Protein AF-0000000083389768 (afdb_homodimer)

Structure (mmCIF, N/CA/C/O backbone):
data_AF-0000000083389768-model_v1
#
loop_
_entity.id
_entity.type
_entity.pdbx_description
1 polymer 'Uncharacterized protein'
#
loop_
_atom_site.group_PDB
_atom_site.id
_atom_site.type_symbol
_atom_site.label_atom_id
_atom_site.label_alt_id
_atom_site.label_comp_id
_atom_site.label_asym_id
_atom_site.label_entity_id
_atom_site.label_seq_id
_atom_site.pdbx_PDB_ins_code
_atom_site.Cartn_x
_atom_site.Cartn_y
_atom_site.Cartn_z
_atom_site.occupancy
_atom_site.B_iso_or_equiv
_atom_site.auth_seq_id
_atom_site.auth_comp_id
_atom_site.auth_asym_id
_atom_site.auth_atom_id
_atom_site.pdbx_PDB_model_num
ATOM 1 N N . MET A 1 1 ? 34.75 -26.625 -26.859 1 24.45 1 MET A N 1
ATOM 2 C CA . MET A 1 1 ? 33.844 -26.344 -25.75 1 24.45 1 MET A CA 1
ATOM 3 C C . MET A 1 1 ? 34.094 -27.266 -24.578 1 24.45 1 MET A C 1
ATOM 5 O O . MET A 1 1 ? 33.906 -28.469 -24.672 1 24.45 1 MET A O 1
ATOM 9 N N . SER A 1 2 ? 35.25 -27.062 -23.891 1 28.69 2 SER A N 1
ATOM 10 C CA . SER A 1 2 ? 35.75 -28.016 -22.906 1 28.69 2 SER A CA 1
ATOM 11 C C . SER A 1 2 ? 34.688 -28.375 -21.891 1 28.69 2 SER A C 1
ATOM 13 O O . SER A 1 2 ? 34 -27.5 -21.359 1 28.69 2 SER A O 1
ATOM 15 N N . ASP A 1 3 ? 34.094 -29.547 -21.938 1 30.84 3 ASP A N 1
ATOM 16 C CA . ASP A 1 3 ? 33.219 -30.312 -21.047 1 30.84 3 ASP A CA 1
ATOM 17 C C . ASP A 1 3 ? 33.75 -30.312 -19.609 1 30.84 3 ASP A C 1
ATOM 19 O O . ASP A 1 3 ? 34.531 -31.203 -19.234 1 30.84 3 ASP A O 1
ATOM 23 N N . ILE A 1 4 ? 34.375 -29.344 -19.141 1 35.69 4 ILE A N 1
ATOM 24 C CA . ILE A 1 4 ? 34.688 -29.438 -17.719 1 35.69 4 ILE A CA 1
ATOM 25 C C . ILE A 1 4 ? 33.469 -29.938 -16.938 1 35.69 4 ILE A C 1
ATOM 27 O O . ILE A 1 4 ? 32.469 -29.234 -16.859 1 35.69 4 ILE A O 1
ATOM 31 N N . ALA A 1 5 ? 33.281 -31.219 -16.875 1 39.56 5 ALA A N 1
ATOM 32 C CA . ALA A 1 5 ? 32.281 -32 -16.125 1 39.56 5 ALA A CA 1
ATOM 33 C C . ALA A 1 5 ? 32.125 -31.453 -14.711 1 39.56 5 ALA A C 1
ATOM 35 O O . ALA A 1 5 ? 33.094 -31.359 -13.953 1 39.56 5 ALA A O 1
ATOM 36 N N . THR A 1 6 ? 31.344 -30.344 -14.445 1 45.53 6 THR A N 1
ATOM 37 C CA . THR A 1 6 ? 30.984 -30.047 -13.062 1 45.53 6 THR A CA 1
ATOM 38 C C . THR A 1 6 ? 30.891 -31.344 -12.242 1 45.53 6 THR A C 1
ATOM 40 O O . THR A 1 6 ? 30.281 -32.312 -12.672 1 45.53 6 THR A O 1
ATOM 43 N N . PRO A 1 7 ? 31.906 -31.641 -11.484 1 50.66 7 PRO A N 1
ATOM 44 C CA . PRO A 1 7 ? 31.766 -32.875 -10.719 1 50.66 7 PRO A CA 1
ATOM 45 C C . PRO A 1 7 ? 30.312 -33.156 -10.352 1 50.66 7 PRO A C 1
ATOM 47 O O . PRO A 1 7 ? 29.516 -32.25 -10.188 1 50.66 7 PRO A O 1
ATOM 50 N N . PRO A 1 8 ? 29.828 -34.312 -10.758 1 53.66 8 PRO A N 1
ATOM 51 C CA . PRO A 1 8 ? 28.453 -34.688 -10.445 1 53.66 8 PRO A CA 1
ATOM 52 C C . PRO A 1 8 ? 28.031 -34.281 -9.039 1 53.66 8 PRO A C 1
ATOM 54 O O . PRO A 1 8 ? 28.781 -34.469 -8.086 1 53.66 8 PRO A O 1
ATOM 57 N N . MET A 1 9 ? 27.375 -33.156 -8.883 1 61.97 9 MET A N 1
ATOM 58 C CA . MET A 1 9 ? 26.828 -32.781 -7.582 1 61.97 9 MET A CA 1
ATOM 59 C C . MET A 1 9 ? 26.375 -34.031 -6.816 1 61.97 9 MET A C 1
ATOM 61 O O . MET A 1 9 ? 25.75 -34.906 -7.387 1 61.97 9 MET A O 1
ATOM 65 N N . ASP A 1 10 ? 27.188 -34.344 -5.742 1 73.44 10 ASP A N 1
ATOM 66 C CA . ASP A 1 10 ? 26.766 -35.375 -4.828 1 73.44 10 ASP A CA 1
ATOM 67 C C . ASP A 1 10 ? 25.25 -35.375 -4.641 1 73.44 10 ASP A C 1
ATOM 69 O O . ASP A 1 10 ? 24.594 -34.375 -4.867 1 73.44 10 ASP A O 1
ATOM 73 N N . GLU A 1 11 ? 24.656 -36.531 -4.582 1 78.88 11 GLU A N 1
ATOM 74 C CA . GLU A 1 11 ? 23.219 -36.719 -4.402 1 78.88 11 GLU A CA 1
ATOM 75 C C . GLU A 1 11 ? 22.672 -35.812 -3.312 1 78.88 11 GLU A C 1
ATOM 77 O O . GLU A 1 11 ? 21.562 -35.281 -3.447 1 78.88 11 GLU A O 1
ATOM 82 N N . ALA A 1 12 ? 23.5 -35.688 -2.252 1 81.19 12 ALA A N 1
ATOM 83 C CA . ALA A 1 12 ? 23.062 -34.844 -1.146 1 81.19 12 ALA A CA 1
ATOM 84 C C . ALA A 1 12 ? 23.016 -33.375 -1.562 1 81.19 12 ALA A C 1
ATOM 86 O O . ALA A 1 12 ? 22.094 -32.656 -1.194 1 81.19 12 ALA A O 1
ATOM 87 N N . ALA A 1 13 ? 23.891 -32.938 -2.355 1 77.88 13 ALA A N 1
ATOM 88 C CA . ALA A 1 13 ? 23.953 -31.562 -2.836 1 77.88 13 ALA A CA 1
ATOM 89 C C . ALA A 1 13 ? 22.812 -31.281 -3.811 1 77.88 13 ALA A C 1
ATOM 91 O O . ALA A 1 13 ? 22.203 -30.203 -3.775 1 77.88 13 ALA A O 1
ATOM 92 N N . MET A 1 14 ? 22.469 -32.281 -4.543 1 81.44 14 MET A N 1
ATOM 93 C CA . MET A 1 14 ? 21.375 -32.125 -5.496 1 81.44 14 MET A CA 1
ATOM 94 C C . MET A 1 14 ? 20.047 -32.031 -4.77 1 81.44 14 MET A C 1
ATOM 96 O O . MET A 1 14 ? 19.172 -31.25 -5.152 1 81.44 14 MET A O 1
ATOM 100 N N . ALA A 1 15 ? 19.984 -32.875 -3.734 1 83 15 ALA A N 1
ATOM 101 C CA . ALA A 1 15 ? 18.75 -32.844 -2.947 1 83 15 ALA A CA 1
ATOM 102 C C . ALA A 1 15 ? 18.578 -31.516 -2.232 1 83 15 ALA A C 1
ATOM 104 O O . ALA A 1 15 ? 17.469 -30.969 -2.154 1 83 15 ALA A O 1
ATOM 105 N N . ALA A 1 16 ? 19.672 -31.016 -1.732 1 80.5 16 ALA A N 1
ATOM 106 C CA . ALA A 1 16 ? 19.641 -29.734 -1.049 1 80.5 16 ALA A CA 1
ATOM 107 C C . ALA A 1 16 ? 19.281 -28.609 -2.018 1 80.5 16 ALA A C 1
ATOM 109 O O . ALA A 1 16 ? 18.531 -27.688 -1.669 1 80.5 16 ALA A O 1
ATOM 110 N N . LEU A 1 17 ? 19.766 -28.688 -3.166 1 80.06 17 LEU A N 1
ATOM 111 C CA . LEU A 1 17 ? 19.484 -27.703 -4.195 1 80.06 17 LEU A CA 1
ATOM 112 C C . LEU A 1 17 ? 18.016 -27.75 -4.613 1 80.06 17 LEU A C 1
ATOM 114 O O . LEU A 1 17 ? 17.375 -26.703 -4.785 1 80.06 17 LEU A O 1
ATOM 118 N N . GLN A 1 18 ? 17.562 -28.938 -4.699 1 81.19 18 GLN A N 1
ATOM 119 C CA . GLN A 1 18 ? 16.156 -29.109 -5.051 1 81.19 18 GLN A CA 1
ATOM 120 C C . GLN A 1 18 ? 15.258 -28.547 -3.961 1 81.19 18 GLN A C 1
ATOM 122 O O . GLN A 1 18 ? 14.258 -27.875 -4.254 1 81.19 18 GLN A O 1
ATOM 127 N N . LYS A 1 19 ? 15.633 -28.844 -2.746 1 83.25 19 LYS A N 1
ATOM 128 C CA . LYS A 1 19 ? 14.859 -28.297 -1.633 1 83.25 19 LYS A CA 1
ATOM 129 C C . LYS A 1 19 ? 14.898 -26.781 -1.629 1 83.25 19 LYS A C 1
ATOM 131 O O . LYS A 1 19 ? 13.883 -26.125 -1.371 1 83.25 19 LYS A O 1
ATOM 136 N N . TYR A 1 20 ? 16.016 -26.25 -1.935 1 83.88 20 TYR A N 1
ATOM 137 C CA . TYR A 1 20 ? 16.172 -24.797 -2.031 1 83.88 20 TYR A CA 1
ATOM 138 C C . TYR A 1 20 ? 15.242 -24.234 -3.098 1 83.88 20 TYR A C 1
ATOM 140 O O . TYR A 1 20 ? 14.578 -23.219 -2.867 1 83.88 20 TYR A O 1
ATOM 148 N N . PHE A 1 21 ? 15.102 -24.891 -4.133 1 80.88 21 PHE A N 1
ATOM 149 C CA . PHE A 1 21 ? 14.273 -24.406 -5.23 1 80.88 21 PHE A CA 1
ATOM 150 C C . PHE A 1 21 ? 12.789 -24.531 -4.875 1 80.88 21 PHE A C 1
ATOM 152 O O . PHE A 1 21 ? 12.008 -23.625 -5.16 1 80.88 21 PHE A O 1
ATOM 159 N N . ASP A 1 22 ? 12.547 -25.578 -4.27 1 81.25 22 ASP A N 1
ATOM 160 C CA . ASP A 1 22 ? 11.164 -25.766 -3.859 1 81.25 22 ASP A CA 1
ATOM 161 C C . ASP A 1 22 ? 10.734 -24.719 -2.838 1 81.25 22 ASP A C 1
ATOM 163 O O . ASP A 1 22 ? 9.656 -24.125 -2.955 1 81.25 22 ASP A O 1
ATOM 167 N N . ASP A 1 23 ? 11.586 -24.5 -1.912 1 86.31 23 ASP A N 1
ATOM 168 C CA . ASP A 1 23 ? 11.297 -23.484 -0.898 1 86.31 23 ASP A CA 1
ATOM 169 C C . ASP A 1 23 ? 11.266 -22.094 -1.508 1 86.31 23 ASP A C 1
ATOM 171 O O . ASP A 1 23 ? 10.477 -21.234 -1.084 1 86.31 23 ASP A O 1
ATOM 175 N N . SER A 1 24 ? 12.047 -21.953 -2.523 1 89.31 24 SER A N 1
ATOM 176 C CA . SER A 1 24 ? 12.148 -20.641 -3.146 1 89.31 24 SER A CA 1
ATOM 177 C C . SER A 1 24 ? 10.836 -20.25 -3.818 1 89.31 24 SER A C 1
ATOM 179 O O . SER A 1 24 ? 10.516 -19.062 -3.906 1 89.31 24 SER A O 1
ATOM 181 N N . GLN A 1 25 ? 10.141 -21.203 -4.285 1 88.31 25 GLN A N 1
ATOM 182 C CA . GLN A 1 25 ? 8.875 -20.906 -4.934 1 88.31 25 GLN A CA 1
ATOM 183 C C . GLN A 1 25 ? 7.918 -20.203 -3.973 1 88.31 25 GLN A C 1
ATOM 185 O O . GLN A 1 25 ? 7.246 -19.234 -4.352 1 88.31 25 GLN A O 1
ATOM 190 N N . LEU A 1 26 ? 7.949 -20.703 -2.785 1 91.62 26 LEU A N 1
ATOM 191 C CA . LEU A 1 26 ? 7.105 -20.109 -1.755 1 91.62 26 LEU A CA 1
ATOM 192 C C . LEU A 1 26 ? 7.551 -18.688 -1.437 1 91.62 26 LEU A C 1
ATOM 194 O O . LEU A 1 26 ? 6.727 -17.766 -1.381 1 91.62 26 LEU A O 1
ATOM 198 N N . TYR A 1 27 ? 8.781 -18.531 -1.312 1 94.56 27 TYR A N 1
ATOM 199 C CA . TYR A 1 27 ? 9.297 -17.234 -0.868 1 94.56 27 TYR A CA 1
ATOM 200 C C . TYR A 1 27 ? 9.172 -16.188 -1.968 1 94.56 27 TYR A C 1
ATOM 202 O O . TYR A 1 27 ? 8.969 -15.008 -1.687 1 94.56 27 TYR A O 1
ATOM 210 N N . TYR A 1 28 ? 9.188 -16.594 -3.217 1 94.69 28 TYR A N 1
ATOM 211 C CA . TYR A 1 28 ? 8.961 -15.633 -4.293 1 94.69 28 TYR A CA 1
ATOM 212 C C . TYR A 1 28 ? 7.523 -15.141 -4.293 1 94.69 28 TYR A C 1
ATOM 214 O O . TYR A 1 28 ? 7.27 -13.945 -4.484 1 94.69 28 TYR A O 1
ATOM 222 N N . ALA A 1 29 ? 6.637 -16.016 -4.07 1 93.94 29 ALA A N 1
ATOM 223 C CA . ALA A 1 29 ? 5.234 -15.609 -4 1 93.94 29 ALA A CA 1
ATOM 224 C C . ALA A 1 29 ? 5.012 -14.609 -2.869 1 93.94 29 ALA A C 1
ATOM 226 O O . ALA A 1 29 ? 4.336 -13.594 -3.057 1 93.94 29 ALA A O 1
ATOM 227 N N . ILE A 1 30 ? 5.594 -14.875 -1.749 1 96.69 30 ILE A N 1
ATOM 228 C CA . ILE A 1 30 ? 5.484 -13.984 -0.599 1 96.69 30 ILE A CA 1
ATOM 229 C C . ILE A 1 30 ? 6.16 -12.656 -0.912 1 96.69 30 ILE A C 1
ATOM 231 O O . ILE A 1 30 ? 5.652 -11.594 -0.547 1 96.69 30 ILE A O 1
ATOM 235 N N . ALA A 1 31 ? 7.266 -12.711 -1.591 1 97.44 31 ALA A N 1
ATOM 236 C CA . ALA A 1 31 ? 8.023 -11.516 -1.93 1 97.44 31 ALA A CA 1
ATOM 237 C C . ALA A 1 31 ? 7.207 -10.586 -2.826 1 97.44 31 ALA A C 1
ATOM 239 O O . ALA A 1 31 ? 7.203 -9.367 -2.627 1 97.44 31 ALA A O 1
ATOM 240 N N . PHE A 1 32 ? 6.523 -11.18 -3.797 1 97.44 32 PHE A N 1
ATOM 241 C CA . PHE A 1 32 ? 5.695 -10.375 -4.688 1 97.44 32 PHE A CA 1
ATOM 242 C C . PHE A 1 32 ? 4.578 -9.68 -3.916 1 97.44 32 PHE A C 1
ATOM 244 O O . PHE A 1 32 ? 4.285 -8.508 -4.152 1 97.44 32 PHE A O 1
ATOM 251 N N . TRP A 1 33 ? 4.012 -10.398 -3.008 1 97.81 33 TRP A N 1
ATOM 252 C CA . TRP A 1 33 ? 2.928 -9.852 -2.193 1 97.81 33 TRP A CA 1
ATOM 253 C C . TRP A 1 33 ? 3.439 -8.758 -1.266 1 97.81 33 TRP A C 1
ATOM 255 O O . TRP A 1 33 ? 2.842 -7.684 -1.174 1 97.81 33 TRP A O 1
ATOM 265 N N . VAL A 1 34 ? 4.539 -8.977 -0.601 1 97.81 34 VAL A N 1
ATOM 266 C CA . VAL A 1 34 ? 5.109 -8.008 0.332 1 97.81 34 VAL A CA 1
ATOM 267 C C . VAL A 1 34 ? 5.504 -6.738 -0.417 1 97.81 34 VAL A C 1
ATOM 269 O O . VAL A 1 34 ? 5.266 -5.629 0.062 1 97.81 34 VAL A O 1
ATOM 272 N N . GLU A 1 35 ? 6.082 -6.918 -1.553 1 98.38 35 GLU A N 1
ATOM 273 C CA . GLU A 1 35 ? 6.465 -5.766 -2.361 1 98.38 35 GLU A CA 1
ATOM 274 C C . GLU A 1 35 ? 5.25 -4.93 -2.744 1 98.38 35 GLU A C 1
ATOM 276 O O . GLU A 1 35 ? 5.297 -3.697 -2.693 1 98.38 35 GLU A O 1
ATOM 281 N N . ALA A 1 36 ? 4.211 -5.605 -3.123 1 98.5 36 ALA A N 1
ATOM 282 C CA . ALA A 1 36 ? 2.988 -4.902 -3.5 1 98.5 36 ALA A CA 1
ATOM 283 C C . ALA A 1 36 ? 2.441 -4.09 -2.33 1 98.5 36 ALA A C 1
ATOM 285 O O . ALA A 1 36 ? 2.029 -2.939 -2.504 1 98.5 36 ALA A O 1
ATOM 286 N N . VAL A 1 37 ? 2.482 -4.668 -1.157 1 98 37 VAL A N 1
ATOM 287 C CA . VAL A 1 37 ? 2.006 -3.98 0.038 1 98 37 VAL A CA 1
ATOM 288 C C . VAL A 1 37 ? 2.861 -2.742 0.296 1 98 37 VAL A C 1
ATOM 290 O O . VAL A 1 37 ? 2.332 -1.647 0.504 1 98 37 VAL A O 1
ATOM 293 N N . PHE A 1 38 ? 4.137 -2.92 0.206 1 97.88 38 PHE A N 1
ATOM 294 C CA . PHE A 1 38 ? 5.039 -1.804 0.451 1 97.88 38 PHE A CA 1
ATOM 295 C C . PHE A 1 38 ? 4.879 -0.73 -0.619 1 97.88 38 PHE A C 1
ATOM 297 O O . PHE A 1 38 ? 4.992 0.463 -0.33 1 97.88 38 PHE A O 1
ATOM 304 N N . TYR A 1 39 ? 4.668 -1.203 -1.804 1 98.25 39 TYR A N 1
ATOM 305 C CA . TYR A 1 39 ? 4.453 -0.249 -2.885 1 98.25 39 TYR A CA 1
ATOM 306 C C . TYR A 1 39 ? 3.199 0.581 -2.639 1 98.25 39 TYR A C 1
ATOM 308 O O . TYR A 1 39 ? 3.195 1.793 -2.867 1 98.25 39 TYR A O 1
ATOM 316 N N . GLY A 1 40 ? 2.133 -0.022 -2.197 1 97.75 40 GLY A N 1
ATOM 317 C CA . GLY A 1 40 ? 0.934 0.717 -1.838 1 97.75 40 GLY A CA 1
ATOM 318 C C . GLY A 1 40 ? 1.168 1.737 -0.74 1 97.75 40 GLY A C 1
ATOM 319 O O . GLY A 1 40 ? 0.729 2.885 -0.848 1 97.75 40 GLY A O 1
ATOM 320 N N . LEU A 1 41 ? 1.868 1.268 0.25 1 96.69 41 LEU A N 1
ATOM 321 C CA . LEU A 1 41 ? 2.238 2.164 1.34 1 96.69 41 LEU A CA 1
ATOM 322 C C . LEU A 1 41 ? 3.016 3.365 0.813 1 96.69 41 LEU A C 1
ATOM 324 O O . LEU A 1 41 ? 2.709 4.508 1.158 1 96.69 41 LEU A O 1
ATOM 328 N N . TYR A 1 42 ? 3.93 3.1 -0.061 1 97.19 42 TYR A N 1
ATOM 329 C CA . TYR A 1 42 ? 4.785 4.141 -0.618 1 97.19 42 TYR A CA 1
ATOM 330 C C . TYR A 1 42 ? 3.984 5.082 -1.511 1 97.19 42 TYR A C 1
ATOM 332 O O . TYR A 1 42 ? 4.18 6.301 -1.476 1 97.19 42 TYR A O 1
ATOM 340 N N . ALA A 1 43 ? 3.104 4.523 -2.277 1 96.69 43 ALA A N 1
ATOM 341 C CA . ALA A 1 43 ? 2.301 5.352 -3.174 1 96.69 43 ALA A CA 1
ATOM 342 C C . ALA A 1 43 ? 1.506 6.395 -2.391 1 96.69 43 ALA A C 1
ATOM 344 O O . ALA A 1 43 ? 1.484 7.57 -2.756 1 96.69 43 ALA A O 1
ATOM 345 N N . SER A 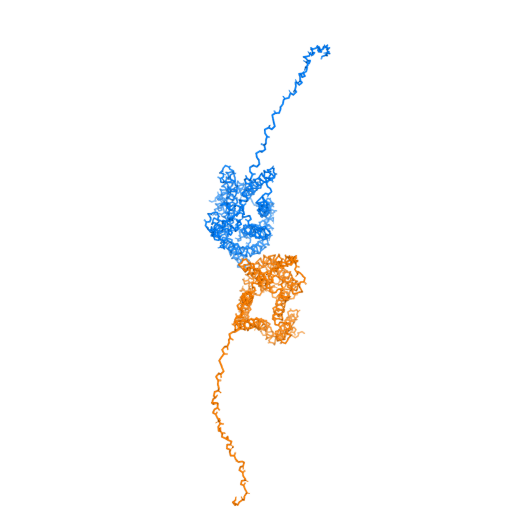1 44 ? 0.933 5.996 -1.299 1 94.81 44 SER A N 1
ATOM 346 C CA . SER A 1 44 ? 0.171 6.918 -0.463 1 94.81 44 SER A CA 1
ATOM 347 C C . SER A 1 44 ? 1.067 8.008 0.115 1 94.81 44 SER A C 1
ATOM 349 O O . SER A 1 44 ? 0.739 9.195 0.039 1 94.81 44 SER A O 1
ATOM 351 N N . LEU A 1 45 ? 2.143 7.602 0.563 1 94 45 LEU A N 1
ATOM 352 C CA . LEU A 1 45 ? 3.061 8.547 1.188 1 94 45 LEU A CA 1
ATOM 353 C C . LEU A 1 45 ? 3.686 9.469 0.147 1 94 45 LEU A C 1
ATOM 355 O O . LEU A 1 45 ? 3.967 10.633 0.432 1 94 45 LEU A O 1
ATOM 359 N N . PHE A 1 46 ? 3.902 8.945 -1.017 1 96.06 46 PHE A N 1
ATOM 360 C CA . PHE A 1 46 ? 4.492 9.734 -2.09 1 96.06 46 PHE A CA 1
ATOM 361 C C . PHE A 1 46 ? 3.594 10.914 -2.449 1 96.06 46 PHE A C 1
ATOM 363 O O . PHE A 1 46 ? 4.062 12.047 -2.547 1 96.06 46 PHE A O 1
ATOM 370 N N . PHE A 1 47 ? 2.346 10.641 -2.543 1 91.25 47 PHE A N 1
ATOM 371 C CA . PHE A 1 47 ? 1.431 11.719 -2.914 1 91.25 47 PHE A CA 1
ATOM 372 C C . PHE A 1 47 ? 1.293 12.727 -1.78 1 91.25 47 PHE A C 1
ATOM 374 O O . PHE A 1 47 ? 1.179 13.93 -2.025 1 91.25 47 PHE A O 1
ATOM 381 N N . ALA A 1 48 ? 1.308 12.211 -0.609 1 87.44 48 ALA A N 1
ATOM 382 C CA . ALA A 1 48 ? 1.312 13.125 0.533 1 87.44 48 ALA A CA 1
ATOM 383 C C . ALA A 1 48 ? 2.561 14 0.529 1 87.44 48 ALA A C 1
ATOM 385 O O . ALA A 1 48 ? 2.479 15.211 0.776 1 87.44 48 ALA A O 1
ATOM 386 N N . THR A 1 49 ? 3.654 13.406 0.219 1 88.56 49 THR A N 1
ATOM 387 C CA . THR A 1 49 ? 4.922 14.125 0.181 1 88.56 49 THR A CA 1
ATOM 388 C C . THR A 1 49 ? 4.922 15.172 -0.933 1 88.56 49 THR A C 1
ATOM 390 O O . THR A 1 49 ? 5.379 16.297 -0.736 1 88.56 49 THR A O 1
ATOM 393 N N . CYS A 1 50 ? 4.402 14.82 -2.041 1 88 50 CYS A N 1
ATOM 394 C CA . CYS A 1 50 ? 4.309 15.758 -3.156 1 88 50 CYS A CA 1
ATOM 395 C C . CYS A 1 50 ? 3.441 16.953 -2.791 1 88 50 CYS A C 1
ATOM 397 O O . CYS A 1 50 ? 3.785 18.094 -3.111 1 88 50 CYS A O 1
ATOM 399 N N . ARG A 1 51 ? 2.389 16.734 -2.102 1 82.31 51 ARG A N 1
ATOM 400 C CA . ARG A 1 51 ? 1.502 17.812 -1.686 1 82.31 51 ARG A CA 1
ATOM 401 C C . ARG A 1 51 ? 2.217 18.781 -0.741 1 82.31 51 ARG A C 1
ATOM 403 O O . ARG A 1 51 ? 2.068 20 -0.857 1 82.31 51 ARG A O 1
ATOM 410 N N . ILE A 1 52 ? 2.959 18.188 0.09 1 79.31 52 ILE A N 1
ATOM 411 C CA . ILE A 1 52 ? 3.693 18.969 1.072 1 79.31 52 ILE A CA 1
ATOM 412 C C . ILE A 1 52 ? 4.797 19.766 0.377 1 79.31 52 ILE A C 1
ATOM 414 O O . ILE A 1 52 ? 4.969 20.953 0.635 1 79.31 52 ILE A O 1
ATOM 418 N N . MET A 1 53 ? 5.449 19.156 -0.498 1 80.44 53 MET A N 1
ATOM 419 C CA . MET A 1 53 ? 6.625 19.766 -1.11 1 80.44 53 MET A CA 1
ATOM 420 C C . MET A 1 53 ? 6.219 20.781 -2.166 1 80.44 53 MET A C 1
ATOM 422 O O . MET A 1 53 ? 6.953 21.734 -2.43 1 80.44 53 MET A O 1
ATOM 426 N N . LEU A 1 54 ? 5.062 20.672 -2.689 1 79.31 54 LEU A N 1
ATOM 427 C CA . LEU A 1 54 ? 4.617 21.562 -3.752 1 79.31 54 LEU A CA 1
ATOM 428 C C . LEU A 1 54 ? 3.895 22.781 -3.172 1 79.31 54 LEU A C 1
ATOM 430 O O . LEU A 1 54 ? 3.742 23.797 -3.85 1 79.31 54 LEU A O 1
ATOM 434 N N . GLN A 1 55 ? 3.285 22.719 -1.948 1 68.94 55 GLN A N 1
ATOM 435 C CA . GLN A 1 55 ? 2.629 23.859 -1.312 1 68.94 55 GLN A CA 1
ATOM 436 C C . GLN A 1 55 ? 3.646 24.906 -0.898 1 68.94 55 GLN A C 1
ATOM 438 O O . GLN A 1 55 ? 3.35 26.109 -0.92 1 68.94 55 GLN A O 1
ATOM 443 N N . LYS A 1 56 ? 4.531 24.547 -0.237 1 56.47 56 LYS A N 1
ATOM 444 C CA . LYS A 1 56 ? 5.504 25.516 0.257 1 56.47 56 LYS A CA 1
ATOM 445 C C . LYS A 1 56 ? 6.293 26.141 -0.893 1 56.47 56 LYS A C 1
ATOM 447 O O . LYS A 1 56 ? 6.66 25.453 -1.844 1 56.47 56 LYS A O 1
ATOM 452 N N . ARG A 1 57 ? 5.844 27.312 -1.261 1 50.91 57 ARG A N 1
ATOM 453 C CA . ARG A 1 57 ? 6.418 28.141 -2.312 1 50.91 57 ARG A CA 1
ATOM 454 C C . ARG A 1 57 ? 7.805 27.641 -2.707 1 50.91 57 ARG A C 1
ATOM 456 O O . ARG A 1 57 ? 8.367 28.094 -3.711 1 50.91 57 ARG A O 1
ATOM 463 N N . ALA A 1 58 ? 8.734 27.359 -1.754 1 51.41 58 ALA A N 1
ATOM 464 C CA . ALA A 1 58 ? 10.156 27.531 -2.016 1 51.41 58 ALA A CA 1
ATOM 465 C C . ALA A 1 58 ? 10.688 26.406 -2.9 1 51.41 58 ALA A C 1
ATOM 467 O O . ALA A 1 58 ? 11.375 25.5 -2.422 1 51.41 58 ALA A O 1
ATOM 468 N N . VAL A 1 59 ? 9.75 25.703 -3.768 1 56.44 59 VAL A N 1
ATOM 469 C CA . VAL A 1 59 ? 10.453 25.078 -4.875 1 56.44 59 VAL A CA 1
ATOM 470 C C . VAL A 1 59 ? 11.664 25.906 -5.273 1 56.44 59 VAL A C 1
ATOM 472 O O . VAL A 1 59 ? 12.531 25.438 -6.016 1 56.44 59 VAL A O 1
ATOM 475 N N . ASP A 1 60 ? 11.773 26.859 -4.586 1 59.59 60 ASP A N 1
ATOM 476 C CA . ASP A 1 60 ? 12.797 27.797 -5.023 1 59.59 60 ASP A CA 1
ATOM 477 C C . ASP A 1 60 ? 14.164 27.422 -4.453 1 59.59 60 ASP A C 1
ATOM 479 O O . ASP A 1 60 ? 15.195 27.875 -4.941 1 59.59 60 ASP A O 1
ATOM 483 N N . ASN A 1 61 ? 14.078 26.438 -3.426 1 69.88 61 ASN A N 1
ATOM 484 C CA . ASN A 1 61 ? 15.367 26.047 -2.871 1 69.88 61 ASN A CA 1
ATOM 485 C C . ASN A 1 61 ? 15.93 24.812 -3.58 1 69.88 61 ASN A C 1
ATOM 487 O O . ASN A 1 61 ? 15.18 23.891 -3.912 1 69.88 61 ASN A O 1
ATOM 491 N N . PHE A 1 62 ? 17.219 24.859 -3.971 1 76 62 PHE A N 1
ATOM 492 C CA . PHE A 1 62 ? 17.891 23.812 -4.719 1 76 62 PHE A CA 1
ATOM 493 C C . PHE A 1 62 ? 17.797 22.469 -3.988 1 76 62 PHE A C 1
ATOM 495 O O . PHE A 1 62 ? 17.547 21.438 -4.609 1 76 62 PHE A O 1
ATOM 502 N N . ALA A 1 63 ? 17.891 22.531 -2.717 1 77.81 63 ALA A N 1
ATOM 503 C CA . ALA A 1 63 ? 17.828 21.312 -1.924 1 77.81 63 ALA A CA 1
ATOM 504 C C . ALA A 1 63 ? 16.438 20.672 -2.035 1 77.81 63 ALA A C 1
ATOM 506 O O . ALA A 1 63 ? 16.328 19.453 -2.18 1 77.81 63 ALA A O 1
ATOM 507 N N . SER A 1 64 ? 15.469 21.438 -2.084 1 79.94 64 SER A N 1
ATOM 508 C CA . SER A 1 64 ? 14.102 20.938 -2.195 1 79.94 64 SER A CA 1
ATOM 509 C C . SER A 1 64 ? 13.852 20.297 -3.559 1 79.94 64 SER A C 1
ATOM 511 O O . SER A 1 64 ? 13.172 19.281 -3.66 1 79.94 64 SER A O 1
ATOM 513 N N . LYS A 1 65 ? 14.438 20.859 -4.516 1 83.44 65 LYS A N 1
ATOM 514 C CA . LYS A 1 65 ? 14.289 20.328 -5.863 1 83.44 65 LYS A CA 1
ATOM 515 C C . LYS A 1 65 ? 14.977 18.969 -5.996 1 83.44 65 LYS A C 1
ATOM 517 O O . LYS A 1 65 ? 14.445 18.062 -6.637 1 83.44 65 LYS A O 1
ATOM 522 N N . VAL A 1 66 ? 16.156 18.906 -5.43 1 85.62 66 VAL A N 1
ATOM 523 C CA . VAL A 1 66 ? 16.906 17.656 -5.477 1 85.62 66 VAL A CA 1
ATOM 524 C C . VAL A 1 66 ? 16.094 16.531 -4.82 1 85.62 66 VAL A C 1
ATOM 526 O O . VAL A 1 66 ? 15.945 15.453 -5.387 1 85.62 66 VAL A O 1
ATOM 529 N N . PHE A 1 67 ? 15.492 16.844 -3.758 1 85.94 67 PHE A N 1
ATOM 530 C CA . PHE A 1 67 ? 14.727 15.836 -3.033 1 85.94 67 PHE A CA 1
ATOM 531 C C . PHE A 1 67 ? 13.453 15.477 -3.787 1 85.94 67 PHE A C 1
ATOM 533 O O . PHE A 1 67 ? 13.047 14.312 -3.826 1 85.94 67 PHE A O 1
ATOM 540 N N . LEU A 1 68 ? 12.844 16.438 -4.395 1 87.19 68 LEU A N 1
ATOM 541 C CA . LEU A 1 68 ? 11.633 16.188 -5.164 1 87.19 68 LEU A CA 1
ATOM 542 C C . LEU A 1 68 ? 11.938 15.344 -6.395 1 87.19 68 LEU A C 1
ATOM 544 O O . LEU A 1 68 ? 11.211 14.391 -6.688 1 87.19 68 LEU A O 1
ATOM 548 N N . ILE A 1 69 ? 12.992 15.688 -7.055 1 91.81 69 ILE A N 1
ATOM 549 C CA . ILE A 1 69 ? 13.367 14.969 -8.266 1 91.81 69 ILE A CA 1
ATOM 550 C C . ILE A 1 69 ? 13.742 13.531 -7.906 1 91.81 69 ILE A C 1
ATOM 552 O O . ILE A 1 69 ? 13.281 12.586 -8.547 1 91.81 69 ILE A O 1
ATOM 556 N N . CYS A 1 70 ? 14.57 13.375 -6.887 1 92.75 70 CYS A N 1
ATOM 557 C CA . CYS A 1 70 ? 15 12.039 -6.477 1 92.75 70 CYS A CA 1
ATOM 558 C C . CYS A 1 70 ? 13.82 11.219 -5.957 1 92.75 70 CYS A C 1
ATOM 560 O O . CYS A 1 70 ? 13.711 10.031 -6.246 1 92.75 70 CYS A O 1
ATOM 562 N N . GLY A 1 71 ? 12.945 11.953 -5.211 1 92.69 71 GLY A N 1
ATOM 563 C CA . GLY A 1 71 ? 11.75 11.266 -4.746 1 92.69 71 GLY A CA 1
ATOM 564 C C . GLY A 1 71 ? 10.867 10.773 -5.875 1 92.69 71 GLY A C 1
ATOM 565 O O . GLY A 1 71 ? 10.352 9.656 -5.82 1 92.69 71 GLY A O 1
ATOM 566 N N . THR A 1 72 ? 10.727 11.531 -6.902 1 94.88 72 THR A N 1
ATOM 567 C CA . THR A 1 72 ? 9.914 11.164 -8.062 1 94.88 72 THR A CA 1
ATOM 568 C C . THR A 1 72 ? 10.57 10.031 -8.844 1 94.88 72 THR A C 1
ATOM 570 O O . THR A 1 72 ? 9.891 9.109 -9.305 1 94.88 72 THR A O 1
ATOM 573 N N . LEU A 1 73 ? 11.867 10.148 -8.922 1 97.56 73 LEU A N 1
ATOM 574 C CA . LEU A 1 73 ? 12.594 9.102 -9.625 1 97.56 73 LEU A CA 1
ATOM 575 C C . LEU A 1 73 ? 12.461 7.766 -8.898 1 97.56 73 LEU A C 1
ATOM 577 O O . LEU A 1 73 ? 12.258 6.727 -9.531 1 97.56 73 LEU A O 1
ATOM 581 N N . ILE A 1 74 ? 12.594 7.77 -7.598 1 97.94 74 ILE A N 1
ATOM 582 C CA . ILE A 1 74 ? 12.438 6.551 -6.809 1 97.94 74 ILE A CA 1
ATOM 583 C C . ILE A 1 74 ? 11.031 5.992 -6.996 1 97.94 74 ILE A C 1
ATOM 585 O O . ILE A 1 74 ? 10.852 4.781 -7.125 1 97.94 74 ILE A O 1
ATOM 589 N N . PHE A 1 75 ? 10.047 6.844 -7.074 1 98.25 75 PHE A N 1
ATOM 590 C CA . PHE A 1 75 ? 8.672 6.402 -7.242 1 98.25 75 PHE A CA 1
ATOM 591 C C . PHE A 1 75 ? 8.477 5.73 -8.594 1 98.25 75 PHE A C 1
ATOM 593 O O . PHE A 1 75 ? 7.844 4.68 -8.688 1 98.25 75 PHE A O 1
ATOM 600 N N . LEU A 1 76 ? 9.008 6.352 -9.562 1 98.25 76 LEU A N 1
ATOM 601 C CA . LEU A 1 76 ? 8.891 5.797 -10.906 1 98.25 76 LEU A CA 1
ATOM 602 C C . LEU A 1 76 ? 9.578 4.434 -10.992 1 98.25 76 LEU A C 1
ATOM 604 O O . LEU A 1 76 ? 9.008 3.482 -11.531 1 98.25 76 LEU A O 1
ATOM 608 N N . LEU A 1 77 ? 10.734 4.371 -10.469 1 98.62 77 LEU A N 1
ATOM 609 C CA . LEU A 1 77 ? 11.492 3.129 -10.523 1 98.62 77 LEU A CA 1
ATOM 610 C C . LEU A 1 77 ? 10.828 2.045 -9.68 1 98.62 77 LEU A C 1
ATOM 612 O O . LEU A 1 77 ? 10.758 0.887 -10.102 1 98.62 77 LEU A O 1
ATOM 616 N N . ALA A 1 78 ? 10.383 2.428 -8.492 1 98.38 78 ALA A N 1
ATOM 617 C CA . ALA A 1 78 ? 9.672 1.468 -7.645 1 98.38 78 ALA A CA 1
ATOM 618 C C . ALA A 1 78 ? 8.398 0.98 -8.32 1 98.38 78 ALA A C 1
ATOM 620 O O . ALA A 1 78 ? 8.016 -0.185 -8.18 1 98.38 78 ALA A O 1
ATOM 621 N N . SER A 1 79 ? 7.734 1.88 -9.086 1 98.38 79 SER A N 1
ATOM 622 C CA . SER A 1 79 ? 6.539 1.5 -9.836 1 98.38 79 SER A CA 1
ATOM 623 C C . SER A 1 79 ? 6.875 0.495 -10.93 1 98.38 79 SER A C 1
ATOM 625 O O . SER A 1 79 ? 6.199 -0.528 -11.07 1 98.38 79 SER A O 1
ATOM 627 N N . ILE A 1 80 ? 7.895 0.793 -11.617 1 98.25 80 ILE A N 1
ATOM 628 C CA . ILE A 1 80 ? 8.312 -0.116 -12.672 1 98.25 80 ILE A CA 1
ATOM 629 C C . ILE A 1 80 ? 8.695 -1.468 -12.078 1 98.25 80 ILE A C 1
ATOM 631 O O . ILE A 1 80 ? 8.32 -2.516 -12.609 1 98.25 80 ILE A O 1
ATOM 635 N N . HIS A 1 81 ? 9.422 -1.44 -11 1 98.44 81 HIS A N 1
ATOM 636 C CA . HIS A 1 81 ? 9.828 -2.662 -10.32 1 98.44 81 HIS A CA 1
ATOM 637 C C . HIS A 1 81 ? 8.625 -3.488 -9.891 1 98.44 81 HIS A C 1
ATOM 639 O O . HIS A 1 81 ? 8.586 -4.703 -10.109 1 98.44 81 HIS A O 1
ATOM 645 N N . ASN A 1 82 ? 7.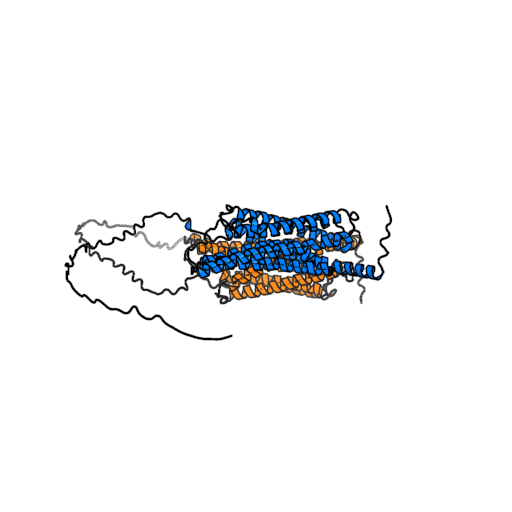648 -2.811 -9.344 1 98.25 82 ASN A N 1
ATOM 646 C CA . ASN A 1 82 ? 6.449 -3.49 -8.867 1 98.25 82 ASN A CA 1
ATOM 647 C C . ASN A 1 82 ? 5.625 -4.051 -10.023 1 98.25 82 ASN A C 1
ATOM 649 O O . ASN A 1 82 ? 5.121 -5.172 -9.945 1 98.25 82 ASN A O 1
ATOM 653 N N . PHE A 1 83 ? 5.48 -3.338 -11.086 1 97.69 83 PHE A N 1
ATOM 654 C CA . PHE A 1 83 ? 4.719 -3.812 -12.234 1 97.69 83 PHE A CA 1
ATOM 655 C C . PHE A 1 83 ? 5.438 -4.969 -12.922 1 97.69 83 PHE A C 1
ATOM 657 O O . PHE A 1 83 ? 4.797 -5.898 -13.414 1 97.69 83 PHE A O 1
ATOM 664 N N . THR A 1 84 ? 6.754 -4.871 -12.992 1 97.44 84 THR A N 1
ATOM 665 C CA . THR A 1 84 ? 7.508 -5.988 -13.547 1 97.44 84 THR A CA 1
ATOM 666 C C . THR A 1 84 ? 7.387 -7.223 -12.648 1 97.44 84 THR A C 1
ATOM 668 O O . THR A 1 84 ? 7.363 -8.352 -13.141 1 97.44 84 THR A O 1
ATOM 671 N N . SER A 1 85 ? 7.297 -6.988 -11.336 1 97.69 85 SER A N 1
ATOM 672 C CA . SER A 1 85 ? 7.062 -8.102 -10.422 1 97.69 85 SER A CA 1
ATOM 673 C C . SER A 1 85 ? 5.727 -8.781 -10.703 1 97.69 85 SER A C 1
ATOM 675 O O . SER A 1 85 ? 5.625 -10.008 -10.641 1 97.69 85 SER A O 1
ATOM 677 N N . LEU A 1 86 ? 4.754 -7.977 -11.016 1 97 86 LEU A N 1
ATOM 678 C CA . LEU A 1 86 ? 3.469 -8.547 -11.398 1 97 86 LEU A CA 1
ATOM 679 C C . LEU A 1 86 ? 3.602 -9.375 -12.68 1 97 86 LEU A C 1
ATOM 681 O O . LEU A 1 86 ? 3.07 -10.484 -12.766 1 97 86 LEU A O 1
ATOM 685 N N . TYR A 1 87 ? 4.289 -8.844 -13.617 1 95.88 87 TYR A N 1
ATOM 686 C CA . TYR A 1 87 ? 4.547 -9.562 -14.859 1 95.88 87 TYR A CA 1
ATOM 687 C C . TYR A 1 87 ? 5.25 -10.883 -14.594 1 95.88 87 TYR A C 1
ATOM 689 O O . TYR A 1 87 ? 4.844 -11.93 -15.109 1 95.88 87 TYR A O 1
ATOM 697 N N . ARG A 1 88 ? 6.207 -10.828 -13.758 1 95.06 88 ARG A N 1
ATOM 698 C CA . ARG A 1 88 ? 6.984 -12.023 -13.43 1 95.06 88 ARG A CA 1
ATOM 699 C C . ARG A 1 88 ? 6.145 -13.031 -12.656 1 95.06 88 ARG A C 1
ATOM 701 O O . ARG A 1 88 ? 6.312 -14.242 -12.812 1 95.06 88 ARG A O 1
ATOM 708 N N . LEU A 1 89 ? 5.32 -12.531 -11.797 1 94.06 89 LEU A N 1
ATOM 709 C CA . LEU A 1 89 ? 4.398 -13.406 -11.07 1 94.06 89 LEU A CA 1
ATOM 710 C C . LEU A 1 89 ? 3.518 -14.188 -12.039 1 94.06 89 LEU A C 1
ATOM 712 O O . LEU A 1 89 ? 3.377 -15.406 -11.906 1 94.06 89 LEU A O 1
ATOM 716 N N . THR A 1 90 ? 3 -13.547 -13.07 1 92.25 90 THR A N 1
ATOM 717 C CA . THR A 1 90 ? 2.109 -14.203 -14.016 1 92.25 90 THR A CA 1
ATOM 718 C C . THR A 1 90 ? 2.891 -15.133 -14.938 1 92.25 90 THR A C 1
ATOM 720 O O . THR A 1 90 ? 2.428 -16.234 -15.25 1 92.25 90 THR A O 1
ATOM 723 N N . ARG A 1 91 ? 4.043 -14.734 -15.258 1 90.44 91 ARG A N 1
ATOM 724 C CA . ARG A 1 91 ? 4.855 -15.562 -16.141 1 90.44 91 ARG A CA 1
ATOM 725 C C . ARG A 1 91 ? 5.336 -16.812 -15.414 1 90.44 91 ARG A C 1
ATOM 727 O O . ARG A 1 91 ? 5.379 -17.906 -16 1 90.44 91 ARG A O 1
ATOM 734 N N . GLY A 1 92 ? 5.699 -16.672 -14.188 1 89.12 92 GLY A N 1
ATOM 735 C CA . GLY A 1 92 ? 6.266 -17.781 -13.438 1 89.12 92 GLY A CA 1
ATOM 736 C C . GLY A 1 92 ? 5.219 -18.766 -12.938 1 89.12 92 GLY A C 1
ATOM 737 O O . GLY A 1 92 ? 5.355 -19.969 -13.117 1 89.12 92 GLY A O 1
ATOM 738 N N . TYR A 1 93 ? 4.168 -18.234 -12.438 1 87.44 93 TYR A N 1
ATOM 739 C CA . TYR A 1 93 ? 3.232 -19.094 -11.719 1 87.44 93 TYR A CA 1
ATOM 740 C C . TYR A 1 93 ? 2.027 -19.422 -12.594 1 87.44 93 TYR A C 1
ATOM 742 O O . TYR A 1 93 ? 1.397 -20.469 -12.414 1 87.44 93 TYR A O 1
ATOM 750 N N . VAL A 1 94 ? 1.674 -18.578 -13.547 1 85.12 94 VAL A N 1
ATOM 751 C CA . VAL A 1 94 ? 0.483 -18.812 -14.359 1 85.12 94 VAL A CA 1
ATOM 752 C C . VAL A 1 94 ? 0.878 -19.469 -15.68 1 85.12 94 VAL A C 1
ATOM 754 O O . VAL A 1 94 ? 0.424 -20.562 -16 1 85.12 94 VAL A O 1
ATOM 757 N N . ASP A 1 95 ? 1.777 -18.797 -16.406 1 81.5 95 ASP A N 1
ATOM 758 C CA . ASP A 1 95 ? 2.156 -19.281 -17.734 1 81.5 95 ASP A CA 1
ATOM 759 C C . ASP A 1 95 ? 3.148 -20.438 -17.625 1 81.5 95 ASP A C 1
ATOM 761 O O . ASP A 1 95 ? 3.281 -21.234 -18.562 1 81.5 95 ASP A O 1
ATOM 765 N N . VAL A 1 96 ? 3.73 -20.641 -16.469 1 70.12 96 VAL A N 1
ATOM 766 C CA . VAL A 1 96 ? 4.727 -21.672 -16.203 1 70.12 96 VAL A CA 1
ATOM 767 C C . VAL A 1 96 ? 5.691 -21.766 -17.391 1 70.12 96 VAL A C 1
ATOM 769 O O . VAL A 1 96 ? 5.871 -22.844 -17.969 1 70.12 96 VAL A O 1
ATOM 772 N N . VAL A 1 97 ? 6.199 -20.703 -17.766 1 63.12 97 VAL A N 1
ATOM 773 C CA . VAL A 1 97 ? 7.055 -20.594 -18.938 1 63.12 97 VAL A CA 1
ATOM 774 C C . VAL A 1 97 ? 8.289 -21.469 -18.75 1 63.12 97 VAL A C 1
ATOM 776 O O . VAL A 1 97 ? 8.688 -21.781 -17.625 1 63.12 97 VAL A O 1
ATOM 779 N N . THR A 1 98 ? 8.75 -22.047 -19.734 1 61.38 98 THR A N 1
ATOM 780 C CA . THR A 1 98 ? 9.938 -22.891 -19.781 1 61.38 98 THR A CA 1
ATOM 781 C C . THR A 1 98 ? 11.18 -22.094 -19.375 1 61.38 98 THR A C 1
ATOM 783 O O . THR A 1 98 ? 11.352 -20.938 -19.766 1 61.38 98 THR A O 1
ATOM 786 N N . PRO A 1 99 ? 12.125 -22.766 -18.641 1 60.72 99 PRO A N 1
ATOM 787 C CA . PRO A 1 99 ? 12.031 -24.078 -18.031 1 60.72 99 PRO A CA 1
ATOM 788 C C . PRO A 1 99 ? 10.945 -24.156 -16.953 1 60.72 99 PRO A C 1
ATOM 790 O O . PRO A 1 99 ? 10.609 -23.141 -16.344 1 60.72 99 PRO A O 1
ATOM 793 N N . PRO A 1 100 ? 10.477 -25.266 -16.922 1 65 100 PRO A N 1
ATOM 794 C CA . PRO A 1 100 ? 9.32 -25.406 -16.031 1 65 100 PRO A CA 1
ATOM 795 C C . PRO A 1 100 ? 9.68 -25.219 -14.562 1 65 100 PRO A C 1
ATOM 797 O O . PRO A 1 100 ? 10.734 -25.688 -14.117 1 65 100 PRO A O 1
ATOM 800 N N . GLY A 1 101 ? 9.078 -24.328 -13.836 1 71.06 101 GLY A N 1
ATOM 801 C CA . GLY A 1 101 ? 9.219 -24.016 -12.422 1 71.06 101 GLY A CA 1
ATOM 802 C C . GLY A 1 101 ? 9.531 -22.562 -12.156 1 71.06 101 GLY A C 1
ATOM 803 O O . GLY A 1 101 ? 10.469 -22 -12.742 1 71.06 101 GLY A O 1
ATOM 804 N N . PRO A 1 102 ? 8.664 -21.875 -11.508 1 80.81 102 PRO A N 1
ATOM 805 C CA . PRO A 1 102 ? 8.82 -20.438 -11.273 1 80.81 102 PRO A CA 1
ATOM 806 C C . PRO A 1 102 ? 10.227 -20.062 -10.812 1 80.81 102 PRO A C 1
ATOM 808 O O . PRO A 1 102 ? 10.766 -19.031 -11.234 1 80.81 102 PRO A O 1
ATOM 811 N N . VAL A 1 103 ? 10.867 -21 -10.164 1 81.38 103 VAL A N 1
ATOM 812 C CA . VAL A 1 103 ? 12.164 -20.641 -9.594 1 81.38 103 VAL A CA 1
ATOM 813 C C . VAL A 1 103 ? 13.227 -20.641 -10.688 1 81.38 103 VAL A C 1
ATOM 815 O O . VAL A 1 103 ? 14.086 -19.766 -10.719 1 81.38 103 VAL A O 1
ATOM 818 N N . TYR A 1 104 ? 13.156 -21.594 -11.641 1 83 104 TYR A N 1
ATOM 819 C CA . TYR A 1 104 ? 14.117 -21.641 -12.742 1 83 104 TYR A CA 1
ATOM 820 C C . TYR A 1 104 ? 13.961 -20.422 -13.641 1 83 104 TYR A C 1
ATOM 822 O O . TYR A 1 104 ? 14.945 -19.875 -14.133 1 83 104 TYR A O 1
ATOM 830 N N . TYR A 1 105 ? 12.773 -20.016 -13.75 1 88.06 105 TYR A N 1
ATOM 831 C CA . TYR A 1 105 ? 12.477 -18.812 -14.508 1 88.06 105 TYR A CA 1
ATOM 832 C C . TYR A 1 105 ? 13.07 -17.578 -13.836 1 88.06 105 TYR A C 1
ATOM 834 O O . TYR A 1 105 ? 13.68 -16.734 -14.492 1 88.06 105 TYR A O 1
ATOM 842 N N . TYR A 1 106 ? 13 -17.516 -12.555 1 90.19 106 TYR A N 1
ATOM 843 C CA . TYR A 1 106 ? 13.414 -16.328 -11.82 1 90.19 106 TYR A CA 1
ATOM 844 C C . TYR A 1 106 ? 14.938 -16.25 -11.719 1 90.19 106 TYR A C 1
ATOM 846 O O . TYR A 1 106 ? 15.5 -15.18 -11.484 1 90.19 106 TYR A O 1
ATOM 854 N N . PHE A 1 107 ? 15.578 -17.359 -11.969 1 87.25 107 PHE A N 1
ATOM 855 C CA . PHE A 1 107 ? 17.031 -17.375 -11.852 1 87.25 107 PHE A CA 1
ATOM 856 C C . PHE A 1 107 ? 17.688 -17.156 -13.211 1 87.25 107 PHE A C 1
ATOM 858 O O . PHE A 1 107 ? 18.922 -17.094 -13.312 1 87.25 107 PHE A O 1
ATOM 865 N N . GLU A 1 108 ? 16.891 -16.969 -14.234 1 89.12 108 GLU A N 1
ATOM 866 C CA . GLU A 1 108 ? 17.422 -16.641 -15.547 1 89.12 108 GLU A CA 1
ATOM 867 C C . GLU A 1 108 ? 17.578 -15.141 -15.727 1 89.12 108 GLU A C 1
ATOM 869 O O . GLU A 1 108 ? 16.672 -14.477 -16.25 1 89.12 108 GLU A O 1
ATOM 874 N N . PHE A 1 109 ? 18.75 -14.688 -15.406 1 91.38 109 PHE A N 1
ATOM 875 C CA . PHE A 1 109 ? 18.984 -13.25 -15.367 1 91.38 109 PHE A CA 1
ATOM 876 C C . PHE A 1 109 ? 19.344 -12.727 -16.75 1 91.38 109 PHE A C 1
ATOM 878 O O . PHE A 1 109 ? 19.516 -11.516 -16.938 1 91.38 109 PHE A O 1
ATOM 885 N N . THR A 1 110 ? 19.438 -13.555 -17.703 1 92.31 110 THR A N 1
ATOM 886 C CA . THR A 1 110 ? 19.641 -13.094 -19.078 1 92.31 110 THR A CA 1
ATOM 887 C C . THR A 1 110 ? 18.344 -12.508 -19.641 1 92.31 110 THR A C 1
ATOM 889 O O . THR A 1 110 ? 18.375 -11.773 -20.625 1 92.31 110 THR A O 1
ATOM 892 N N . ARG A 1 111 ? 17.266 -12.844 -18.984 1 91.81 111 ARG A N 1
ATOM 893 C CA . ARG A 1 111 ? 15.984 -12.273 -19.375 1 91.81 111 ARG A CA 1
ATOM 894 C C . ARG A 1 111 ? 15.852 -10.836 -18.859 1 91.81 111 ARG A C 1
ATOM 896 O O . ARG A 1 111 ? 16.25 -10.531 -17.75 1 91.81 111 ARG A O 1
ATOM 903 N N . TRP A 1 112 ? 15.164 -9.984 -19.594 1 94.44 112 TRP A N 1
ATOM 904 C CA . TRP A 1 112 ? 15.094 -8.562 -19.297 1 94.44 112 TRP A CA 1
ATOM 905 C C . TRP A 1 112 ? 14.305 -8.312 -18.016 1 94.44 112 TRP A C 1
ATOM 907 O O . TRP A 1 112 ? 14.625 -7.41 -17.234 1 94.44 112 TRP A O 1
ATOM 917 N N . ASP A 1 113 ? 13.25 -9.07 -17.797 1 93.88 113 ASP A N 1
ATOM 918 C CA . ASP A 1 113 ? 12.367 -8.852 -16.656 1 93.88 113 ASP A CA 1
ATOM 919 C C . ASP A 1 113 ? 13.062 -9.219 -15.344 1 93.88 113 ASP A C 1
ATOM 921 O O . ASP A 1 113 ? 12.914 -8.523 -14.336 1 93.88 113 ASP A O 1
ATOM 925 N N . ASN A 1 114 ? 13.914 -10.25 -15.375 1 94.25 114 ASN A N 1
ATOM 926 C CA . ASN A 1 114 ? 14.688 -10.609 -14.195 1 94.25 114 ASN A CA 1
ATOM 927 C C . ASN A 1 114 ? 15.867 -9.672 -13.984 1 94.25 114 ASN A C 1
ATOM 929 O O . ASN A 1 114 ? 16.141 -9.258 -12.859 1 94.25 114 ASN A O 1
ATOM 933 N N . PHE A 1 115 ? 16.484 -9.312 -15.07 1 96.12 115 PHE A N 1
ATOM 934 C CA . PHE A 1 115 ? 17.641 -8.438 -14.992 1 96.12 115 PHE A CA 1
ATOM 935 C C . PHE A 1 115 ? 17.234 -7.035 -14.547 1 96.12 115 PHE A C 1
ATOM 937 O O . PHE A 1 115 ? 17.938 -6.391 -13.773 1 96.12 115 PHE A O 1
ATOM 944 N N . SER A 1 116 ? 16.141 -6.551 -15.039 1 96.5 116 SER A N 1
ATOM 945 C CA . SER A 1 116 ? 15.656 -5.223 -14.68 1 96.5 116 SER A CA 1
ATOM 946 C C . SER A 1 116 ? 15.43 -5.105 -13.18 1 96.5 116 SER A C 1
ATOM 948 O O . SER A 1 116 ? 15.633 -4.039 -12.594 1 96.5 116 SER A O 1
ATOM 950 N N . HIS A 1 117 ? 15.031 -6.16 -12.547 1 96.06 117 HIS A N 1
ATOM 951 C CA . HIS A 1 117 ? 14.797 -6.148 -11.102 1 96.06 117 HIS A CA 1
ATOM 952 C C . HIS A 1 117 ? 16.078 -5.859 -10.336 1 96.06 117 HIS A C 1
ATOM 954 O O . HIS A 1 117 ? 16.078 -5.078 -9.383 1 96.06 117 HIS A O 1
ATOM 960 N N . LEU A 1 118 ? 17.141 -6.414 -10.797 1 94.81 118 LEU A N 1
ATOM 961 C CA . LEU A 1 118 ? 18.438 -6.195 -10.172 1 94.81 118 LEU A CA 1
ATOM 962 C C . LEU A 1 118 ? 18.938 -4.773 -10.414 1 94.81 118 LEU A C 1
ATOM 964 O O . LEU A 1 118 ? 19.469 -4.129 -9.5 1 94.81 118 LEU A O 1
ATOM 968 N N . VAL A 1 119 ? 18.688 -4.355 -11.555 1 97.31 119 VAL A N 1
ATOM 969 C CA . VAL A 1 119 ? 19.156 -3.033 -11.953 1 97.31 119 VAL A CA 1
ATOM 970 C C . VAL A 1 119 ? 18.406 -1.956 -11.172 1 97.31 119 VAL A C 1
ATOM 972 O O . VAL A 1 119 ? 19.016 -1.043 -10.617 1 97.31 119 VAL A O 1
ATOM 975 N N . ILE A 1 120 ? 17.141 -2.109 -11.141 1 98.19 120 ILE A N 1
ATOM 976 C CA . ILE A 1 120 ? 16.312 -1.106 -10.461 1 98.19 120 ILE A CA 1
ATOM 977 C C . ILE A 1 120 ? 16.625 -1.113 -8.969 1 98.19 120 ILE A C 1
ATOM 979 O O . ILE A 1 120 ? 16.719 -0.055 -8.344 1 98.19 120 ILE A O 1
ATOM 983 N N . LEU A 1 121 ? 16.75 -2.285 -8.414 1 97 121 LEU A N 1
ATOM 984 C CA . LEU A 1 121 ? 17.125 -2.395 -7.012 1 97 121 LEU A CA 1
ATOM 985 C C . LEU A 1 121 ? 18.406 -1.623 -6.723 1 97 121 LEU A C 1
ATOM 987 O O . LEU A 1 121 ? 18.469 -0.855 -5.762 1 97 121 LEU A O 1
ATOM 991 N N . ALA A 1 122 ? 19.359 -1.749 -7.547 1 97 122 ALA A N 1
ATOM 992 C CA . ALA A 1 122 ? 20.656 -1.094 -7.363 1 97 122 ALA A CA 1
ATOM 993 C C . ALA A 1 122 ? 20.531 0.418 -7.531 1 97 122 ALA A C 1
ATOM 995 O O . ALA A 1 122 ? 21.031 1.185 -6.703 1 97 122 ALA A O 1
ATOM 996 N N . ILE A 1 123 ? 19.844 0.839 -8.555 1 97.81 123 ILE A N 1
ATOM 997 C CA . ILE A 1 123 ? 19.734 2.264 -8.844 1 97.81 123 ILE A CA 1
ATOM 998 C C . ILE A 1 123 ? 18.984 2.967 -7.719 1 97.81 123 ILE A C 1
ATOM 1000 O O . ILE A 1 123 ? 19.391 4.035 -7.258 1 97.81 123 ILE A O 1
ATOM 1004 N N . VAL A 1 124 ? 17.922 2.361 -7.285 1 97.88 124 VAL A N 1
ATOM 1005 C CA . VAL A 1 124 ? 17.141 2.953 -6.203 1 97.88 124 VAL A CA 1
ATOM 1006 C C . VAL A 1 124 ? 18 3.027 -4.938 1 97.88 124 VAL A C 1
ATOM 1008 O O . VAL A 1 124 ? 17.953 4.02 -4.207 1 97.88 124 VAL A O 1
ATOM 1011 N N . THR A 1 125 ? 18.766 2.018 -4.688 1 96.06 125 THR A N 1
ATOM 1012 C CA . THR A 1 125 ? 19.656 1.999 -3.533 1 96.06 125 THR A CA 1
ATOM 1013 C C . THR A 1 125 ? 20.688 3.115 -3.629 1 96.06 125 THR A C 1
ATOM 1015 O O . THR A 1 125 ? 20.938 3.826 -2.652 1 96.06 125 THR A O 1
ATOM 1018 N N . TRP A 1 126 ? 21.188 3.324 -4.809 1 96.94 126 TRP A N 1
ATOM 1019 C CA . TRP A 1 126 ? 22.203 4.355 -5.016 1 96.94 126 TRP A CA 1
ATOM 1020 C C . TRP A 1 126 ? 21.594 5.75 -4.855 1 96.94 126 TRP A C 1
ATOM 1022 O O . TRP A 1 126 ? 22.234 6.645 -4.289 1 96.94 126 TRP A O 1
ATOM 1032 N N . ILE A 1 127 ? 20.422 5.918 -5.363 1 96.56 127 ILE A N 1
ATOM 1033 C CA . ILE A 1 127 ? 19.734 7.195 -5.184 1 96.56 127 ILE A CA 1
ATOM 1034 C C . ILE A 1 127 ? 19.484 7.445 -3.699 1 96.56 127 ILE A C 1
ATOM 1036 O O . ILE A 1 127 ? 19.766 8.539 -3.195 1 96.56 127 ILE A O 1
ATOM 1040 N N . GLY A 1 128 ? 19.016 6.41 -3.014 1 93.69 128 GLY A N 1
ATOM 1041 C CA . GLY A 1 128 ? 18.797 6.531 -1.582 1 93.69 128 GLY A CA 1
ATOM 1042 C C . GLY A 1 128 ? 20.047 6.875 -0.81 1 93.69 128 GLY A C 1
ATOM 1043 O O . GLY A 1 128 ? 20.047 7.785 0.021 1 93.69 128 GLY A O 1
ATOM 1044 N N . ASP A 1 129 ? 21.109 6.203 -1.104 1 93.5 129 ASP A N 1
ATOM 1045 C CA . ASP A 1 129 ? 22.391 6.469 -0.468 1 93.5 129 ASP A CA 1
ATOM 1046 C C . ASP A 1 129 ? 22.891 7.875 -0.791 1 93.5 129 ASP A C 1
ATOM 1048 O O . ASP A 1 129 ? 23.375 8.586 0.091 1 93.5 129 ASP A O 1
ATOM 1052 N N . GLY A 1 130 ? 22.734 8.18 -2.016 1 94.19 130 GLY A N 1
ATOM 1053 C CA . GLY A 1 130 ? 23.141 9.523 -2.416 1 94.19 130 GLY A CA 1
ATOM 1054 C C . GLY A 1 130 ? 22.391 10.617 -1.671 1 94.19 130 GLY A C 1
ATOM 1055 O O . GLY A 1 130 ? 22.984 11.633 -1.304 1 94.19 130 GLY A O 1
ATOM 1056 N N . LEU A 1 131 ? 21.172 10.43 -1.444 1 90.44 131 LEU A N 1
ATOM 1057 C CA . LEU A 1 131 ? 20.359 11.43 -0.761 1 90.44 131 LEU A CA 1
ATOM 1058 C C . LEU A 1 131 ? 20.766 11.547 0.704 1 90.44 131 LEU A C 1
ATOM 1060 O O . LEU A 1 131 ? 20.781 12.648 1.259 1 90.44 131 LEU A O 1
ATOM 1064 N N . VAL A 1 132 ? 21.031 10.43 1.289 1 90.25 132 VAL A N 1
ATOM 1065 C CA . VAL A 1 132 ? 21.469 10.469 2.682 1 90.25 132 VAL A CA 1
ATOM 1066 C C . VAL A 1 132 ? 22.828 11.164 2.785 1 90.25 132 VAL A C 1
ATOM 1068 O O . VAL A 1 132 ? 23.047 11.961 3.701 1 90.25 132 VAL A O 1
ATOM 1071 N N . ILE A 1 133 ? 23.688 10.914 1.885 1 94 133 ILE A N 1
ATOM 1072 C CA . ILE A 1 133 ? 24.984 11.562 1.842 1 94 133 ILE A CA 1
ATOM 1073 C C . ILE A 1 133 ? 24.812 13.062 1.611 1 94 133 ILE A C 1
ATOM 1075 O O . ILE A 1 133 ? 25.469 13.875 2.258 1 94 133 ILE A O 1
ATOM 1079 N N . TYR A 1 134 ? 23.938 13.375 0.735 1 90.81 134 TYR A N 1
ATOM 1080 C CA . TYR A 1 134 ? 23.672 14.781 0.428 1 90.81 134 TYR A CA 1
ATOM 1081 C C . TYR A 1 134 ? 23.141 15.516 1.653 1 90.81 134 TYR A C 1
ATOM 1083 O O . TYR A 1 134 ? 23.547 16.641 1.931 1 90.81 134 TYR A O 1
ATOM 1091 N N . ARG A 1 135 ? 22.281 14.898 2.332 1 83.94 135 ARG A N 1
ATOM 1092 C CA . ARG A 1 135 ? 21.766 15.492 3.562 1 83.94 135 ARG A CA 1
ATOM 1093 C C . ARG A 1 135 ? 22.875 15.711 4.574 1 83.94 135 ARG A C 1
ATOM 1095 O O . ARG A 1 135 ? 22.922 16.75 5.25 1 83.94 135 ARG A O 1
ATOM 1102 N N . CYS A 1 136 ? 23.656 14.742 4.688 1 87.69 136 CYS A N 1
ATOM 1103 C CA . CYS A 1 136 ? 24.797 14.859 5.57 1 87.69 136 CYS A CA 1
ATOM 1104 C C . CYS A 1 136 ? 25.703 16.016 5.152 1 87.69 136 CYS A C 1
ATOM 1106 O O . CYS A 1 136 ? 26.141 16.812 5.992 1 87.69 136 CYS A O 1
ATOM 1108 N N . PHE A 1 137 ? 25.922 16.141 3.904 1 90.88 137 PHE A N 1
ATOM 1109 C CA . PHE A 1 137 ? 26.719 17.219 3.328 1 90.88 137 PHE A CA 1
ATOM 1110 C C . PHE A 1 137 ? 26.141 18.578 3.682 1 90.88 137 PHE A C 1
ATOM 1112 O O . PHE A 1 137 ? 26.875 19.5 4.047 1 90.88 137 PHE A O 1
ATOM 1119 N N . LEU A 1 138 ? 24.828 18.656 3.689 1 83.44 138 LEU A N 1
ATOM 1120 C CA . LEU A 1 138 ? 24.141 19.906 3.984 1 83.44 138 LEU A CA 1
ATOM 1121 C C . LEU A 1 138 ? 24.203 20.219 5.477 1 83.44 138 LEU A C 1
ATOM 1123 O O . LEU A 1 138 ? 24.438 21.375 5.863 1 83.44 138 LEU A O 1
ATOM 1127 N N . ILE A 1 139 ? 24.016 19.25 6.25 1 82.12 139 ILE A N 1
ATOM 1128 C CA . ILE A 1 139 ? 24 19.422 7.695 1 82.12 139 ILE A CA 1
ATOM 1129 C C . ILE A 1 139 ? 25.375 19.844 8.188 1 82.12 139 ILE A C 1
ATOM 1131 O O . ILE A 1 139 ? 25.5 20.656 9.109 1 82.12 139 ILE A O 1
ATOM 1135 N N . TRP A 1 140 ? 26.391 19.359 7.5 1 88.25 140 TRP A N 1
ATOM 1136 C CA . TRP A 1 140 ? 27.766 19.703 7.867 1 88.25 140 TRP A CA 1
ATOM 1137 C C . TRP A 1 140 ? 28.25 20.906 7.078 1 88.25 140 TRP A C 1
ATOM 1139 O O . TRP A 1 140 ? 29.438 21.016 6.754 1 88.25 140 TRP A O 1
ATOM 1149 N N . LYS A 1 141 ? 27.297 21.766 6.68 1 86.88 141 LYS A N 1
ATOM 1150 C CA . LYS A 1 141 ? 27.594 23.047 6.043 1 86.88 141 LYS A CA 1
ATOM 1151 C C . LYS A 1 141 ? 28.422 22.859 4.781 1 86.88 141 LYS A C 1
ATOM 1153 O O . LYS A 1 141 ? 29.422 23.562 4.586 1 86.88 141 LYS A O 1
ATOM 1158 N N . LYS A 1 142 ? 28.188 21.734 4.008 1 89.62 142 LYS A N 1
ATOM 1159 C CA . LYS A 1 142 ? 28.766 21.453 2.695 1 89.62 142 LYS A CA 1
ATOM 1160 C C . LYS A 1 142 ? 30.25 21.172 2.803 1 89.62 142 LYS A C 1
ATOM 1162 O O . LYS A 1 142 ? 31.047 21.641 1.98 1 89.62 142 LYS A O 1
ATOM 1167 N N . ASN A 1 143 ? 30.656 20.531 3.824 1 91.44 143 ASN A N 1
ATOM 1168 C CA . ASN A 1 143 ? 32.031 20.094 4.004 1 91.44 143 ASN A CA 1
ATOM 1169 C C . ASN A 1 143 ? 32.312 18.766 3.281 1 91.44 143 ASN A C 1
ATOM 1171 O O . ASN A 1 143 ? 31.844 17.719 3.725 1 91.44 143 ASN A O 1
ATOM 1175 N N . TYR A 1 144 ? 33.062 18.781 2.273 1 93.62 144 TYR A N 1
ATOM 1176 C CA . TYR A 1 144 ? 33.344 17.609 1.432 1 93.62 144 TYR A CA 1
ATOM 1177 C C . TYR A 1 144 ? 34.156 16.578 2.178 1 93.62 144 TYR A C 1
ATOM 1179 O O . TYR A 1 144 ? 34.062 15.383 1.893 1 93.62 144 TYR A O 1
ATOM 1187 N N . TRP A 1 145 ? 34.938 17.031 3.123 1 94.5 145 TRP A N 1
ATOM 1188 C CA . TRP A 1 145 ? 35.844 16.109 3.83 1 94.5 145 TRP A CA 1
ATOM 1189 C C . TRP A 1 145 ? 35.062 15.156 4.715 1 94.5 145 TRP A C 1
ATOM 1191 O O . TRP A 1 145 ? 35.5 14.031 4.965 1 94.5 145 TRP A O 1
ATOM 1201 N N . ILE A 1 146 ? 33.969 15.516 5.078 1 94.56 146 ILE A N 1
ATOM 1202 C CA . ILE A 1 146 ? 33.156 14.695 5.977 1 94.56 146 ILE A CA 1
ATOM 1203 C C . ILE A 1 146 ? 32.5 13.57 5.188 1 94.56 146 ILE A C 1
ATOM 1205 O O . ILE A 1 146 ? 32.344 12.461 5.691 1 94.56 146 ILE A O 1
ATOM 1209 N N . VAL A 1 147 ? 32.125 13.812 3.867 1 96.31 147 VAL A N 1
ATOM 1210 C CA . VAL A 1 147 ? 31.297 12.852 3.143 1 96.31 147 VAL A CA 1
ATOM 1211 C C . VAL A 1 147 ? 32.156 12.023 2.201 1 96.31 147 VAL A C 1
ATOM 1213 O O . VAL A 1 147 ? 31.656 11.164 1.473 1 96.31 147 VAL A O 1
ATOM 1216 N N . ILE A 1 148 ? 33.438 12.141 2.23 1 97.19 148 ILE A N 1
ATOM 1217 C CA . ILE A 1 148 ? 34.344 11.453 1.302 1 97.19 148 ILE A CA 1
ATOM 1218 C C . ILE A 1 148 ? 34.25 9.945 1.518 1 97.19 148 ILE A C 1
ATOM 1220 O O . ILE A 1 148 ? 34.188 9.18 0.556 1 97.19 148 ILE A O 1
ATOM 1224 N N . ILE A 1 149 ? 34.312 9.531 2.76 1 97 149 ILE A N 1
ATOM 1225 C CA . ILE A 1 149 ? 34.312 8.102 3.059 1 97 149 ILE A CA 1
ATOM 1226 C C . ILE A 1 149 ? 33 7.488 2.627 1 97 149 ILE A C 1
ATOM 1228 O O . ILE A 1 149 ? 32.969 6.488 1.903 1 97 149 ILE A O 1
ATOM 1232 N N . PRO A 1 150 ? 31.875 8.094 3.006 1 96.94 150 PRO A N 1
ATOM 1233 C CA . PRO A 1 150 ? 30.609 7.57 2.523 1 96.94 150 PRO A CA 1
ATOM 1234 C C . PRO A 1 150 ? 30.516 7.52 1 1 96.94 150 PRO A C 1
ATOM 1236 O O . PRO A 1 150 ? 29.984 6.566 0.438 1 96.94 150 PRO A O 1
ATOM 1239 N N . VAL A 1 151 ? 31.047 8.477 0.353 1 97.69 151 VAL A N 1
ATOM 1240 C CA . VAL A 1 151 ? 31.016 8.516 -1.105 1 97.69 151 VAL A CA 1
ATOM 1241 C C . VAL A 1 151 ? 31.859 7.379 -1.667 1 97.69 151 VAL A C 1
ATOM 1243 O O . VAL A 1 151 ? 31.469 6.707 -2.621 1 97.69 151 VAL A O 1
ATOM 1246 N N . LEU A 1 152 ? 33 7.152 -1.071 1 97.75 152 LEU A N 1
ATOM 1247 C CA . LEU A 1 152 ? 33.875 6.074 -1.519 1 97.75 152 LEU A CA 1
ATOM 1248 C C . LEU A 1 152 ? 33.188 4.719 -1.329 1 97.75 152 LEU A C 1
ATOM 1250 O O . LEU A 1 152 ? 33.312 3.842 -2.191 1 97.75 152 LEU A O 1
ATOM 1254 N N . LEU A 1 153 ? 32.562 4.527 -0.232 1 97.69 153 LEU A N 1
ATOM 1255 C CA . LEU A 1 153 ? 31.844 3.281 0.02 1 97.69 153 LEU A CA 1
ATOM 1256 C C . LEU A 1 153 ? 30.734 3.068 -1.016 1 97.69 153 LEU A C 1
ATOM 1258 O O . LEU A 1 153 ? 30.562 1.955 -1.515 1 97.69 153 LEU A O 1
ATOM 1262 N N . MET A 1 154 ? 30.031 4.117 -1.372 1 97 154 MET A N 1
ATOM 1263 C CA . MET A 1 154 ? 28.984 4.031 -2.381 1 97 154 MET A CA 1
ATOM 1264 C C . MET A 1 154 ? 29.562 3.676 -3.746 1 97 154 MET A C 1
ATOM 1266 O O . MET A 1 154 ? 29.016 2.828 -4.457 1 97 154 MET A O 1
ATOM 1270 N N . LEU A 1 155 ? 30.688 4.285 -4.059 1 97.19 155 LEU A N 1
ATOM 1271 C CA . LEU A 1 155 ? 31.328 4.023 -5.344 1 97.19 155 LEU A CA 1
ATOM 1272 C C . LEU A 1 155 ? 31.828 2.586 -5.41 1 97.19 155 LEU A C 1
ATOM 1274 O O . LEU A 1 155 ? 31.75 1.943 -6.461 1 97.19 155 LEU A O 1
ATOM 1278 N N . THR A 1 156 ? 32.344 2.133 -4.344 1 96.88 156 THR A N 1
ATOM 1279 C CA . THR A 1 156 ? 32.812 0.746 -4.297 1 96.88 156 THR A CA 1
ATOM 1280 C C . THR A 1 156 ? 31.625 -0.211 -4.441 1 96.88 156 THR A C 1
ATOM 1282 O O . THR A 1 156 ? 31.734 -1.236 -5.117 1 96.88 156 THR A O 1
ATOM 1285 N N . SER A 1 157 ? 30.547 0.102 -3.789 1 95.88 157 SER A N 1
ATOM 1286 C CA . SER A 1 157 ? 29.344 -0.695 -3.938 1 95.88 157 SER A CA 1
ATOM 1287 C C . SER A 1 157 ? 28.859 -0.711 -5.387 1 95.88 157 SER A C 1
ATOM 1289 O O . SER A 1 157 ? 28.438 -1.75 -5.895 1 95.88 157 SER A O 1
ATOM 1291 N N . MET A 1 158 ? 28.953 0.371 -6.082 1 96.88 158 MET A N 1
ATOM 1292 C CA . MET A 1 158 ? 28.578 0.448 -7.492 1 96.88 158 MET A CA 1
ATOM 1293 C C . MET A 1 158 ? 29.484 -0.43 -8.344 1 96.88 158 MET A C 1
ATOM 1295 O O . MET A 1 158 ? 29 -1.181 -9.195 1 96.88 158 MET A O 1
ATOM 1299 N N . ALA A 1 159 ? 30.734 -0.354 -8.047 1 96 159 ALA A N 1
ATOM 1300 C CA . ALA A 1 159 ? 31.719 -1.139 -8.805 1 96 159 ALA A CA 1
ATOM 1301 C C . ALA A 1 159 ? 31.453 -2.635 -8.648 1 96 159 ALA A C 1
ATOM 1303 O O . ALA A 1 159 ? 31.438 -3.377 -9.633 1 96 159 ALA A O 1
ATOM 1304 N N . THR A 1 160 ? 31.25 -3.031 -7.445 1 94.56 160 THR A N 1
ATOM 1305 C CA . THR A 1 160 ? 30.984 -4.441 -7.188 1 94.56 160 THR A CA 1
ATOM 1306 C C . THR A 1 160 ? 29.672 -4.871 -7.852 1 94.56 160 THR A C 1
ATOM 1308 O O . THR A 1 160 ? 29.562 -5.988 -8.359 1 94.56 160 THR A O 1
ATOM 1311 N N . THR A 1 161 ? 28.672 -3.99 -7.887 1 95.69 161 THR A N 1
ATOM 1312 C CA . THR A 1 161 ? 27.391 -4.285 -8.516 1 95.69 161 THR A CA 1
ATOM 1313 C C . THR A 1 161 ? 27.547 -4.434 -10.031 1 95.69 161 THR A C 1
ATOM 1315 O O . THR A 1 161 ? 26.922 -5.293 -10.641 1 95.69 161 THR A O 1
ATOM 1318 N N . PHE A 1 162 ? 28.438 -3.68 -10.602 1 95.19 162 PHE A N 1
ATOM 1319 C CA . PHE A 1 162 ? 28.688 -3.785 -12.039 1 95.19 162 PHE A CA 1
ATOM 1320 C C . PHE A 1 162 ? 29.312 -5.129 -12.375 1 95.19 162 PHE A C 1
ATOM 1322 O O . PHE A 1 162 ? 29 -5.723 -13.414 1 95.19 162 PHE A O 1
ATOM 1329 N N . VAL A 1 163 ? 30.125 -5.59 -11.562 1 92.88 163 VAL A N 1
ATOM 1330 C CA . VAL A 1 163 ? 30.719 -6.906 -11.766 1 92.88 163 VAL A CA 1
ATOM 1331 C C . VAL A 1 163 ? 29.641 -7.977 -11.688 1 92.88 163 VAL A C 1
ATOM 1333 O O . VAL A 1 163 ? 29.609 -8.898 -12.516 1 92.88 163 VAL A O 1
ATOM 1336 N N . ASN A 1 164 ? 28.766 -7.812 -10.727 1 92 164 ASN A N 1
ATOM 1337 C CA . ASN A 1 164 ? 27.641 -8.742 -10.602 1 92 164 ASN A CA 1
ATOM 1338 C C . ASN A 1 164 ? 26.766 -8.742 -11.852 1 92 164 ASN A C 1
ATOM 1340 O O . ASN A 1 164 ? 26.359 -9.797 -12.328 1 92 164 ASN A O 1
ATOM 1344 N N . TRP A 1 165 ? 26.484 -7.523 -12.367 1 94.62 165 TRP A N 1
ATOM 1345 C CA . TRP A 1 165 ? 25.672 -7.41 -13.57 1 94.62 165 TRP A CA 1
ATOM 1346 C C . TRP A 1 165 ? 26.312 -8.133 -14.742 1 94.62 165 TRP A C 1
ATOM 1348 O O . TRP A 1 165 ? 25.641 -8.859 -15.484 1 94.62 165 TRP A O 1
ATOM 1358 N N . ASP A 1 166 ? 27.594 -7.969 -14.836 1 93.5 166 ASP A N 1
ATOM 1359 C CA . ASP A 1 166 ? 28.312 -8.617 -15.93 1 93.5 166 ASP A CA 1
ATOM 1360 C C . ASP A 1 166 ? 28.266 -10.133 -15.797 1 93.5 166 ASP A C 1
ATOM 1362 O O . ASP A 1 166 ? 28.094 -10.844 -16.781 1 93.5 166 ASP A O 1
ATOM 1366 N N . TYR A 1 167 ? 28.328 -10.602 -14.633 1 91.06 167 TYR A N 1
ATOM 1367 C CA . TYR A 1 167 ? 28.25 -12.039 -14.383 1 91.06 167 TYR A CA 1
ATOM 1368 C C . TYR A 1 167 ? 26.875 -12.578 -14.758 1 91.06 167 TYR A C 1
ATOM 1370 O O . TYR A 1 167 ? 26.781 -13.617 -15.422 1 91.06 167 TYR A O 1
ATOM 1378 N N . PHE A 1 168 ? 25.844 -11.898 -14.375 1 90.81 168 PHE A N 1
ATOM 1379 C CA . PHE A 1 168 ? 24.484 -12.383 -14.594 1 90.81 168 PHE A CA 1
ATOM 1380 C C . PHE A 1 168 ? 24.125 -12.328 -16.078 1 90.81 168 PHE A C 1
ATOM 1382 O O . PHE A 1 168 ? 23.375 -13.172 -16.562 1 90.81 168 PHE A O 1
ATOM 1389 N N . GLN A 1 169 ? 24.719 -11.414 -16.797 1 93.69 169 GLN A N 1
ATOM 1390 C CA . GLN A 1 169 ? 24.391 -11.273 -18.219 1 93.69 169 GLN A CA 1
ATOM 1391 C C . GLN A 1 169 ? 25.281 -12.18 -19.078 1 93.69 169 GLN A C 1
ATOM 1393 O O . GLN A 1 169 ? 24.969 -12.43 -20.25 1 93.69 169 GLN A O 1
ATOM 1398 N N . ASN A 1 170 ? 26.391 -12.594 -18.5 1 91.88 170 ASN A N 1
ATOM 1399 C CA . ASN A 1 170 ? 27.312 -13.477 -19.203 1 91.88 170 ASN A CA 1
ATOM 1400 C C . ASN A 1 170 ? 27.672 -14.703 -18.359 1 91.88 170 ASN A C 1
ATOM 1402 O O . ASN A 1 170 ? 28.812 -14.852 -17.922 1 91.88 170 ASN A O 1
ATOM 1406 N N . PRO A 1 171 ? 26.625 -15.578 -18.328 1 86 171 PRO A N 1
ATOM 1407 C CA . PRO A 1 171 ? 26.891 -16.766 -17.5 1 86 171 PRO A CA 1
ATOM 1408 C C . PRO A 1 171 ? 28.078 -17.594 -18.016 1 86 171 PRO A C 1
ATOM 1410 O O . PRO A 1 171 ? 28.219 -17.766 -19.234 1 86 171 PRO A O 1
ATOM 1413 N N . GLY A 1 172 ? 29.031 -18.031 -17.141 1 84.44 172 GLY A N 1
ATOM 1414 C CA . GLY A 1 172 ? 30.156 -18.875 -17.516 1 84.44 172 GLY A CA 1
ATOM 1415 C C . GLY A 1 172 ? 31.438 -18.094 -17.734 1 84.44 172 GLY A C 1
ATOM 1416 O O . GLY A 1 172 ? 32.5 -18.672 -17.812 1 84.44 172 GLY A O 1
ATOM 1417 N N . LYS A 1 173 ? 31.266 -16.812 -17.906 1 87.06 173 LYS A N 1
ATOM 1418 C CA . LYS A 1 173 ? 32.438 -15.977 -18.156 1 87.06 173 LYS A CA 1
ATOM 1419 C C . LYS A 1 173 ? 33.406 -16 -16.969 1 87.06 173 LYS A C 1
ATOM 1421 O O . LYS A 1 173 ? 34.625 -15.945 -17.141 1 87.06 173 LYS A O 1
ATOM 1426 N N . TYR A 1 174 ? 32.781 -16.016 -15.742 1 84.88 174 TYR A N 1
ATOM 1427 C CA . TYR A 1 174 ? 33.625 -15.945 -14.539 1 84.88 174 TYR A CA 1
ATOM 1428 C C . TYR A 1 174 ? 33.438 -17.203 -13.68 1 84.88 174 TYR A C 1
ATOM 1430 O O . TYR A 1 174 ? 32.406 -17.859 -13.742 1 84.88 174 TYR A O 1
ATOM 1438 N N . ASP A 1 175 ? 34.5 -17.453 -12.875 1 86.19 175 ASP A N 1
ATOM 1439 C CA . ASP A 1 175 ? 34.438 -18.516 -11.867 1 86.19 175 ASP A CA 1
ATOM 1440 C C . ASP A 1 175 ? 33.688 -18.047 -10.633 1 86.19 175 ASP A C 1
ATOM 1442 O O . ASP A 1 175 ? 34.094 -17.078 -9.969 1 86.19 175 ASP A O 1
ATOM 1446 N N . MET A 1 176 ? 32.625 -18.734 -10.32 1 81.25 176 MET A N 1
ATOM 1447 C CA . MET A 1 176 ? 31.766 -18.328 -9.219 1 81.25 176 MET A CA 1
ATOM 1448 C C . MET A 1 176 ? 32.5 -18.391 -7.887 1 81.25 176 MET A C 1
ATOM 1450 O O . MET A 1 176 ? 32.25 -17.562 -7.004 1 81.25 176 MET A O 1
ATOM 1454 N N . VAL A 1 177 ? 33.375 -19.266 -7.711 1 80.38 177 VAL A N 1
ATOM 1455 C CA . VAL A 1 177 ? 34.094 -19.422 -6.457 1 80.38 177 VAL A CA 1
ATOM 1456 C C . VAL A 1 177 ? 34.938 -18.172 -6.195 1 80.38 177 VAL A C 1
ATOM 1458 O O . VAL A 1 177 ? 35.031 -17.703 -5.059 1 80.38 177 VAL A O 1
ATOM 1461 N N . LYS A 1 178 ? 35.438 -17.609 -7.25 1 83 178 LYS A N 1
ATOM 1462 C CA . LYS A 1 178 ? 36.281 -16.422 -7.129 1 83 178 LYS A CA 1
ATOM 1463 C C . LYS A 1 178 ? 35.469 -15.156 -6.969 1 83 178 LYS A C 1
ATOM 1465 O O . LYS A 1 178 ? 35.875 -14.203 -6.32 1 83 178 LYS A O 1
ATOM 1470 N N . LEU A 1 179 ? 34.281 -15.203 -7.469 1 86.62 179 LEU A N 1
ATOM 1471 C CA . LEU A 1 179 ? 33.469 -13.992 -7.516 1 86.62 179 LEU A CA 1
ATOM 1472 C C . LEU A 1 179 ? 32.531 -13.914 -6.309 1 86.62 179 LEU A C 1
ATOM 1474 O O . LEU A 1 179 ? 31.984 -12.844 -6.008 1 86.62 179 LEU A O 1
ATOM 1478 N N . GLN A 1 180 ? 32.375 -14.969 -5.586 1 84 180 GLN A N 1
ATOM 1479 C CA . GLN A 1 180 ? 31.406 -15.055 -4.492 1 84 180 GLN A CA 1
ATOM 1480 C C . GLN A 1 180 ? 31.672 -13.977 -3.443 1 84 180 GLN A C 1
ATOM 1482 O O . GLN A 1 180 ? 30.734 -13.32 -2.971 1 84 180 GLN A O 1
ATOM 1487 N N . PRO A 1 181 ? 32.906 -13.781 -3.092 1 83.62 181 PRO A N 1
ATOM 1488 C CA . PRO A 1 181 ? 33.156 -12.719 -2.115 1 83.62 181 PRO A CA 1
ATOM 1489 C C . PRO A 1 181 ? 32.75 -11.336 -2.637 1 83.62 181 PRO A C 1
ATOM 1491 O O . PRO A 1 181 ? 32.281 -10.492 -1.868 1 83.62 181 PRO A O 1
ATOM 1494 N N . VAL A 1 182 ? 32.938 -11.094 -3.842 1 85.62 182 VAL A N 1
ATOM 1495 C CA . VAL A 1 182 ? 32.562 -9.828 -4.457 1 85.62 182 VAL A CA 1
ATOM 1496 C C . VAL A 1 182 ? 31.031 -9.648 -4.402 1 85.62 182 VAL A C 1
ATOM 1498 O O . VAL A 1 182 ? 30.547 -8.578 -4.047 1 85.62 182 VAL A O 1
ATOM 1501 N N . PHE A 1 183 ? 30.312 -10.719 -4.59 1 83.19 183 PHE A N 1
ATOM 1502 C CA . PHE A 1 183 ? 28.859 -10.719 -4.539 1 83.19 183 PHE A CA 1
ATOM 1503 C C . PHE A 1 183 ? 28.375 -10.406 -3.129 1 83.19 183 PHE A C 1
ATOM 1505 O O . PHE A 1 183 ? 27.438 -9.617 -2.951 1 83.19 183 PHE A O 1
ATOM 1512 N N . ASN A 1 184 ? 29.078 -10.852 -2.242 1 85.5 184 ASN A N 1
ATOM 1513 C CA . ASN A 1 184 ? 28.641 -10.773 -0.855 1 85.5 184 ASN A CA 1
ATOM 1514 C C . ASN A 1 184 ? 28.969 -9.422 -0.234 1 85.5 184 ASN A C 1
ATOM 1516 O O . ASN A 1 184 ? 28.484 -9.094 0.848 1 85.5 184 ASN A O 1
ATOM 1520 N N . MET A 1 185 ? 29.641 -8.594 -0.941 1 90.44 185 MET A N 1
ATOM 1521 C CA . MET A 1 185 ? 30.109 -7.34 -0.363 1 90.44 185 MET A CA 1
ATOM 1522 C C . MET A 1 185 ? 29.125 -6.211 -0.639 1 90.44 185 MET A C 1
ATOM 1524 O O . MET A 1 185 ? 29.156 -5.168 0.017 1 90.44 185 MET A O 1
ATOM 1528 N N . VAL A 1 186 ? 28.234 -6.41 -1.506 1 90.25 186 VAL A N 1
ATOM 1529 C CA . VAL A 1 186 ? 27.406 -5.305 -1.973 1 90.25 186 VAL A CA 1
ATOM 1530 C C . VAL A 1 186 ? 26.562 -4.758 -0.814 1 90.25 186 VAL A C 1
ATOM 1532 O O . VAL A 1 186 ? 26.641 -3.57 -0.494 1 90.25 186 VAL A O 1
ATOM 1535 N N . PHE A 1 187 ? 25.875 -5.609 -0.095 1 92.75 187 PHE A N 1
ATOM 1536 C CA . PHE A 1 187 ? 24.953 -5.156 0.945 1 92.75 187 PHE A CA 1
ATOM 1537 C C . PHE A 1 187 ? 25.719 -4.711 2.186 1 92.75 187 PHE A C 1
ATOM 1539 O O . PHE A 1 187 ? 25.375 -3.711 2.812 1 92.75 187 PHE A O 1
ATOM 1546 N N . PRO A 1 188 ? 26.797 -5.332 2.533 1 93.75 188 PRO A N 1
ATOM 1547 C CA . PRO A 1 188 ? 27.609 -4.828 3.643 1 93.75 188 PRO A CA 1
ATOM 1548 C C . PRO A 1 188 ? 28.172 -3.434 3.375 1 93.75 188 PRO A C 1
ATOM 1550 O O . PRO A 1 188 ? 28.266 -2.611 4.293 1 93.75 188 PRO A O 1
ATOM 1553 N N . LEU A 1 189 ? 28.578 -3.184 2.186 1 95.56 189 LEU A N 1
ATOM 1554 C CA . LEU A 1 189 ? 29.062 -1.855 1.831 1 95.56 189 LEU A CA 1
ATOM 1555 C C . LEU A 1 189 ? 27.953 -0.813 1.968 1 95.56 189 LEU A C 1
ATOM 1557 O O . LEU A 1 189 ? 28.188 0.278 2.494 1 95.56 189 LEU A O 1
ATOM 1561 N N . ASN A 1 190 ? 26.781 -1.134 1.502 1 95.12 190 ASN A N 1
ATOM 1562 C CA . ASN A 1 190 ? 25.641 -0.239 1.656 1 95.12 190 ASN A CA 1
ATOM 1563 C C . ASN A 1 190 ? 25.312 0.004 3.127 1 95.12 190 ASN A C 1
ATOM 1565 O O . ASN A 1 190 ? 25.016 1.133 3.523 1 95.12 190 ASN A O 1
ATOM 1569 N N . LEU A 1 191 ? 25.406 -1.075 3.871 1 95.12 191 LEU A N 1
ATOM 1570 C CA . LEU A 1 191 ? 25.141 -0.977 5.305 1 95.12 191 LEU A CA 1
ATOM 1571 C C . LEU A 1 191 ? 26.172 -0.069 5.98 1 95.12 191 LEU A C 1
ATOM 1573 O O . LEU A 1 191 ? 25.797 0.824 6.746 1 95.12 191 LEU A O 1
ATOM 1577 N N . ALA A 1 192 ? 27.391 -0.321 5.695 1 96 192 ALA A N 1
ATOM 1578 C CA . ALA A 1 192 ? 28.469 0.485 6.277 1 96 192 ALA A CA 1
ATOM 1579 C C . ALA A 1 192 ? 28.297 1.96 5.922 1 96 192 ALA A C 1
ATOM 1581 O O . ALA A 1 192 ? 28.438 2.832 6.781 1 96 192 ALA A O 1
ATOM 1582 N N . GLN A 1 193 ? 28.016 2.205 4.68 1 95.5 193 GLN A N 1
ATOM 1583 C CA . GLN A 1 193 ? 27.812 3.568 4.207 1 95.5 193 GLN A CA 1
ATOM 1584 C C . GLN A 1 193 ? 26.656 4.238 4.949 1 95.5 193 GLN A C 1
ATOM 1586 O O . GLN A 1 193 ? 26.781 5.371 5.418 1 95.5 193 GLN A O 1
ATOM 1591 N N . ASN A 1 194 ? 25.562 3.6 5.102 1 93.69 194 ASN A N 1
ATOM 1592 C CA . ASN A 1 194 ? 24.359 4.152 5.73 1 93.69 194 ASN A CA 1
ATOM 1593 C C . ASN A 1 194 ? 24.578 4.395 7.223 1 93.69 194 ASN A C 1
ATOM 1595 O O . ASN A 1 194 ? 24.234 5.461 7.738 1 93.69 194 ASN A O 1
ATOM 1599 N N . VAL A 1 195 ? 25.172 3.455 7.852 1 93.81 195 VAL A N 1
ATOM 1600 C CA . VAL A 1 195 ? 25.438 3.572 9.289 1 93.81 195 VAL A CA 1
ATOM 1601 C C . VAL A 1 195 ? 26.406 4.715 9.547 1 93.81 195 VAL A C 1
ATOM 1603 O O . VAL A 1 195 ? 26.203 5.52 10.461 1 93.81 195 VAL A O 1
ATOM 1606 N N . LEU A 1 196 ? 27.375 4.777 8.75 1 95.44 196 LEU A N 1
ATOM 1607 C CA . LEU A 1 196 ? 28.359 5.84 8.891 1 95.44 196 LEU A CA 1
ATOM 1608 C C . LEU A 1 196 ? 27.734 7.207 8.656 1 95.44 196 LEU A C 1
ATOM 1610 O O . LEU A 1 196 ? 27.906 8.125 9.469 1 95.44 196 LEU A O 1
ATOM 1614 N N . THR A 1 197 ? 27.016 7.34 7.602 1 94.25 197 THR A N 1
ATOM 1615 C CA . THR A 1 197 ? 26.422 8.625 7.238 1 94.25 197 THR A CA 1
ATOM 1616 C C . THR A 1 197 ? 25.391 9.047 8.266 1 94.25 197 THR A C 1
ATOM 1618 O O . THR A 1 197 ? 25.359 10.203 8.695 1 94.25 197 THR A O 1
ATOM 1621 N N . THR A 1 198 ? 24.547 8.141 8.656 1 91.06 198 THR A N 1
ATOM 1622 C CA . THR A 1 198 ? 23.547 8.438 9.688 1 91.06 198 THR A CA 1
ATOM 1623 C C . THR A 1 198 ? 24.219 8.766 11.016 1 91.06 198 THR A C 1
ATOM 1625 O O . THR A 1 198 ? 23.766 9.656 11.742 1 91.06 198 THR A O 1
ATOM 1628 N N . GLY A 1 199 ? 25.281 8.062 11.297 1 91.06 199 GLY A N 1
ATOM 1629 C CA . GLY A 1 199 ? 26.047 8.359 12.492 1 91.06 199 GLY A CA 1
ATOM 1630 C C . GLY A 1 199 ? 26.656 9.758 12.477 1 91.06 199 GLY A C 1
ATOM 1631 O O . GLY A 1 199 ? 26.656 10.445 13.5 1 91.06 199 GLY A O 1
ATOM 1632 N N . LEU A 1 200 ? 27.156 10.211 11.367 1 92.75 200 LEU A N 1
ATOM 1633 C CA . LEU A 1 200 ? 27.719 11.555 11.219 1 92.75 200 LEU A CA 1
ATOM 1634 C C . LEU A 1 200 ? 26.656 12.617 11.43 1 92.75 200 LEU A C 1
ATOM 1636 O O . LEU A 1 200 ? 26.906 13.641 12.07 1 92.75 200 LEU A O 1
ATOM 1640 N N . ILE A 1 201 ? 25.484 12.391 10.875 1 87.38 201 ILE A N 1
ATOM 1641 C CA . ILE A 1 201 ? 24.375 13.32 11.039 1 87.38 201 ILE A CA 1
ATOM 1642 C C . ILE A 1 201 ? 24 13.414 12.516 1 87.38 201 ILE A C 1
ATOM 1644 O O . ILE A 1 201 ? 23.875 14.508 13.062 1 87.38 201 ILE A O 1
ATOM 1648 N N . ALA A 1 202 ? 23.891 12.289 13.156 1 85.12 202 ALA A N 1
ATOM 1649 C CA . ALA A 1 202 ? 23.531 12.242 14.57 1 85.12 202 ALA A CA 1
ATOM 1650 C C . ALA A 1 202 ? 24.594 12.914 15.43 1 85.12 202 ALA A C 1
ATOM 1652 O O . ALA A 1 202 ? 24.281 13.633 16.375 1 85.12 202 ALA A O 1
ATOM 1653 N N . TYR A 1 203 ? 25.797 12.711 15.086 1 88.5 203 TYR A N 1
ATOM 1654 C CA . TYR A 1 203 ? 26.922 13.281 15.828 1 88.5 203 TYR A CA 1
ATOM 1655 C C . TYR A 1 203 ? 26.922 14.805 15.734 1 88.5 203 TYR A C 1
ATOM 1657 O O . TYR A 1 203 ? 27.141 15.492 16.734 1 88.5 203 TYR A O 1
ATOM 1665 N N . LYS A 1 204 ? 26.703 15.328 14.609 1 85.69 204 LYS A N 1
ATOM 1666 C CA . LYS A 1 204 ? 26.672 16.781 14.406 1 85.69 204 LYS A CA 1
ATOM 1667 C C . LYS A 1 204 ? 25.562 17.422 15.242 1 85.69 204 LYS A C 1
ATOM 1669 O O . LYS A 1 204 ? 25.797 18.453 15.883 1 85.69 204 LYS A O 1
ATOM 1674 N N . ILE A 1 205 ? 24.5 16.844 15.227 1 78.06 205 ILE A N 1
ATOM 1675 C CA . ILE A 1 205 ? 23.359 17.391 15.969 1 78.06 205 ILE A CA 1
ATOM 1676 C C . ILE A 1 205 ? 23.641 17.312 17.469 1 78.06 205 ILE A C 1
ATOM 1678 O O . ILE A 1 205 ? 23.344 18.25 18.203 1 78.06 205 ILE A O 1
ATOM 1682 N N . PHE A 1 206 ? 24.219 16.188 17.844 1 80.62 206 PHE A N 1
ATOM 1683 C CA . PHE A 1 206 ? 24.594 16.016 19.25 1 80.62 206 PHE A CA 1
ATOM 1684 C C . PHE A 1 206 ? 25.562 17.094 19.688 1 80.62 206 PHE A C 1
ATOM 1686 O O . PHE A 1 206 ? 25.422 17.672 20.766 1 80.62 206 PHE A O 1
ATOM 1693 N N . MET A 1 207 ? 26.484 17.406 18.906 1 84 207 MET A N 1
ATOM 1694 C CA . MET A 1 207 ? 27.469 18.438 19.203 1 84 207 MET A CA 1
ATOM 1695 C C . MET A 1 207 ? 26.828 19.812 19.266 1 84 207 MET A C 1
ATOM 1697 O O . MET A 1 207 ? 27.156 20.625 20.141 1 84 207 MET A O 1
ATOM 1701 N N . GLN A 1 208 ? 25.906 20.062 18.406 1 77.75 208 GLN A N 1
ATOM 1702 C CA . GLN A 1 208 ? 25.219 21.344 18.391 1 77.75 208 GLN A CA 1
ATOM 1703 C C . GLN A 1 208 ? 24.328 21.5 19.609 1 77.75 208 GLN A C 1
ATOM 1705 O O . GLN A 1 208 ? 24.219 22.594 20.172 1 77.75 208 GLN A O 1
ATOM 1710 N N . HIS A 1 209 ? 23.672 20.453 19.953 1 75.44 209 HIS A N 1
ATOM 1711 C CA . HIS A 1 209 ? 22.828 20.469 21.141 1 75.44 209 HIS A CA 1
ATOM 1712 C C . HIS A 1 209 ? 23.656 20.703 22.406 1 75.44 209 HIS A C 1
ATOM 1714 O O . HIS A 1 209 ? 23.234 21.453 23.281 1 75.44 209 HIS A O 1
ATOM 1720 N N . ARG A 1 210 ? 24.672 20.125 22.422 1 77.75 210 ARG A N 1
ATOM 1721 C CA . ARG A 1 210 ? 25.562 20.281 23.562 1 77.75 210 ARG A CA 1
ATOM 1722 C C . ARG A 1 210 ? 26.078 21.703 23.672 1 77.75 210 ARG A C 1
ATOM 1724 O O . ARG A 1 210 ? 26.156 22.266 24.766 1 77.75 210 ARG A O 1
ATOM 1731 N N . GLN A 1 211 ? 26.406 22.266 22.594 1 77.62 211 GLN A N 1
ATOM 1732 C CA . GLN A 1 211 ? 26.906 23.625 22.578 1 77.62 211 GLN A CA 1
ATOM 1733 C C . GLN A 1 211 ? 25.828 24.625 22.969 1 77.62 211 GLN A C 1
ATOM 1735 O O . GLN A 1 211 ? 26.094 25.594 23.688 1 77.62 211 GLN A O 1
ATOM 1740 N N . THR A 1 212 ? 24.641 24.406 22.438 1 73.19 212 THR A N 1
ATOM 1741 C CA . THR A 1 212 ? 23.531 25.297 22.766 1 73.19 212 THR A CA 1
ATOM 1742 C C . THR A 1 212 ? 23.172 25.203 24.234 1 73.19 212 THR A C 1
ATOM 1744 O O . THR A 1 212 ? 22.875 26.219 24.875 1 73.19 212 THR A O 1
ATOM 1747 N N . ARG A 1 213 ? 23.109 24.094 24.734 1 70 213 ARG A N 1
ATOM 1748 C CA . ARG A 1 213 ? 22.844 23.891 26.156 1 70 213 ARG A CA 1
ATOM 1749 C C . ARG A 1 213 ? 23.922 24.547 27.016 1 70 213 ARG A C 1
ATOM 1751 O O . ARG A 1 213 ? 23.625 25.125 28.062 1 70 213 ARG A O 1
ATOM 1758 N N . ALA A 1 214 ? 25 24.406 26.578 1 71.5 214 ALA A N 1
ATOM 1759 C CA . ALA A 1 214 ? 26.125 24.984 27.312 1 71.5 214 ALA A CA 1
ATOM 1760 C C . ALA A 1 214 ? 26.078 26.5 27.281 1 71.5 214 ALA A C 1
ATOM 1762 O O . ALA A 1 214 ? 26.531 27.172 28.219 1 71.5 214 ALA A O 1
ATOM 1763 N N . SER A 1 215 ? 25.625 26.984 26.188 1 66.69 215 SER A N 1
ATOM 1764 C CA . SER A 1 215 ? 25.578 28.438 26.047 1 66.69 215 SER A CA 1
ATOM 1765 C C . SER A 1 215 ? 24.312 29 26.672 1 66.69 215 SER A C 1
ATOM 1767 O O . SER A 1 215 ? 24.141 30.219 26.75 1 66.69 215 SER A O 1
ATOM 1769 N N . GLY A 1 216 ? 23.406 28.219 27.391 1 58.78 216 GLY A N 1
ATOM 1770 C CA . GLY A 1 216 ? 22.203 28.672 28.062 1 58.78 216 GLY A CA 1
ATOM 1771 C C . GLY A 1 216 ? 21.109 29.094 27.109 1 58.78 216 GLY A C 1
ATOM 1772 O O . GLY A 1 216 ? 20.078 29.609 27.531 1 58.78 216 GLY A O 1
ATOM 1773 N N . LEU A 1 217 ? 21.297 29.219 25.828 1 50.25 217 LEU A N 1
ATOM 1774 C CA . LEU A 1 217 ? 20.328 29.703 24.859 1 50.25 217 LEU A CA 1
ATOM 1775 C C . LEU A 1 217 ? 19.25 28.656 24.578 1 50.25 217 LEU A C 1
ATOM 1777 O O . LEU A 1 217 ? 19.578 27.516 24.234 1 50.25 217 LEU A O 1
ATOM 1781 N N . GLN A 1 218 ? 18.297 28.516 25.422 1 49.25 218 GLN A N 1
ATOM 1782 C CA . GLN A 1 218 ? 17.172 27.609 25.219 1 49.25 218 GLN A CA 1
ATOM 1783 C C . GLN A 1 218 ? 16.562 27.766 23.828 1 49.25 218 GLN A C 1
ATOM 1785 O O . GLN A 1 218 ? 15.656 28.578 23.625 1 49.25 218 GLN A O 1
ATOM 1790 N N . LEU A 1 219 ? 17.266 27.828 22.734 1 48.31 219 LEU A N 1
ATOM 1791 C CA . LEU A 1 219 ? 16.641 28.281 21.484 1 48.31 219 LEU A CA 1
ATOM 1792 C C . LEU A 1 219 ? 15.688 27.219 20.953 1 48.31 219 LEU A C 1
ATOM 1794 O O . LEU A 1 219 ? 16.047 26.047 20.844 1 48.31 219 LEU A O 1
ATOM 1798 N N . SER A 1 220 ? 14.367 27.438 21.078 1 51.47 220 SER A N 1
ATOM 1799 C CA . SER A 1 220 ? 13.273 26.75 20.391 1 51.47 220 SER A CA 1
ATOM 1800 C C . SER A 1 220 ? 13.758 26.094 19.109 1 51.47 220 SER A C 1
ATOM 1802 O O . SER A 1 220 ? 13.344 24.969 18.797 1 51.47 220 SER A O 1
ATOM 1804 N N . ALA A 1 221 ? 14.75 26.75 18.562 1 53 221 ALA A N 1
ATOM 1805 C CA . ALA A 1 221 ? 15.305 26.234 17.312 1 53 221 ALA A CA 1
ATOM 1806 C C . ALA A 1 221 ? 16.047 24.922 17.531 1 53 221 ALA A C 1
ATOM 1808 O O . ALA A 1 221 ? 15.969 24.016 16.688 1 53 221 ALA A O 1
ATOM 1809 N N . ALA A 1 222 ? 16.625 24.828 18.672 1 52.59 222 ALA A N 1
ATOM 1810 C CA . ALA A 1 222 ? 17.391 23.625 18.984 1 52.59 222 ALA A CA 1
ATOM 1811 C C . ALA A 1 222 ? 16.484 22.422 19.203 1 52.59 222 ALA A C 1
ATOM 1813 O O . ALA A 1 222 ? 16.781 21.312 18.766 1 52.59 222 ALA A O 1
ATOM 1814 N N . VAL A 1 223 ? 15.312 22.578 19.844 1 54.72 223 VAL A N 1
ATOM 1815 C CA . VAL A 1 223 ? 14.352 21.516 20.109 1 54.72 223 VAL A CA 1
ATOM 1816 C C . VAL A 1 223 ? 13.766 21.016 18.797 1 54.72 223 VAL A C 1
ATOM 1818 O O . VAL A 1 223 ? 13.602 19.812 18.594 1 54.72 223 VAL A O 1
ATOM 1821 N N . ASN A 1 224 ? 13.672 21.875 17.844 1 64.88 224 ASN A N 1
ATOM 1822 C CA . ASN A 1 224 ? 13.117 21.516 16.531 1 64.88 224 ASN A CA 1
ATOM 1823 C C . ASN A 1 224 ? 14.117 20.719 15.711 1 64.88 224 ASN A C 1
ATOM 1825 O O . ASN A 1 224 ? 13.742 19.75 15.039 1 64.88 224 ASN A O 1
ATOM 1829 N N . LEU A 1 225 ? 15.422 21 16.062 1 66.5 225 LEU A N 1
ATOM 1830 C CA . LEU A 1 225 ? 16.438 20.266 15.289 1 66.5 225 LEU A CA 1
ATOM 1831 C C . LEU A 1 225 ? 16.594 18.844 15.82 1 66.5 225 LEU A C 1
ATOM 1833 O O . LEU A 1 225 ? 16.766 17.906 15.039 1 66.5 225 LEU A O 1
ATOM 1837 N N . VAL A 1 226 ? 16.453 18.688 17.094 1 72.06 226 VAL A N 1
ATOM 1838 C CA . VAL A 1 226 ? 16.578 17.359 17.719 1 72.06 226 VAL A CA 1
ATOM 1839 C C . VAL A 1 226 ? 15.43 16.469 17.25 1 72.06 226 VAL A C 1
ATOM 1841 O O . VAL A 1 226 ? 15.633 15.281 16.984 1 72.06 226 VAL A O 1
ATOM 1844 N N . MET A 1 227 ? 14.359 17.031 17.125 1 77.31 227 MET A N 1
ATOM 1845 C CA . MET A 1 227 ? 13.195 16.266 16.672 1 77.31 227 MET A CA 1
ATOM 1846 C C . MET A 1 227 ? 13.367 15.828 15.227 1 77.31 227 MET A C 1
ATOM 1848 O O . MET A 1 227 ? 13.062 14.688 14.883 1 77.31 227 MET A O 1
ATOM 1852 N N . VAL A 1 228 ? 13.867 16.703 14.508 1 74.38 228 VAL A N 1
ATOM 1853 C CA . VAL A 1 228 ? 14.086 16.391 13.094 1 74.38 228 VAL A CA 1
ATOM 1854 C C . VAL A 1 228 ? 15.125 15.281 12.961 1 74.38 228 VAL A C 1
ATOM 1856 O O . VAL A 1 228 ? 14.945 14.344 12.18 1 74.38 228 VAL A O 1
ATOM 1859 N N . VAL A 1 229 ? 16.078 15.32 13.75 1 75.75 229 VAL A N 1
ATOM 1860 C CA . VAL A 1 229 ? 17.125 14.312 13.688 1 75.75 229 VAL A CA 1
ATOM 1861 C C . VAL A 1 229 ? 16.594 12.977 14.188 1 75.75 229 VAL A C 1
ATOM 1863 O O . VAL A 1 229 ? 16.938 11.922 13.633 1 75.75 229 VAL A O 1
ATOM 1866 N N . ARG A 1 230 ? 15.867 13.031 15.141 1 80.5 230 ARG A N 1
ATOM 1867 C CA . ARG A 1 230 ? 15.25 11.797 15.625 1 80.5 230 ARG A CA 1
ATOM 1868 C C . ARG A 1 230 ? 14.43 11.133 14.523 1 80.5 230 ARG A C 1
ATOM 1870 O O . ARG A 1 230 ? 14.492 9.914 14.352 1 80.5 230 ARG A O 1
ATOM 1877 N N . ILE A 1 231 ? 13.758 11.883 13.781 1 81.44 231 ILE A N 1
ATOM 1878 C CA . ILE A 1 231 ? 12.945 11.391 12.672 1 81.44 231 ILE A CA 1
ATOM 1879 C C . ILE A 1 231 ? 13.844 10.75 11.617 1 81.44 231 ILE A C 1
ATOM 1881 O O . ILE A 1 231 ? 13.547 9.656 11.133 1 81.44 231 ILE A O 1
ATOM 1885 N N . ILE A 1 232 ? 14.93 11.359 11.406 1 79.56 232 ILE A N 1
ATOM 1886 C CA . ILE A 1 232 ? 15.852 10.875 10.375 1 79.56 232 ILE A CA 1
ATOM 1887 C C . ILE A 1 232 ? 16.484 9.562 10.828 1 79.56 232 ILE A C 1
ATOM 1889 O O . ILE A 1 232 ? 16.516 8.586 10.07 1 79.56 232 ILE A O 1
ATOM 1893 N N . VAL A 1 233 ? 16.906 9.492 12.047 1 81.31 233 VAL A N 1
ATOM 1894 C CA . VAL A 1 233 ? 17.594 8.32 12.578 1 81.31 233 VAL A CA 1
ATOM 1895 C C . VAL A 1 233 ? 16.609 7.148 12.664 1 81.31 233 VAL A C 1
ATOM 1897 O O . VAL A 1 233 ? 16.953 6.027 12.281 1 81.31 233 VAL A O 1
ATOM 1900 N N . GLU A 1 234 ? 15.445 7.414 13.062 1 82.62 234 GLU A N 1
ATOM 1901 C CA . GLU A 1 234 ? 14.43 6.371 13.18 1 82.62 234 GLU A CA 1
ATOM 1902 C C . GLU A 1 234 ? 14.047 5.82 11.812 1 82.62 234 GLU A C 1
ATOM 1904 O O . GLU A 1 234 ? 13.883 4.609 11.648 1 82.62 234 GLU A O 1
ATOM 1909 N N . SER A 1 235 ? 13.93 6.688 10.875 1 83.31 235 SER A N 1
ATOM 1910 C CA . SER A 1 235 ? 13.586 6.258 9.516 1 83.31 235 SER A CA 1
ATOM 1911 C C . SER A 1 235 ? 14.734 5.465 8.891 1 83.31 235 SER A C 1
ATOM 1913 O O . SER A 1 235 ? 14.5 4.453 8.227 1 83.31 235 SER A O 1
ATOM 1915 N N . ALA A 1 236 ? 15.969 5.93 9.172 1 83.31 236 ALA A N 1
ATOM 1916 C CA . ALA A 1 236 ? 17.141 5.242 8.641 1 83.31 236 ALA A CA 1
ATOM 1917 C C . ALA A 1 236 ? 17.297 3.855 9.258 1 83.31 236 ALA A C 1
ATOM 1919 O O . ALA A 1 236 ? 17.891 2.959 8.648 1 83.31 236 ALA A O 1
ATOM 1920 N N . ALA A 1 237 ? 16.812 3.715 10.461 1 86.56 237 ALA A N 1
ATOM 1921 C CA . ALA A 1 237 ? 16.906 2.43 11.156 1 86.56 237 ALA A CA 1
ATOM 1922 C C . ALA A 1 237 ? 16.141 1.35 10.398 1 86.56 237 ALA A C 1
ATOM 1924 O O . ALA A 1 237 ? 16.547 0.188 10.367 1 86.56 237 ALA A O 1
ATOM 1925 N N . ILE A 1 238 ? 15.094 1.722 9.727 1 85.69 238 ILE A N 1
ATOM 1926 C CA . ILE A 1 238 ? 14.305 0.767 8.953 1 85.69 238 ILE A CA 1
ATOM 1927 C C . ILE A 1 238 ? 15.141 0.216 7.805 1 85.69 238 ILE A C 1
ATOM 1929 O O . ILE A 1 238 ? 15.18 -0.996 7.578 1 85.69 238 ILE A O 1
ATOM 1933 N N . TYR A 1 239 ? 15.812 1.016 7.16 1 89.12 239 TYR A N 1
ATOM 1934 C CA . TYR A 1 239 ? 16.703 0.614 6.074 1 89.12 239 TYR A CA 1
ATOM 1935 C C . TYR A 1 239 ? 17.828 -0.269 6.59 1 89.12 239 TYR A C 1
ATOM 1937 O O . TYR A 1 239 ? 18.125 -1.312 6 1 89.12 239 TYR A O 1
ATOM 1945 N N . THR A 1 240 ? 18.375 0.157 7.668 1 90.06 240 THR A N 1
ATOM 1946 C CA . THR A 1 240 ? 19.484 -0.581 8.266 1 90.06 240 THR A CA 1
ATOM 1947 C C . THR A 1 240 ? 19.031 -1.985 8.672 1 90.06 240 THR A C 1
ATOM 1949 O O . THR A 1 240 ? 19.719 -2.967 8.367 1 90.06 240 THR A O 1
ATOM 1952 N N . PHE A 1 241 ? 17.938 -2.062 9.258 1 91.06 241 PHE A N 1
ATOM 1953 C CA . PHE A 1 241 ? 17.422 -3.359 9.68 1 91.06 241 PHE A CA 1
ATOM 1954 C C . PHE A 1 241 ? 17.156 -4.25 8.477 1 91.06 241 PHE A C 1
ATOM 1956 O O . PHE A 1 241 ? 17.453 -5.449 8.5 1 91.06 241 PHE A O 1
ATOM 1963 N N . THR A 1 242 ? 16.609 -3.672 7.496 1 93.25 242 THR A N 1
ATOM 1964 C CA . THR A 1 242 ? 16.328 -4.43 6.285 1 93.25 242 THR A CA 1
ATOM 1965 C C . THR A 1 242 ? 17.609 -4.973 5.676 1 93.25 242 THR A C 1
ATOM 1967 O O . THR A 1 242 ? 17.688 -6.145 5.289 1 93.25 242 THR A O 1
ATOM 1970 N N . LEU A 1 243 ? 18.656 -4.18 5.688 1 94.38 243 LEU A N 1
ATOM 1971 C CA . LEU A 1 243 ? 19.922 -4.605 5.121 1 94.38 243 LEU A CA 1
ATOM 1972 C C . LEU A 1 243 ? 20.562 -5.707 5.965 1 94.38 243 LEU A C 1
ATOM 1974 O O . LEU A 1 243 ? 21.109 -6.668 5.43 1 94.38 243 LEU A O 1
ATOM 1978 N N . VAL A 1 244 ? 20.438 -5.602 7.25 1 95.25 244 VAL A N 1
ATOM 1979 C CA . VAL A 1 244 ? 20.984 -6.613 8.141 1 95.25 244 VAL A CA 1
ATOM 1980 C C . VAL A 1 244 ? 20.297 -7.953 7.898 1 95.25 244 VAL A C 1
ATOM 1982 O O . VAL A 1 244 ? 20.953 -8.992 7.82 1 95.25 244 VAL A O 1
ATOM 1985 N N . ILE A 1 245 ? 19.016 -7.891 7.707 1 95.75 245 ILE A N 1
ATOM 1986 C CA . ILE A 1 245 ? 18.25 -9.102 7.441 1 95.75 245 ILE A CA 1
ATOM 1987 C C . ILE A 1 245 ? 18.719 -9.719 6.121 1 95.75 245 ILE A C 1
ATOM 1989 O O . ILE A 1 245 ? 18.938 -10.93 6.039 1 95.75 245 ILE A O 1
ATOM 1993 N N . ILE A 1 246 ? 18.906 -8.906 5.148 1 94.81 246 ILE A N 1
ATOM 1994 C CA . ILE A 1 246 ? 19.344 -9.391 3.844 1 94.81 246 ILE A CA 1
ATOM 1995 C C . ILE A 1 246 ? 20.719 -10.039 3.975 1 94.81 246 ILE A C 1
ATOM 1997 O O . ILE A 1 246 ? 20.938 -11.141 3.465 1 94.81 246 ILE A O 1
ATOM 2001 N N . ILE A 1 247 ? 21.609 -9.414 4.68 1 94.19 247 ILE A N 1
ATOM 2002 C CA . ILE A 1 247 ? 22.969 -9.898 4.832 1 94.19 247 ILE A CA 1
ATOM 2003 C C . ILE A 1 247 ? 22.969 -11.242 5.555 1 94.19 247 ILE A C 1
ATOM 2005 O O . ILE A 1 247 ? 23.609 -12.203 5.109 1 94.19 247 ILE A O 1
ATOM 2009 N N . ILE A 1 248 ? 22.172 -11.328 6.594 1 94.62 248 ILE A N 1
ATOM 2010 C CA . ILE A 1 248 ? 22.094 -12.562 7.367 1 94.62 248 ILE A CA 1
ATOM 2011 C C . ILE A 1 248 ? 21.531 -13.688 6.5 1 94.62 248 ILE A C 1
ATOM 2013 O O . ILE A 1 248 ? 22.078 -14.789 6.457 1 94.62 248 ILE A O 1
ATOM 2017 N N . LEU A 1 249 ? 20.516 -13.438 5.773 1 93.12 249 LEU A N 1
ATOM 2018 C CA . LEU A 1 249 ? 19.875 -14.445 4.949 1 93.12 249 LEU A CA 1
ATOM 2019 C C . LEU A 1 249 ? 20.781 -14.867 3.791 1 93.12 249 LEU A C 1
ATOM 2021 O O . LEU A 1 249 ? 20.797 -16.031 3.398 1 93.12 249 LEU A O 1
ATOM 2025 N N . PHE A 1 250 ? 21.531 -13.953 3.283 1 88.62 250 PHE A N 1
ATOM 2026 C CA . PHE A 1 250 ? 22.469 -14.273 2.211 1 88.62 250 PHE A CA 1
ATOM 2027 C C . PHE A 1 250 ? 23.594 -15.172 2.723 1 88.62 250 PHE A C 1
ATOM 2029 O O . PHE A 1 250 ? 23.969 -16.141 2.066 1 88.62 250 PHE A O 1
ATOM 2036 N N . PHE A 1 251 ? 24.062 -14.891 3.861 1 88.12 251 PHE A N 1
ATOM 2037 C CA . PHE A 1 251 ? 25.141 -15.688 4.434 1 88.12 251 PHE A CA 1
ATOM 2038 C C . PHE A 1 251 ? 24.656 -17.078 4.797 1 88.12 251 PHE A C 1
ATOM 2040 O O . PHE A 1 251 ? 25.391 -18.062 4.695 1 88.12 251 PHE A O 1
ATOM 2047 N N . LEU A 1 252 ? 23.375 -17.219 5.082 1 90.38 252 LEU A N 1
ATOM 2048 C CA . LEU A 1 252 ? 22.781 -18.516 5.406 1 90.38 252 LEU A CA 1
ATOM 2049 C C . LEU A 1 252 ? 22.297 -19.219 4.148 1 90.38 252 LEU A C 1
ATOM 2051 O O . LEU A 1 252 ? 21.812 -20.359 4.211 1 90.38 252 LEU A O 1
ATOM 2055 N N . ASN A 1 253 ? 22.453 -18.531 3.035 1 88.12 253 ASN A N 1
ATOM 2056 C CA . ASN A 1 253 ? 21.922 -19.047 1.777 1 88.12 253 ASN A CA 1
ATOM 2057 C C . ASN A 1 253 ? 20.453 -19.438 1.907 1 88.12 253 ASN A C 1
ATOM 2059 O O . ASN A 1 253 ? 20.047 -20.531 1.474 1 88.12 253 ASN A O 1
ATOM 2063 N N . HIS A 1 254 ? 19.766 -18.672 2.619 1 93 254 HIS A N 1
ATOM 2064 C CA . HIS A 1 254 ? 18.344 -18.938 2.816 1 93 254 HIS A CA 1
ATOM 2065 C C . HIS A 1 254 ? 17.5 -18.281 1.721 1 93 254 HIS A C 1
ATOM 2067 O O . HIS A 1 254 ? 17.688 -17.109 1.408 1 93 254 HIS A O 1
ATOM 2073 N N . PRO A 1 255 ? 16.562 -19 1.141 1 93.31 255 PRO A N 1
ATOM 2074 C CA . PRO A 1 255 ? 15.797 -18.469 0.016 1 93.31 255 PRO A CA 1
ATOM 2075 C C . PRO A 1 255 ? 14.891 -17.312 0.417 1 93.31 255 PRO A C 1
ATOM 2077 O O . PRO A 1 255 ? 14.406 -16.562 -0.446 1 93.31 255 PRO A O 1
ATOM 2080 N N . ALA A 1 256 ? 14.672 -17.062 1.687 1 95.19 256 ALA A N 1
ATOM 2081 C CA . ALA A 1 256 ? 13.82 -15.969 2.164 1 95.19 256 ALA A CA 1
ATOM 2082 C C . ALA A 1 256 ? 14.461 -14.617 1.889 1 95.19 256 ALA A C 1
ATOM 2084 O O . ALA A 1 256 ? 13.812 -13.57 2.051 1 95.19 256 ALA A O 1
ATOM 2085 N N . ALA A 1 257 ? 15.688 -14.602 1.385 1 93.75 257 ALA A N 1
ATOM 2086 C CA . ALA A 1 257 ? 16.406 -13.359 1.106 1 93.75 257 ALA A CA 1
ATOM 2087 C C . ALA A 1 257 ? 15.688 -12.547 0.029 1 93.75 257 ALA A C 1
ATOM 2089 O O . ALA A 1 257 ? 15.828 -11.32 -0.029 1 93.75 257 ALA A O 1
ATOM 2090 N N . VAL A 1 258 ? 14.859 -13.203 -0.737 1 94.81 258 VAL A N 1
ATOM 2091 C CA . VAL A 1 258 ? 14.188 -12.547 -1.856 1 94.81 258 VAL A CA 1
ATOM 2092 C C . VAL A 1 258 ? 13.109 -11.602 -1.333 1 94.81 258 VAL A C 1
ATOM 2094 O O . VAL A 1 258 ? 12.75 -10.633 -1.999 1 94.81 258 VAL A O 1
ATOM 2097 N N . ILE A 1 259 ? 12.586 -11.781 -0.139 1 96.62 259 ILE A N 1
ATOM 2098 C CA . ILE A 1 259 ? 11.492 -10.992 0.403 1 96.62 259 ILE A CA 1
ATOM 2099 C C . ILE A 1 259 ? 11.969 -9.57 0.679 1 96.62 259 ILE A C 1
ATOM 2101 O O . ILE A 1 259 ? 11.445 -8.609 0.107 1 96.62 259 ILE A O 1
ATOM 2105 N N . PRO A 1 260 ? 12.992 -9.438 1.496 1 96.44 260 PRO A N 1
ATOM 2106 C CA . PRO A 1 260 ? 13.453 -8.062 1.705 1 96.44 260 PRO A CA 1
ATOM 2107 C C . PRO A 1 260 ? 14.094 -7.461 0.457 1 96.44 260 PRO A C 1
ATOM 2109 O O . PRO A 1 260 ? 14.039 -6.246 0.256 1 96.44 260 PRO A O 1
ATOM 2112 N N . GLN A 1 261 ? 14.602 -8.227 -0.434 1 95.06 261 GLN A N 1
ATOM 2113 C CA . GLN A 1 261 ? 15.188 -7.719 -1.667 1 95.06 261 GLN A CA 1
ATOM 2114 C C . GLN A 1 261 ? 14.125 -7.09 -2.564 1 95.06 261 GLN A C 1
ATOM 2116 O O . GLN A 1 261 ? 14.328 -6.008 -3.113 1 95.06 261 GLN A O 1
ATOM 2121 N N . HIS A 1 262 ? 13.023 -7.73 -2.672 1 96.94 262 HIS A N 1
ATOM 2122 C CA . HIS A 1 262 ? 11.938 -7.223 -3.5 1 96.94 262 HIS A CA 1
ATOM 2123 C C . HIS A 1 262 ? 11.297 -5.988 -2.875 1 96.94 262 HIS A C 1
ATOM 2125 O O . HIS A 1 262 ? 10.828 -5.098 -3.59 1 96.94 262 HIS A O 1
ATOM 2131 N N . SER A 1 263 ? 11.258 -5.961 -1.605 1 96.44 263 SER A N 1
ATOM 2132 C CA . SER A 1 263 ? 10.539 -4.883 -0.936 1 96.44 263 SER A CA 1
ATOM 2133 C C . SER A 1 263 ? 11.438 -3.668 -0.727 1 96.44 263 SER A C 1
ATOM 2135 O O . SER A 1 263 ? 10.969 -2.594 -0.354 1 96.44 263 SER A O 1
ATOM 2137 N N . LEU A 1 264 ? 12.703 -3.793 -1.049 1 96.31 264 LEU A N 1
ATOM 2138 C CA . LEU A 1 264 ? 13.672 -2.75 -0.718 1 96.31 264 LEU A CA 1
ATOM 2139 C C . LEU A 1 264 ? 13.391 -1.477 -1.508 1 96.31 264 LEU A C 1
ATOM 2141 O O . LEU A 1 264 ? 13.383 -0.38 -0.944 1 96.31 264 LEU A O 1
ATOM 2145 N N . PRO A 1 265 ? 13.109 -1.527 -2.797 1 96.88 265 PRO A N 1
ATOM 2146 C CA . PRO A 1 265 ? 12.875 -0.288 -3.545 1 96.88 265 PRO A CA 1
ATOM 2147 C C . PRO A 1 265 ? 11.711 0.529 -2.99 1 96.88 265 PRO A C 1
ATOM 2149 O O . PRO A 1 265 ? 11.883 1.704 -2.656 1 96.88 265 PRO A O 1
ATOM 2152 N N . PRO A 1 266 ? 10.555 -0.113 -2.846 1 96.88 266 PRO A N 1
ATOM 2153 C CA . PRO A 1 266 ? 9.492 0.697 -2.246 1 96.88 266 PRO A CA 1
ATOM 2154 C C . PRO A 1 266 ? 9.773 1.054 -0.788 1 96.88 266 PRO A C 1
ATOM 2156 O O . PRO A 1 266 ? 9.352 2.111 -0.314 1 96.88 266 PRO A O 1
ATOM 2159 N N . ALA A 1 267 ? 10.508 0.27 -0.053 1 95.75 267 ALA A N 1
ATOM 2160 C CA . ALA A 1 267 ? 10.852 0.578 1.334 1 95.75 267 ALA A CA 1
ATOM 2161 C C . ALA A 1 267 ? 11.719 1.831 1.42 1 95.75 267 ALA A C 1
ATOM 2163 O O . ALA A 1 267 ? 11.523 2.668 2.303 1 95.75 267 ALA A O 1
ATOM 2164 N N . ILE A 1 268 ? 12.633 1.945 0.528 1 95.94 268 ILE A N 1
ATOM 2165 C CA . ILE A 1 268 ? 13.477 3.137 0.471 1 95.94 268 ILE A CA 1
ATOM 2166 C C . ILE A 1 268 ? 12.602 4.367 0.211 1 95.94 268 ILE A C 1
ATOM 2168 O O . ILE A 1 268 ? 12.797 5.41 0.838 1 95.94 268 ILE A O 1
ATOM 2172 N N . GLY A 1 269 ? 11.648 4.188 -0.686 1 95.62 269 GLY A N 1
ATOM 2173 C CA . GLY A 1 269 ? 10.703 5.262 -0.934 1 95.62 269 GLY A CA 1
ATOM 2174 C C . GLY A 1 269 ? 9.898 5.641 0.293 1 95.62 269 GLY A C 1
ATOM 2175 O O . GLY A 1 269 ? 9.711 6.824 0.578 1 95.62 269 GLY A O 1
ATOM 2176 N N . VAL A 1 270 ? 9.453 4.664 1.008 1 94.88 270 VAL A N 1
ATOM 2177 C CA . VAL A 1 270 ? 8.68 4.883 2.225 1 94.88 270 VAL A CA 1
ATOM 2178 C C . VAL A 1 270 ? 9.516 5.676 3.23 1 94.88 270 VAL A C 1
ATOM 2180 O O . VAL A 1 270 ? 9.023 6.637 3.828 1 94.88 270 VAL A O 1
ATOM 2183 N N . ILE A 1 271 ? 10.727 5.344 3.375 1 91.31 271 ILE A N 1
ATOM 2184 C CA . ILE A 1 271 ? 11.617 5.984 4.336 1 91.31 271 ILE A CA 1
ATOM 2185 C C . ILE A 1 271 ? 11.797 7.457 3.973 1 91.31 271 ILE A C 1
ATOM 2187 O O . ILE A 1 271 ? 11.656 8.336 4.828 1 91.31 271 ILE A O 1
ATOM 2191 N N . PHE A 1 272 ? 12.008 7.688 2.777 1 89.12 272 PHE A N 1
ATOM 2192 C CA . PHE A 1 272 ? 12.164 9.055 2.301 1 89.12 272 PHE A CA 1
ATOM 2193 C C . PHE A 1 272 ? 10.883 9.852 2.539 1 89.12 272 PHE A C 1
ATOM 2195 O O . PHE A 1 272 ? 10.93 10.977 3.047 1 89.12 272 PHE A O 1
ATOM 2202 N N . ALA A 1 273 ? 9.852 9.266 2.232 1 91.44 273 ALA A N 1
ATOM 2203 C CA . ALA A 1 273 ? 8.57 9.945 2.355 1 91.44 273 ALA A CA 1
ATOM 2204 C C . ALA A 1 273 ? 8.211 10.18 3.82 1 91.44 273 ALA A C 1
ATOM 2206 O O . ALA A 1 273 ? 7.668 11.234 4.172 1 91.44 273 ALA A O 1
ATOM 2207 N N . LEU A 1 274 ? 8.516 9.234 4.625 1 88.5 274 LEU A N 1
ATOM 2208 C CA . LEU A 1 274 ? 8.227 9.359 6.051 1 88.5 274 LEU A CA 1
ATOM 2209 C C . LEU A 1 274 ? 9.008 10.508 6.668 1 88.5 274 LEU A C 1
ATOM 2211 O O . LEU A 1 274 ? 8.484 11.234 7.516 1 88.5 274 LEU A O 1
ATOM 2215 N N . ILE A 1 275 ? 10.211 10.625 6.273 1 84.88 275 ILE A N 1
ATOM 2216 C CA . ILE A 1 275 ? 11.023 11.727 6.781 1 84.88 275 ILE A CA 1
ATOM 2217 C C . ILE A 1 275 ? 10.375 13.055 6.406 1 84.88 275 ILE A C 1
ATOM 2219 O O . ILE A 1 275 ? 10.242 13.945 7.246 1 84.88 275 ILE A O 1
ATOM 2223 N N . ALA A 1 276 ? 9.922 13.133 5.223 1 83.88 276 ALA A N 1
ATOM 2224 C CA . ALA A 1 276 ? 9.305 14.367 4.734 1 83.88 276 ALA A CA 1
ATOM 2225 C C . ALA A 1 276 ? 7.996 14.648 5.469 1 83.88 276 ALA A C 1
ATOM 2227 O O . ALA A 1 276 ? 7.773 15.766 5.949 1 83.88 276 ALA A O 1
ATOM 2228 N N . VAL A 1 277 ? 7.195 13.695 5.637 1 84.06 277 VAL A N 1
ATOM 2229 C CA . VAL A 1 277 ? 5.871 13.859 6.227 1 84.06 277 VAL A CA 1
ATOM 2230 C C . VAL A 1 277 ? 6.004 14.148 7.719 1 84.06 277 VAL A C 1
ATOM 2232 O O . VAL A 1 277 ? 5.371 15.07 8.242 1 84.06 277 VAL A O 1
ATOM 2235 N N . ARG A 1 278 ? 6.84 13.43 8.352 1 81.69 278 ARG A N 1
ATOM 2236 C CA . ARG A 1 278 ? 6.969 13.578 9.805 1 81.69 278 ARG A CA 1
ATOM 2237 C C . ARG A 1 278 ? 7.605 14.914 10.164 1 81.69 278 ARG A C 1
ATOM 2239 O O . ARG A 1 278 ? 7.242 15.531 11.164 1 81.69 278 ARG A O 1
ATOM 2246 N N . THR A 1 279 ? 8.523 15.305 9.414 1 80.69 279 THR A N 1
ATOM 2247 C CA . THR A 1 279 ? 9.141 16.594 9.656 1 80.69 279 THR A CA 1
ATOM 2248 C C . THR A 1 279 ? 8.125 17.719 9.445 1 80.69 279 THR A C 1
ATOM 2250 O O . THR A 1 279 ? 8.102 18.688 10.219 1 80.69 279 THR A O 1
ATOM 2253 N N . HIS A 1 280 ? 7.316 17.531 8.461 1 77.31 280 HIS A N 1
ATOM 2254 C CA . HIS A 1 280 ? 6.293 18.531 8.188 1 77.31 280 HIS A CA 1
ATOM 2255 C C . HIS A 1 280 ? 5.281 18.609 9.328 1 77.31 280 HIS A C 1
ATOM 2257 O O . HIS A 1 280 ? 4.91 19.703 9.758 1 77.31 280 HIS A O 1
ATOM 2263 N N . VAL A 1 281 ? 4.883 17.547 9.828 1 73.94 281 VAL A N 1
ATOM 2264 C CA . VAL A 1 281 ? 3.904 17.469 10.914 1 73.94 281 VAL A CA 1
ATOM 2265 C C . VAL A 1 281 ? 4.5 18.062 12.188 1 73.94 281 VAL A C 1
ATOM 2267 O O . VAL A 1 281 ? 3.838 18.828 12.891 1 73.94 281 VAL A O 1
ATOM 2270 N N . SER A 1 282 ? 5.699 17.766 12.477 1 71.25 282 SER A N 1
ATOM 2271 C CA . SER A 1 282 ? 6.367 18.266 13.672 1 71.25 282 SER A CA 1
ATOM 2272 C C . SER A 1 282 ? 6.512 19.781 13.641 1 71.25 282 SER A C 1
ATOM 2274 O O . SER A 1 282 ? 6.367 20.453 14.672 1 71.25 282 SER A O 1
ATOM 2276 N N . ARG A 1 283 ? 6.625 20.297 12.555 1 69.19 283 ARG A N 1
ATOM 2277 C CA . ARG A 1 283 ? 6.773 21.734 12.398 1 69.19 283 ARG A CA 1
ATOM 2278 C C . ARG A 1 283 ? 5.434 22.453 12.57 1 69.19 283 ARG A C 1
ATOM 2280 O O . ARG A 1 283 ? 5.367 23.516 13.172 1 69.19 283 ARG A O 1
ATOM 2287 N N . THR A 1 284 ? 4.512 21.891 11.992 1 65.38 284 THR A N 1
ATOM 2288 C CA . THR A 1 284 ? 3.189 22.5 12.086 1 65.38 284 THR A CA 1
ATOM 2289 C C . THR A 1 284 ? 2.674 22.469 13.523 1 65.38 284 THR A C 1
ATOM 2291 O O . THR A 1 284 ? 2.029 23.406 13.977 1 65.38 284 THR A O 1
ATOM 2294 N N . GLU A 1 285 ? 3 21.469 14.211 1 63.06 285 GLU A N 1
ATOM 2295 C CA . GLU A 1 285 ? 2.596 21.344 15.609 1 63.06 285 GLU A CA 1
ATOM 2296 C C . GLU A 1 285 ? 3.365 22.328 16.5 1 63.06 285 GLU A C 1
ATOM 2298 O O . GLU A 1 285 ? 2.809 22.891 17.438 1 63.06 285 GLU A O 1
ATOM 2303 N N . SER A 1 286 ? 4.609 22.531 16.219 1 57.72 286 SER A N 1
ATOM 2304 C CA . SER A 1 286 ? 5.43 23.469 16.969 1 57.72 286 SER A CA 1
ATOM 2305 C C . SER A 1 286 ? 5.027 24.922 16.688 1 57.72 286 SER A C 1
ATOM 2307 O O . SER A 1 286 ? 5.117 25.781 17.562 1 57.72 286 SER A O 1
ATOM 2309 N N . SER A 1 287 ? 4.715 25.156 15.43 1 54.69 287 SER A N 1
ATOM 2310 C CA . SER A 1 287 ? 4.281 26.5 15.078 1 54.69 287 SER A CA 1
ATOM 2311 C C . SER A 1 287 ? 2.977 26.859 15.789 1 54.69 287 SER A C 1
ATOM 2313 O O . SER A 1 287 ? 2.738 28.031 16.094 1 54.69 287 SER A O 1
ATOM 2315 N N . ASN A 1 288 ? 2.061 25.875 15.914 1 47.94 288 ASN A N 1
ATOM 2316 C CA . ASN A 1 288 ? 0.816 26.156 16.625 1 47.94 288 ASN A CA 1
ATOM 2317 C C . ASN A 1 288 ? 1.068 26.453 18.094 1 47.94 288 ASN A C 1
ATOM 2319 O O . ASN A 1 288 ? 0.299 27.172 18.734 1 47.94 288 ASN A O 1
ATOM 2323 N N . VAL A 1 289 ? 1.95 25.719 18.672 1 42.97 289 VAL A N 1
ATOM 2324 C CA . VAL A 1 289 ? 2.246 26.016 20.062 1 42.97 289 VAL A CA 1
ATOM 2325 C C . VAL A 1 289 ? 3.076 27.297 20.156 1 42.97 289 VAL A C 1
ATOM 2327 O O . VAL A 1 289 ? 2.893 28.094 21.078 1 42.97 289 VAL A O 1
ATOM 2330 N N . ARG A 1 290 ? 4.227 27.344 19.469 1 47.62 290 ARG A N 1
ATOM 2331 C CA . ARG A 1 290 ? 5.137 28.469 19.656 1 47.62 290 ARG A CA 1
ATOM 2332 C C . ARG A 1 290 ? 4.793 29.609 18.719 1 47.62 290 ARG A C 1
ATOM 2334 O O . ARG A 1 290 ? 4.312 29.391 17.609 1 47.62 290 ARG A O 1
ATOM 2341 N N . GLY A 1 291 ? 4.5 30.766 19.172 1 35.59 291 GLY A N 1
ATOM 2342 C CA . GLY A 1 291 ? 4.574 32.031 18.438 1 35.59 291 GLY A CA 1
ATOM 2343 C C . GLY A 1 291 ? 5.547 31.984 17.281 1 35.59 291 GLY A C 1
ATOM 2344 O O . GLY A 1 291 ? 6.246 30.984 17.078 1 35.59 291 GLY A O 1
ATOM 2345 N N . THR A 1 292 ? 5.914 33.219 16.672 1 34.53 292 THR A N 1
ATOM 2346 C CA . THR A 1 292 ? 6.637 33.75 15.508 1 34.53 292 THR A CA 1
ATOM 2347 C C . THR A 1 292 ? 8.039 33.125 15.438 1 34.53 292 THR A C 1
ATOM 2349 O O . THR A 1 292 ? 8.891 33.625 14.688 1 34.53 292 THR A O 1
ATOM 2352 N N . GLY A 1 293 ? 8.531 32.469 16.422 1 33.28 293 GLY A N 1
ATOM 2353 C CA . GLY A 1 293 ? 9.969 32.375 16.219 1 33.28 293 GLY A CA 1
ATOM 2354 C C . GLY A 1 293 ? 10.344 31.375 15.117 1 33.28 293 GLY A C 1
ATOM 2355 O O . GLY A 1 293 ? 10.094 30.188 15.242 1 33.28 293 GLY A O 1
ATOM 2356 N N . GLY A 1 294 ? 10.258 31.766 13.914 1 36.16 294 GLY A N 1
ATOM 2357 C CA . GLY A 1 294 ? 10.625 31.172 12.648 1 36.16 294 GLY A CA 1
ATOM 2358 C C . GLY A 1 294 ? 11.914 30.359 12.719 1 36.16 294 GLY A C 1
ATOM 2359 O O . GLY A 1 294 ? 12.812 30.688 13.492 1 36.16 294 GLY A O 1
ATOM 2360 N N . LEU A 1 295 ? 11.945 29.156 12.695 1 39.66 295 LEU A N 1
ATOM 2361 C CA . LEU A 1 295 ? 13.203 28.469 12.391 1 39.66 295 LEU A CA 1
ATOM 2362 C C . LEU A 1 295 ? 14.07 29.312 11.477 1 39.66 295 LEU A C 1
ATOM 2364 O O . LEU A 1 295 ? 13.562 30 10.586 1 39.66 295 LEU A O 1
ATOM 2368 N N . PRO A 1 296 ? 15.219 29.688 11.938 1 33.75 296 PRO A N 1
ATOM 2369 C CA . PRO A 1 296 ? 15.977 30.375 10.883 1 33.75 296 PRO A CA 1
ATOM 2370 C C . PRO A 1 296 ? 15.898 29.656 9.539 1 33.75 296 PRO A C 1
ATOM 2372 O O . PRO A 1 296 ? 15.938 28.422 9.484 1 33.75 296 PRO A O 1
ATOM 2375 N N . SER A 1 297 ? 14.984 30.125 8.633 1 38.03 297 SER A N 1
ATOM 2376 C CA . SER A 1 297 ? 15 29.719 7.23 1 38.03 297 SER A CA 1
ATOM 2377 C C . SER A 1 297 ? 16.406 29.297 6.789 1 38.03 297 SER A C 1
ATOM 2379 O O . SER A 1 297 ? 17.188 30.125 6.309 1 38.03 297 SER A O 1
ATOM 2381 N N . ASN A 1 298 ? 17 28.516 7.648 1 37.41 298 ASN A N 1
ATOM 2382 C CA . ASN A 1 298 ? 18.281 28.188 7.031 1 37.41 298 ASN A CA 1
ATOM 2383 C C . ASN A 1 298 ? 18.094 27.5 5.68 1 37.41 298 ASN A C 1
ATOM 2385 O O . ASN A 1 298 ? 17.359 26.5 5.582 1 37.41 298 ASN A O 1
ATOM 2389 N N . SER A 1 299 ? 18.484 28.125 4.582 1 44.41 299 SER A N 1
ATOM 2390 C CA . SER A 1 299 ? 18.484 27.844 3.15 1 44.41 299 SER A CA 1
ATOM 2391 C C . SER A 1 299 ? 18.922 26.406 2.873 1 44.41 299 SER A C 1
ATOM 2393 O O . SER A 1 299 ? 18.812 25.922 1.743 1 44.41 299 SER A O 1
ATOM 2395 N N . PHE A 1 300 ? 19.422 25.734 3.965 1 45.88 300 PHE A N 1
ATOM 2396 C CA . PHE A 1 300 ? 20.062 24.469 3.627 1 45.88 300 PHE A CA 1
ATOM 2397 C C . PHE A 1 300 ? 19.062 23.328 3.697 1 45.88 300 PHE A C 1
ATOM 2399 O O . PHE A 1 300 ? 19.25 22.281 3.061 1 45.88 300 PHE A O 1
ATOM 2406 N N . TYR A 1 301 ? 18.031 23.609 4.383 1 54 301 TYR A N 1
ATOM 2407 C CA . TYR A 1 301 ? 17.031 22.547 4.488 1 54 301 TYR A CA 1
ATOM 2408 C C . TYR A 1 301 ? 15.898 22.766 3.502 1 54 301 TYR A C 1
ATOM 2410 O O . TYR A 1 301 ? 15.547 23.906 3.195 1 54 301 TYR A O 1
ATOM 2418 N N . PRO A 1 302 ? 15.562 21.703 2.99 1 53.56 302 PRO A N 1
ATOM 2419 C CA . PRO A 1 302 ? 14.359 21.891 2.18 1 53.56 302 PRO A CA 1
ATOM 2420 C C . PRO A 1 302 ? 13.258 22.641 2.926 1 53.56 302 PRO A C 1
ATOM 2422 O O . PRO A 1 302 ? 13.141 22.516 4.148 1 53.56 302 PRO A O 1
ATOM 2425 N N . SER A 1 303 ? 12.672 23.547 2.223 1 56.72 303 SER A N 1
ATOM 2426 C CA . SER A 1 303 ? 11.711 24.484 2.771 1 56.72 303 SER A CA 1
ATOM 2427 C C . SER A 1 303 ? 10.648 23.781 3.605 1 56.72 303 SER A C 1
ATOM 2429 O O . SER A 1 303 ? 10.148 24.328 4.59 1 56.72 303 SER A O 1
ATOM 2431 N N . TRP A 1 304 ? 10.398 22.672 3.156 1 52.31 304 TRP A N 1
ATOM 2432 C CA . TRP A 1 304 ? 9.32 21.984 3.867 1 52.31 304 TRP A CA 1
ATOM 2433 C C . TRP A 1 304 ? 9.797 21.5 5.234 1 52.31 304 TRP A C 1
ATOM 2435 O O . TRP A 1 304 ? 8.984 21.109 6.078 1 52.31 304 TRP A O 1
ATOM 2445 N N . MET A 1 305 ? 10.984 21.531 5.316 1 55.47 305 MET A N 1
ATOM 2446 C CA . MET A 1 305 ? 11.562 21.219 6.621 1 55.47 305 MET A CA 1
ATOM 2447 C C . MET A 1 305 ? 11.781 22.5 7.43 1 55.47 305 MET A C 1
ATOM 2449 O O . MET A 1 305 ? 11.984 22.438 8.641 1 55.47 305 MET A O 1
ATOM 2453 N N . ALA A 1 306 ? 11.594 23.656 6.602 1 51.03 306 ALA A N 1
ATOM 2454 C CA . ALA A 1 306 ? 11.852 24.953 7.23 1 51.03 306 ALA A CA 1
ATOM 2455 C C . ALA A 1 306 ? 10.562 25.594 7.73 1 51.03 306 ALA A C 1
ATOM 2457 O O . ALA A 1 306 ? 9.477 25.297 7.219 1 51.03 306 ALA A O 1
ATOM 2458 N N . GLY A 1 307 ? 10.32 26.062 8.859 1 44.5 307 GLY A N 1
ATOM 2459 C CA . GLY A 1 307 ? 9.156 26.734 9.422 1 44.5 307 GLY A CA 1
ATOM 2460 C C . GLY A 1 307 ? 8.672 27.906 8.586 1 44.5 307 GLY A C 1
ATOM 2461 O O . GLY A 1 307 ? 9.43 28.453 7.789 1 44.5 307 GLY A O 1
ATOM 2462 N N . HIS A 1 308 ? 7.312 28.047 8.211 1 40.69 308 HIS A N 1
ATOM 2463 C CA . HIS A 1 308 ? 6.711 29.156 7.484 1 40.69 308 HIS A CA 1
ATOM 2464 C C . HIS A 1 308 ? 7.059 30.5 8.133 1 40.69 308 HIS A C 1
ATOM 2466 O O . HIS A 1 308 ? 6.723 30.734 9.289 1 40.69 308 HIS A O 1
ATOM 2472 N N . ASP A 1 309 ? 8.016 31.188 7.82 1 36.84 309 ASP A N 1
ATOM 2473 C CA . ASP A 1 309 ? 8.117 32.594 8.195 1 36.84 309 ASP A CA 1
ATOM 2474 C C . ASP A 1 309 ? 7.012 33.406 7.547 1 36.84 309 ASP A C 1
ATOM 2476 O O . ASP A 1 309 ? 6.98 33.562 6.324 1 36.84 309 ASP A O 1
ATOM 2480 N N . GLU A 1 310 ? 5.766 33.344 7.953 1 35.38 310 GLU A N 1
ATOM 2481 C CA . GLU A 1 310 ? 4.797 34.375 7.551 1 35.38 310 GLU A CA 1
ATOM 2482 C C . GLU A 1 310 ? 5.414 35.75 7.594 1 35.38 310 GLU A C 1
ATOM 2484 O O . GLU A 1 310 ? 4.723 36.75 7.383 1 35.38 310 GLU A O 1
ATOM 2489 N N . SER A 1 311 ? 6.594 35.969 8.062 1 34.44 311 SER A N 1
ATOM 2490 C CA . SER A 1 311 ? 6.988 37.344 8.148 1 34.44 311 SER A CA 1
ATOM 2491 C C . SER A 1 311 ? 7.066 38 6.77 1 34.44 311 SER A C 1
ATOM 2493 O O . SER A 1 311 ? 7.543 39.125 6.629 1 34.44 311 SER A O 1
ATOM 2495 N N . GLY A 1 312 ? 6.766 37.406 5.68 1 33.75 312 GLY A N 1
ATOM 2496 C CA . GLY A 1 312 ? 6.727 38.344 4.566 1 33.75 312 GLY A CA 1
ATOM 2497 C C . GLY A 1 312 ? 5.512 39.219 4.586 1 33.75 312 GLY A C 1
ATOM 2498 O O . GLY A 1 312 ? 5.059 39.688 3.537 1 33.75 312 GLY A O 1
ATOM 2499 N N . ARG A 1 313 ? 4.574 39.188 5.492 1 34.5 313 ARG A N 1
ATOM 2500 C CA . ARG A 1 313 ? 3.822 40.438 5.535 1 34.5 313 ARG A CA 1
ATOM 2501 C C . ARG A 1 313 ? 4.758 41.625 5.586 1 34.5 313 ARG A C 1
ATOM 2503 O O . ARG A 1 313 ? 5.809 41.594 6.234 1 34.5 313 ARG A O 1
ATOM 2510 N N . ARG A 1 314 ? 4.578 42.656 4.566 1 32.47 314 ARG A N 1
ATOM 2511 C CA . ARG A 1 314 ? 5.047 44.031 4.547 1 32.47 314 ARG A CA 1
ATOM 2512 C C . ARG A 1 314 ? 5.059 44.625 5.953 1 32.47 314 ARG A C 1
ATOM 2514 O O . ARG A 1 314 ? 4.035 44.625 6.645 1 32.47 314 ARG A O 1
ATOM 2521 N N . GLN A 1 315 ? 6.059 44.688 6.504 1 27.44 315 GLN A N 1
ATOM 2522 C CA . GLN A 1 315 ? 6.289 45.812 7.422 1 27.44 315 GLN A CA 1
ATOM 2523 C C . GLN A 1 315 ? 5.773 47.125 6.84 1 27.44 315 GLN A C 1
ATOM 2525 O O . GLN A 1 315 ? 6.332 47.656 5.871 1 27.44 315 GLN A O 1
ATOM 2530 N N . LEU A 1 316 ? 4.48 47.281 6.477 1 23.42 316 LEU A N 1
ATOM 2531 C CA . LEU A 1 316 ? 4.094 48.688 6.605 1 23.42 316 LEU A CA 1
ATOM 2532 C C . LEU A 1 316 ? 4.703 49.312 7.859 1 23.42 316 LEU A C 1
ATOM 2534 O O . LEU A 1 316 ? 4.449 48.844 8.977 1 23.42 316 LEU A O 1
ATOM 2538 N N . ASN A 1 317 ? 5.93 49.781 7.625 1 24.19 317 ASN A N 1
ATOM 2539 C CA . ASN A 1 317 ? 6.566 50.781 8.445 1 24.19 317 ASN A CA 1
ATOM 2540 C C . ASN A 1 317 ? 5.559 51.844 8.93 1 24.19 317 ASN A C 1
ATOM 2542 O O . ASN A 1 317 ? 5.332 52.844 8.25 1 24.19 317 ASN A O 1
ATOM 2546 N N . VAL A 1 318 ? 4.332 51.469 9.117 1 22.95 318 VAL A N 1
ATOM 2547 C CA . VAL A 1 318 ? 3.742 52.594 9.875 1 22.95 318 VAL A CA 1
ATOM 2548 C C . VAL A 1 318 ? 4.598 52.875 11.102 1 22.95 318 VAL A C 1
ATOM 2550 O O . VAL A 1 318 ? 4.906 52 11.891 1 22.95 318 VAL A O 1
ATOM 2553 N N . PRO A 1 319 ? 5.496 53.906 10.898 1 23.75 319 PRO A N 1
ATOM 2554 C CA . PRO A 1 319 ? 6.246 54.375 12.062 1 23.75 319 PRO A CA 1
ATOM 2555 C C . PRO A 1 319 ? 5.418 54.344 13.352 1 23.75 319 PRO A C 1
ATOM 2557 O O . PRO A 1 319 ? 4.391 55.031 13.43 1 23.75 319 PRO A O 1
ATOM 2560 N N . ILE A 1 320 ? 4.891 53.219 13.578 1 21.48 320 ILE A N 1
ATOM 2561 C CA . ILE A 1 320 ? 4.34 53.406 14.922 1 21.48 320 ILE A CA 1
ATOM 2562 C C . ILE A 1 320 ? 5.344 54.156 15.781 1 21.48 320 ILE A C 1
ATOM 2564 O O . ILE A 1 320 ? 6.414 53.656 16.109 1 21.48 320 ILE A O 1
ATOM 2568 N N . THR A 1 321 ? 5.621 55.375 15.25 1 22.22 321 THR A N 1
ATOM 2569 C CA . THR A 1 321 ? 6.191 56.375 16.141 1 22.22 321 THR A CA 1
ATOM 2570 C C . THR A 1 321 ? 5.562 56.281 17.531 1 22.22 321 THR A C 1
ATOM 2572 O O . THR A 1 321 ? 4.371 56.562 17.703 1 22.22 321 THR A O 1
ATOM 2575 N N . VAL A 1 322 ? 5.645 55.031 18 1 21.36 322 VAL A N 1
ATOM 2576 C CA . VAL A 1 322 ? 5.395 55.156 19.438 1 21.36 322 VAL A CA 1
ATOM 2577 C C . VAL A 1 322 ? 6.047 56.438 19.953 1 21.36 322 VAL A C 1
ATOM 2579 O O . VAL A 1 322 ? 7.277 56.531 20 1 21.36 322 VAL A O 1
ATOM 2582 N N . THR A 1 323 ? 5.539 57.469 19.359 1 21.17 323 THR A N 1
ATOM 2583 C CA . THR A 1 323 ? 5.852 58.719 20.016 1 21.17 323 THR A CA 1
ATOM 2584 C C . THR A 1 323 ? 5.707 58.625 21.531 1 21.17 323 THR A C 1
ATOM 2586 O O . THR A 1 323 ? 4.602 58.406 22.031 1 21.17 323 THR A O 1
ATOM 2589 N N . THR A 1 324 ? 6.512 57.562 22.047 1 21.31 324 THR A N 1
ATOM 2590 C CA . THR A 1 324 ? 6.641 57.781 23.484 1 21.31 324 THR A CA 1
ATOM 2591 C C . THR A 1 324 ? 6.637 59.281 23.797 1 21.31 324 THR A C 1
ATOM 2593 O O . THR A 1 324 ? 7.531 60 23.375 1 21.31 324 THR A O 1
ATOM 2596 N N . VAL A 1 325 ? 5.473 59.812 23.5 1 22.03 325 VAL A N 1
ATOM 2597 C CA . VAL A 1 325 ? 5.359 61.156 24.078 1 22.03 325 VAL A CA 1
ATOM 2598 C C . VAL A 1 325 ? 5.918 61.156 25.5 1 22.03 325 VAL A C 1
ATOM 2600 O O . VAL A 1 325 ? 5.328 60.562 26.406 1 22.03 325 VAL A O 1
ATOM 2603 N N . THR A 1 326 ? 7.223 60.656 25.562 1 21.86 326 THR A N 1
ATOM 2604 C CA . THR A 1 326 ? 7.879 61.062 26.797 1 21.86 326 THR A CA 1
ATOM 2605 C C . THR A 1 326 ? 7.473 62.469 27.188 1 21.86 326 THR A C 1
ATOM 2607 O O . THR A 1 326 ? 7.699 63.406 26.422 1 21.86 326 THR A O 1
ATOM 2610 N N . ASP A 1 327 ? 6.211 62.5 27.625 1 21.67 327 ASP A N 1
ATOM 2611 C CA . ASP A 1 327 ? 5.984 63.781 28.312 1 21.67 327 ASP A CA 1
ATOM 2612 C C . ASP A 1 327 ? 7.258 64.25 29 1 21.67 327 ASP A C 1
ATOM 2614 O O . ASP A 1 327 ? 7.84 63.531 29.828 1 21.67 327 ASP A O 1
ATOM 2618 N N . GLN A 1 328 ? 8.148 64.75 28.141 1 23.64 328 GLN A N 1
ATOM 2619 C CA . GLN A 1 328 ? 9.188 65.625 28.719 1 23.64 328 GLN A CA 1
ATOM 2620 C C . GLN A 1 328 ? 8.664 66.375 29.922 1 23.64 328 GLN A C 1
ATOM 2622 O O . GLN A 1 328 ? 7.883 67.312 29.766 1 23.64 328 GLN A O 1
ATOM 2627 N N . HIS A 1 329 ? 8.023 65.562 30.922 1 22.72 329 HIS A N 1
ATOM 2628 C CA . HIS A 1 329 ? 8.047 66.438 32.094 1 22.72 329 HIS A CA 1
ATOM 2629 C C . HIS A 1 329 ? 9.398 67.125 32.25 1 22.72 329 HIS A C 1
ATOM 2631 O O . HIS A 1 329 ? 10.445 66.438 32.156 1 22.72 329 HIS A O 1
ATOM 2637 N N . ASP A 1 330 ? 9.523 68.188 31.641 1 20.98 330 ASP A N 1
ATOM 2638 C CA . ASP A 1 330 ? 10.531 69.188 31.906 1 20.98 330 ASP A CA 1
ATOM 2639 C C . ASP A 1 330 ? 10.969 69.188 33.375 1 20.98 330 ASP A C 1
ATOM 2641 O O . ASP A 1 330 ? 10.516 70 34.188 1 20.98 330 ASP A O 1
ATOM 2645 N N . ASP A 1 331 ? 10.875 67.875 34 1 22.22 331 ASP A N 1
ATOM 2646 C CA . ASP A 1 331 ? 11.438 68.125 35.344 1 22.22 331 ASP A CA 1
ATOM 2647 C C . ASP A 1 331 ? 12.875 68.625 35.25 1 22.22 331 ASP A C 1
ATOM 2649 O O . ASP A 1 331 ? 13.828 67.875 35.406 1 22.22 331 ASP A O 1
ATOM 2653 N N . ALA A 1 332 ? 13.305 69.188 34.156 1 22.83 332 ALA A N 1
ATOM 2654 C CA . ALA A 1 332 ? 14.578 69.875 34.281 1 22.83 332 ALA A CA 1
ATOM 2655 C C . ALA A 1 332 ? 14.648 70.688 35.594 1 22.83 332 ALA A C 1
ATOM 2657 O O . ALA A 1 332 ? 15.5 71.562 35.781 1 22.83 332 ALA A O 1
ATOM 2658 N N . MET A 1 333 ? 13.547 70.625 36.406 1 20.92 333 MET A N 1
ATOM 2659 C CA . MET A 1 333 ? 13.938 71.5 37.469 1 20.92 333 MET A CA 1
ATOM 2660 C C . MET A 1 333 ? 15.203 71.062 38.188 1 20.92 333 MET A C 1
ATOM 2662 O O . MET A 1 333 ? 15.227 69.938 38.75 1 20.92 333 MET A O 1
ATOM 2666 N N . ALA A 1 334 ? 16.391 71.312 37.594 1 20.81 334 ALA A N 1
ATOM 2667 C CA . ALA A 1 334 ? 17.797 71.188 37.938 1 20.81 334 ALA A CA 1
ATOM 2668 C C . ALA A 1 334 ? 18.016 71.375 39.438 1 20.81 334 ALA A C 1
ATOM 2670 O O . ALA A 1 334 ? 17.953 72.5 39.938 1 20.81 334 ALA A O 1
ATOM 2671 N N . LEU A 1 335 ? 17.328 70.688 40.344 1 19.39 335 LEU A N 1
ATOM 2672 C CA . LEU A 1 335 ? 17.828 71.125 41.656 1 19.39 335 LEU A CA 1
ATOM 2673 C C . LEU A 1 335 ? 19.344 70.938 41.719 1 19.39 335 LEU A C 1
ATOM 2675 O O . LEU A 1 335 ? 19.875 69.875 41.312 1 19.39 335 LEU A O 1
ATOM 2679 N N . THR A 1 336 ? 20.156 71.938 41.688 1 19.75 336 THR A N 1
ATOM 2680 C CA . THR A 1 336 ? 21.578 72.188 41.906 1 19.75 336 THR A CA 1
ATOM 2681 C C . THR A 1 336 ? 22.078 71.438 43.125 1 19.75 336 THR A C 1
ATOM 2683 O O . THR A 1 336 ? 21.703 71.75 44.25 1 19.75 336 THR A O 1
ATOM 2686 N N . PRO A 1 337 ? 21.922 70.062 43.25 1 20.31 337 PRO A N 1
ATOM 2687 C CA . PRO A 1 337 ? 22.453 69.812 44.594 1 20.31 337 PRO A CA 1
ATOM 2688 C C . PRO A 1 337 ? 23.828 70.438 44.812 1 20.31 337 PRO A C 1
ATOM 2690 O O . PRO A 1 337 ? 24.578 70.625 43.844 1 20.31 337 PRO A O 1
ATOM 2693 N N . VAL A 1 338 ? 24.031 71.188 45.906 1 20.31 338 VAL A N 1
ATOM 2694 C CA . VAL A 1 338 ? 25.094 71.875 46.594 1 20.31 338 VAL A CA 1
ATOM 2695 C C . VAL A 1 338 ? 26.281 70.938 46.844 1 20.31 338 VAL A C 1
ATOM 2697 O O . VAL A 1 338 ? 26.094 69.75 47.125 1 20.31 338 VAL A O 1
ATOM 2700 N N . LYS A 1 339 ? 27.5 71.375 46.594 1 20.94 339 LYS A N 1
ATOM 2701 C CA . LYS A 1 339 ? 28.906 71 46.656 1 20.94 339 LYS A CA 1
ATOM 2702 C C . LYS A 1 339 ? 29.25 70.375 48 1 20.94 339 LYS A C 1
ATOM 2704 O O . LYS A 1 339 ? 29.703 71.125 48.906 1 20.94 339 LYS A O 1
ATOM 2709 N N . LEU A 1 340 ? 28.531 69.438 48.625 1 19.28 340 LEU A N 1
ATOM 2710 C CA . LEU A 1 340 ? 29.188 69.438 49.938 1 19.28 340 LEU A CA 1
ATOM 2711 C C . LEU A 1 340 ? 30.656 69.062 49.781 1 19.28 340 LEU A C 1
ATOM 2713 O O . LEU A 1 340 ? 31 68.062 49.125 1 19.28 340 LEU A O 1
ATOM 2717 N N . ARG A 1 341 ? 31.734 69.812 50.125 1 18.09 341 ARG A N 1
ATOM 2718 C CA . ARG A 1 341 ? 33.188 70 50.281 1 18.09 341 ARG A CA 1
ATOM 2719 C C . ARG A 1 341 ? 33.75 68.812 51.062 1 18.09 341 ARG A C 1
ATOM 2721 O O . ARG A 1 341 ? 34.844 68.312 50.719 1 18.09 341 ARG A O 1
ATOM 2728 N N . SER A 1 342 ? 33.469 68.5 52.344 1 18.09 342 SER A N 1
ATOM 2729 C CA . SER A 1 342 ? 34.656 68.438 53.219 1 18.09 342 SER A CA 1
ATOM 2730 C C . SER A 1 342 ? 35.594 67.312 52.844 1 18.09 342 SER A C 1
ATOM 2732 O O . SER A 1 342 ? 35.188 66.375 52.125 1 18.09 342 SER A O 1
ATOM 2734 N N . ASN A 1 343 ? 36.469 66.75 53.781 1 17.78 343 ASN A N 1
ATOM 2735 C CA . ASN A 1 343 ? 37.781 66.812 54.438 1 17.78 343 ASN A CA 1
ATOM 2736 C C . ASN A 1 343 ? 38.438 65.438 54.5 1 17.78 343 ASN A C 1
ATOM 2738 O O . ASN A 1 343 ? 39.562 65.312 54.031 1 17.78 343 ASN A O 1
ATOM 2742 N N . SER A 1 344 ? 38.531 64.625 55.719 1 17.2 344 SER A N 1
ATOM 2743 C CA . SER A 1 344 ? 39.75 64.438 56.469 1 17.2 344 SER A CA 1
ATOM 2744 C C . SER A 1 344 ? 40.375 63.062 56.125 1 17.2 344 SER A C 1
ATOM 2746 O O . SER A 1 344 ? 41.562 62.969 55.875 1 17.2 344 SER A O 1
ATOM 2748 N N . ILE A 1 345 ? 39.844 61.719 56.531 1 19.58 345 ILE A N 1
ATOM 2749 C CA . ILE A 1 345 ? 40.656 61.125 57.594 1 19.58 345 ILE A CA 1
ATOM 2750 C C . ILE A 1 345 ? 41.75 60.25 56.969 1 19.58 345 ILE A C 1
ATOM 2752 O O . ILE A 1 345 ? 41.5 59.531 55.969 1 19.58 345 ILE A O 1
ATOM 2756 N N . SER A 1 346 ? 43 60.031 57.594 1 18.77 346 SER A N 1
ATOM 2757 C CA . SER A 1 346 ? 44.438 59.781 57.625 1 18.77 346 SER A CA 1
ATOM 2758 C C . SER A 1 346 ? 44.75 58.281 57.531 1 18.77 346 SER A C 1
ATOM 2760 O O . SER A 1 346 ? 45.875 57.906 57.219 1 18.77 346 SER A O 1
ATOM 2762 N N . SER A 1 347 ? 43.875 57.156 57.844 1 20.19 347 SER A N 1
ATOM 2763 C CA . SER A 1 347 ? 44.625 56.25 58.688 1 20.19 347 SER A CA 1
ATOM 2764 C C . SER A 1 347 ? 45.688 55.469 57.906 1 20.19 347 SER A C 1
ATOM 2766 O O . SER A 1 347 ? 45.406 54.969 56.812 1 20.19 347 SER A O 1
ATOM 2768 N N . GLN A 1 348 ? 47 55.469 58.219 1 19.75 348 GLN A N 1
ATOM 2769 C CA . GLN A 1 348 ? 48.375 55.062 57.969 1 19.75 348 GLN A CA 1
ATOM 2770 C C . GLN A 1 348 ? 48.531 53.562 58.125 1 19.75 348 GLN A C 1
ATOM 2772 O O . GLN A 1 348 ? 49.094 53.094 59.125 1 19.75 348 GLN A O 1
ATOM 2777 N N . ARG A 1 349 ? 47.531 52.688 57.906 1 19.3 349 ARG A N 1
ATOM 2778 C CA . ARG A 1 349 ? 47.938 51.5 58.594 1 19.3 349 ARG A CA 1
ATOM 2779 C C . ARG A 1 349 ? 49.25 50.969 58.062 1 19.3 349 ARG A C 1
ATOM 2781 O O . ARG A 1 349 ? 49.562 51.125 56.875 1 19.3 349 ARG A O 1
ATOM 2788 N N . MET A 1 350 ? 49.875 50.062 58.969 1 18.05 350 MET A N 1
ATOM 2789 C CA . MET A 1 350 ? 51.156 49.594 59.5 1 18.05 350 MET A CA 1
ATOM 2790 C C . MET A 1 350 ? 51.812 48.594 58.562 1 18.05 350 MET A C 1
ATOM 2792 O O . MET A 1 350 ? 51.125 48.031 57.688 1 18.05 350 MET A O 1
ATOM 2796 N N . ASP A 1 351 ? 52.562 47.625 59.188 1 17.55 351 ASP A N 1
ATOM 2797 C CA . ASP A 1 351 ? 54 47.281 59.219 1 17.55 351 ASP A CA 1
ATOM 2798 C C . ASP A 1 351 ? 54.281 46.094 58.344 1 17.55 351 ASP A C 1
ATOM 2800 O O . ASP A 1 351 ? 55.219 46.125 57.5 1 17.55 351 ASP A O 1
ATOM 2804 N N . PRO A 1 352 ? 53.906 44.656 58.75 1 19.44 352 PRO A N 1
ATOM 2805 C CA . PRO A 1 352 ? 55.062 43.812 59.125 1 19.44 352 PRO A CA 1
ATOM 2806 C C . PRO A 1 352 ? 55.594 43 57.938 1 19.44 352 PRO A C 1
ATOM 2808 O O . PRO A 1 352 ? 54.812 42.5 57.156 1 19.44 352 PRO A O 1
ATOM 2811 N N . ARG A 1 353 ? 56.781 43 57.469 1 20.48 353 ARG A N 1
ATOM 2812 C CA . ARG A 1 353 ? 57.75 42.469 56.5 1 20.48 353 ARG A CA 1
ATOM 2813 C C . ARG A 1 353 ? 58 41 56.719 1 20.48 353 ARG A C 1
ATOM 2815 O O . ARG A 1 353 ? 58.562 40.312 55.875 1 20.48 353 ARG A O 1
ATOM 2822 N N . SER A 1 354 ? 57.969 40.406 58.031 1 16.94 354 SER A N 1
ATOM 2823 C CA . SER A 1 354 ? 59.156 39.688 58.438 1 16.94 354 SER A CA 1
ATOM 2824 C C . SER A 1 354 ? 59.344 38.406 57.625 1 16.94 354 SER A C 1
ATOM 2826 O O . SER A 1 354 ? 60.406 38.156 57.062 1 16.94 354 SER A O 1
ATOM 2828 N N . ASP A 1 355 ? 58.938 37.062 58.156 1 17.77 355 ASP A N 1
ATOM 2829 C CA . ASP A 1 355 ? 59.812 36.031 58.688 1 17.77 355 ASP A CA 1
ATOM 2830 C C . ASP A 1 355 ? 60.25 35.062 57.594 1 17.77 355 ASP A C 1
ATOM 2832 O O . ASP A 1 355 ? 59.438 34.719 56.719 1 17.77 355 ASP A O 1
ATOM 2836 N N . ARG A 1 356 ? 61.625 34.562 57.5 1 19.69 356 ARG A N 1
ATOM 2837 C CA . ARG A 1 356 ? 62.781 33.844 57 1 19.69 356 ARG A CA 1
ATOM 2838 C C . ARG A 1 356 ? 62.531 32.344 57 1 19.69 356 ARG A C 1
ATOM 2840 O O . ARG A 1 356 ? 62.781 31.672 55.969 1 19.69 356 ARG A O 1
ATOM 2847 N N . SER A 1 357 ? 62.75 31.469 58.188 1 18 357 SER A N 1
ATOM 2848 C CA . SER A 1 357 ? 63.719 30.422 58.406 1 18 357 SER A CA 1
ATOM 2849 C C . SER A 1 357 ? 63.188 29.047 58 1 18 357 SER A C 1
ATOM 2851 O O . SER A 1 357 ? 63.906 28.062 58.062 1 18 357 SER A O 1
ATOM 2853 N N . PHE A 1 358 ? 62.031 28.641 57.656 1 20.39 358 PHE A N 1
ATOM 2854 C CA . PHE A 1 358 ? 61.938 27.328 58.281 1 20.39 358 PHE A CA 1
ATOM 2855 C C . PHE A 1 358 ? 63 26.391 57.75 1 20.39 358 PHE A C 1
ATOM 2857 O O . PHE A 1 358 ? 63.375 26.484 56.562 1 20.39 358 PHE A O 1
ATOM 2864 N N . PRO A 1 359 ? 63.469 25.344 58.656 1 20.98 359 PRO A N 1
ATOM 2865 C CA . PRO A 1 359 ? 64.5 24.406 59.062 1 20.98 359 PRO A CA 1
ATOM 2866 C C . PRO A 1 359 ? 64.75 23.281 58.062 1 20.98 359 PRO A C 1
ATOM 2868 O O . PRO A 1 359 ? 63.906 23.109 57.125 1 20.98 359 PRO A O 1
ATOM 2871 N N . PRO A 1 360 ? 64.75 21.938 58.75 1 20.41 360 PRO A N 1
ATOM 2872 C CA . PRO A 1 360 ? 65.688 20.828 58.938 1 20.41 360 PRO A CA 1
ATOM 2873 C C . PRO A 1 360 ? 65.625 19.797 57.812 1 20.41 360 PRO A C 1
ATOM 2875 O O . PRO A 1 360 ? 66.625 19.484 57.219 1 20.41 360 PRO A O 1
ATOM 2878 N N . GLU A 1 361 ? 65.062 18.531 58.156 1 19.03 361 GLU A N 1
ATOM 2879 C CA . GLU A 1 361 ? 65.625 17.188 58.188 1 19.03 361 GLU A CA 1
ATOM 2880 C C . GLU A 1 361 ? 65.375 16.453 56.875 1 19.03 361 GLU A C 1
ATOM 2882 O O . GLU A 1 361 ? 66.312 15.859 56.312 1 19.03 361 GLU A O 1
ATOM 2887 N N . MET A 1 362 ? 64.188 15.766 56.688 1 19.44 362 MET A N 1
ATOM 2888 C CA . MET A 1 362 ? 64.375 14.32 56.719 1 19.44 362 MET A CA 1
ATOM 2889 C C . MET A 1 362 ? 65.25 13.875 55.531 1 19.44 362 MET A C 1
ATOM 2891 O O . MET A 1 362 ? 65.25 14.562 54.5 1 19.44 362 MET A O 1
ATOM 2895 N N . LYS A 1 363 ? 65.5 12.508 55.656 1 19.89 363 LYS A N 1
ATOM 2896 C CA . LYS A 1 363 ? 66.125 11.195 55.5 1 19.89 363 LYS A CA 1
ATOM 2897 C C . LYS A 1 363 ? 66 10.656 54.094 1 19.89 363 LYS A C 1
ATOM 2899 O O . LYS A 1 363 ? 65.25 11.203 53.281 1 19.89 363 LYS A O 1
ATOM 2904 N N . VAL A 1 364 ? 65.5 9.273 53.781 1 21.44 364 VAL A N 1
ATOM 2905 C CA . VAL A 1 364 ? 66.188 8.359 52.875 1 21.44 364 VAL A CA 1
ATOM 2906 C C . VAL A 1 364 ? 66.062 8.852 51.438 1 21.44 364 VAL A C 1
ATOM 2908 O O . VAL A 1 364 ? 65 9.383 51.062 1 21.44 364 VAL A O 1
ATOM 2911 N N . MET B 1 1 ? -29.703 -42.219 -5.117 1 24.38 1 MET B N 1
ATOM 2912 C CA . MET B 1 1 ? -28.859 -41.094 -5.52 1 24.38 1 MET B CA 1
ATOM 2913 C C . MET B 1 1 ? -29.062 -40.75 -6.996 1 24.38 1 MET B C 1
ATOM 2915 O O . MET B 1 1 ? -28.703 -41.562 -7.867 1 24.38 1 MET B O 1
ATOM 2919 N N . SER B 1 2 ? -30.234 -40.25 -7.332 1 29.16 2 SER B N 1
ATOM 2920 C CA . SER B 1 2 ? -30.656 -40.094 -8.719 1 29.16 2 SER B CA 1
ATOM 2921 C C . SER B 1 2 ? -29.609 -39.344 -9.539 1 29.16 2 SER B C 1
ATOM 2923 O O . SER B 1 2 ? -29.094 -38.312 -9.125 1 29.16 2 SER B O 1
ATOM 2925 N N . ASP B 1 3 ? -28.859 -40.031 -10.375 1 31.02 3 ASP B N 1
ATOM 2926 C CA . ASP B 1 3 ? -27.938 -39.656 -11.445 1 31.02 3 ASP B CA 1
ATOM 2927 C C . ASP B 1 3 ? -28.531 -38.594 -12.359 1 31.02 3 ASP B C 1
ATOM 2929 O O . ASP B 1 3 ? -29.203 -38.938 -13.336 1 31.02 3 ASP B O 1
ATOM 2933 N N . ILE B 1 4 ? -29.266 -37.688 -11.945 1 35.75 4 ILE B N 1
ATOM 2934 C CA . ILE B 1 4 ? -29.641 -36.656 -12.906 1 35.75 4 ILE B CA 1
ATOM 2935 C C . ILE B 1 4 ? -28.406 -36.25 -13.703 1 35.75 4 ILE B C 1
ATOM 2937 O O . ILE B 1 4 ? -27.484 -35.625 -13.156 1 35.75 4 ILE B O 1
ATOM 2941 N N . ALA B 1 5 ? -28.062 -36.938 -14.742 1 40.06 5 ALA B N 1
ATOM 2942 C CA . ALA B 1 5 ? -27.031 -36.75 -15.758 1 40.06 5 ALA B CA 1
ATOM 2943 C C . ALA B 1 5 ? -27 -35.281 -16.219 1 40.06 5 ALA B C 1
ATOM 2945 O O . ALA B 1 5 ? -28.016 -34.75 -16.703 1 40.06 5 ALA B O 1
ATOM 2946 N N . THR B 1 6 ? -26.375 -34.312 -15.5 1 45.78 6 THR B N 1
ATOM 2947 C CA . THR B 1 6 ? -26.141 -33 -16.109 1 45.78 6 THR B CA 1
ATOM 2948 C C . THR B 1 6 ? -25.953 -33.125 -17.625 1 45.78 6 THR B C 1
ATOM 2950 O O . THR B 1 6 ? -25.219 -34 -18.094 1 45.78 6 THR B O 1
ATOM 2953 N N . PRO B 1 7 ? -26.969 -32.844 -18.375 1 50.84 7 PRO B N 1
ATOM 2954 C CA . PRO B 1 7 ? -26.734 -33 -19.812 1 50.84 7 PRO B CA 1
ATOM 2955 C C . PRO B 1 7 ? -25.281 -32.719 -20.203 1 50.84 7 PRO B C 1
ATOM 2957 O O . PRO B 1 7 ? -24.609 -31.922 -19.547 1 50.84 7 PRO B O 1
ATOM 2960 N N . PRO B 1 8 ? -24.656 -33.688 -20.828 1 53.81 8 PRO B N 1
ATOM 2961 C CA . PRO B 1 8 ? -23.266 -33.5 -21.25 1 53.81 8 PRO B CA 1
ATOM 2962 C C . PRO B 1 8 ? -22.984 -32.094 -21.797 1 53.81 8 PRO B C 1
ATOM 2964 O O . PRO B 1 8 ? -23.781 -31.578 -22.594 1 53.81 8 PRO B O 1
ATOM 2967 N N . MET B 1 9 ? -22.469 -31.188 -20.984 1 61.94 9 MET B N 1
ATOM 2968 C CA . MET B 1 9 ? -22.047 -29.906 -21.516 1 61.94 9 MET B CA 1
ATOM 2969 C C . MET B 1 9 ? -21.516 -30.047 -22.938 1 61.94 9 MET B C 1
ATOM 2971 O O . MET B 1 9 ? -20.75 -30.969 -23.234 1 61.94 9 MET B O 1
ATOM 2975 N N . ASP B 1 10 ? -22.344 -29.516 -23.875 1 73.19 10 ASP B N 1
ATOM 2976 C CA . ASP B 1 10 ? -21.875 -29.422 -25.25 1 73.19 10 ASP B CA 1
ATOM 2977 C C . ASP B 1 10 ? -20.375 -29.109 -25.297 1 73.19 10 ASP B C 1
ATOM 2979 O O . ASP B 1 10 ? -19.828 -28.547 -24.344 1 73.19 10 ASP B O 1
ATOM 2983 N N . GLU B 1 11 ? -19.672 -29.734 -26.188 1 78.62 11 GLU B N 1
ATOM 2984 C CA . GLU B 1 11 ? -18.234 -29.562 -26.391 1 78.62 11 GLU B CA 1
ATOM 2985 C C . GLU B 1 11 ? -17.859 -28.078 -26.375 1 78.62 11 GLU B C 1
ATOM 2987 O O . GLU B 1 11 ? -16.812 -27.703 -25.828 1 78.62 11 GLU B O 1
ATOM 2992 N N . ALA B 1 12 ? -18.75 -27.297 -27 1 81.06 12 ALA B N 1
ATOM 2993 C CA . ALA B 1 12 ? -18.484 -25.859 -27.062 1 81.06 12 ALA B CA 1
ATOM 2994 C C . ALA B 1 12 ? -18.578 -25.234 -25.672 1 81.06 12 ALA B C 1
ATOM 2996 O O . ALA B 1 12 ? -17.75 -24.375 -25.312 1 81.06 12 ALA B O 1
ATOM 2997 N N . ALA B 1 13 ? -19.453 -25.672 -24.875 1 77.88 13 ALA B N 1
ATOM 2998 C CA . ALA B 1 13 ? -19.625 -25.172 -23.516 1 77.88 13 ALA B CA 1
ATOM 2999 C C . ALA B 1 13 ? -18.469 -25.594 -22.609 1 77.88 13 ALA B C 1
ATOM 3001 O O . ALA B 1 13 ? -18 -24.797 -21.797 1 77.88 13 ALA B O 1
ATOM 3002 N N . MET B 1 14 ? -17.969 -26.719 -22.859 1 81.62 14 MET B N 1
ATOM 3003 C CA . MET B 1 14 ? -16.844 -27.219 -22.078 1 81.62 14 MET B CA 1
ATOM 3004 C C . MET B 1 14 ? -15.57 -26.453 -22.422 1 81.62 14 MET B C 1
ATOM 3006 O O . MET B 1 14 ? -14.773 -26.125 -21.531 1 81.62 14 MET B O 1
ATOM 3010 N N . ALA B 1 15 ? -15.484 -26.188 -23.734 1 83.31 15 ALA B N 1
ATOM 3011 C CA . ALA B 1 15 ? -14.32 -25.422 -24.156 1 83.31 15 ALA B CA 1
ATOM 3012 C C . ALA B 1 15 ? -14.352 -24 -23.609 1 83.31 15 ALA B C 1
ATOM 3014 O O . ALA B 1 15 ? -13.32 -23.469 -23.188 1 83.31 15 ALA B O 1
ATOM 3015 N N . ALA B 1 16 ? -15.523 -23.453 -23.609 1 80.62 16 ALA B N 1
ATOM 3016 C CA . ALA B 1 16 ? -15.688 -22.109 -23.078 1 80.62 16 ALA B CA 1
ATOM 3017 C C . ALA B 1 16 ? -15.406 -22.062 -21.578 1 80.62 16 ALA B C 1
ATOM 3019 O O . ALA B 1 16 ? -14.789 -21.125 -21.078 1 80.62 16 ALA B O 1
ATOM 3020 N N . LEU B 1 17 ? -15.781 -23.047 -20.922 1 80.19 17 LEU B N 1
ATOM 3021 C CA . LEU B 1 17 ? -15.555 -23.156 -19.484 1 80.19 17 LEU B CA 1
ATOM 3022 C C . LEU B 1 17 ? -14.062 -23.328 -19.172 1 80.19 17 LEU B C 1
ATOM 3024 O O . LEU B 1 17 ? -13.547 -22.719 -18.25 1 80.19 17 LEU B O 1
ATOM 3028 N N . GLN B 1 18 ? -13.477 -24.094 -20.016 1 81.25 18 GLN B N 1
ATOM 3029 C CA . GLN B 1 18 ? -12.039 -24.297 -19.844 1 81.25 18 GLN B CA 1
ATOM 3030 C C . GLN B 1 18 ? -11.273 -23 -20.078 1 81.25 18 GLN B C 1
ATOM 3032 O O . GLN B 1 18 ? -10.344 -22.672 -19.344 1 81.25 18 GLN B O 1
ATOM 3037 N N . LYS B 1 19 ? -11.703 -22.328 -21.109 1 83.38 19 LYS B N 1
ATOM 3038 C CA . LYS B 1 19 ? -11.07 -21.031 -21.391 1 83.38 19 LYS B CA 1
ATOM 3039 C C . LYS B 1 19 ? -11.281 -20.062 -20.234 1 83.38 19 LYS B C 1
ATOM 3041 O O . LYS B 1 19 ? -10.367 -19.328 -19.859 1 83.38 19 LYS B O 1
ATOM 3046 N N . TYR B 1 20 ? -12.43 -20.109 -19.688 1 84 20 TYR B N 1
ATOM 3047 C CA . TYR B 1 20 ? -12.742 -19.266 -18.531 1 84 20 TYR B CA 1
ATOM 3048 C C . TYR B 1 20 ? -11.828 -19.594 -17.359 1 84 20 TYR B C 1
ATOM 3050 O O . TYR B 1 20 ? -11.297 -18.703 -16.703 1 84 20 TYR B O 1
ATOM 3058 N N . PHE B 1 21 ? -11.555 -20.797 -17.172 1 81.19 21 PHE B N 1
ATOM 3059 C CA . PHE B 1 21 ? -10.719 -21.219 -16.062 1 81.19 21 PHE B CA 1
ATOM 3060 C C . PHE B 1 21 ? -9.258 -20.859 -16.297 1 81.19 21 PHE B C 1
ATOM 3062 O O . PHE B 1 21 ? -8.562 -20.391 -15.391 1 81.19 21 PHE B O 1
ATOM 3069 N N . ASP B 1 22 ? -8.922 -21.016 -17.469 1 81.31 22 ASP B N 1
ATOM 3070 C CA . ASP B 1 22 ? -7.547 -20.656 -17.828 1 81.31 22 ASP B CA 1
ATOM 3071 C C . ASP B 1 22 ? -7.309 -19.156 -17.656 1 81.31 22 ASP B C 1
ATOM 3073 O O . ASP B 1 22 ? -6.297 -18.75 -17.094 1 81.31 22 ASP B O 1
ATOM 3077 N N . ASP B 1 23 ? -8.242 -18.422 -18.141 1 86.12 23 ASP B N 1
ATOM 3078 C CA . ASP B 1 23 ? -8.133 -16.969 -18.031 1 86.12 23 ASP B CA 1
ATOM 3079 C C . ASP B 1 23 ? -8.227 -16.531 -16.562 1 86.12 23 ASP B C 1
ATOM 3081 O O . ASP B 1 23 ? -7.578 -15.562 -16.156 1 86.12 23 ASP B O 1
ATOM 3085 N N . SER B 1 24 ? -8.953 -17.328 -15.836 1 89.38 24 SER B N 1
ATOM 3086 C CA . SER B 1 24 ? -9.172 -16.969 -14.438 1 89.38 24 SER B CA 1
ATOM 3087 C C . SER B 1 24 ? -7.879 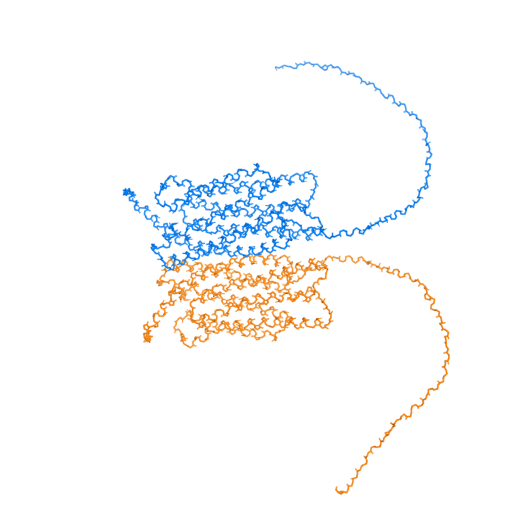-17.062 -13.633 1 89.38 24 SER B C 1
ATOM 3089 O O . SER B 1 24 ? -7.699 -16.328 -12.656 1 89.38 24 SER B O 1
ATOM 3091 N N . GLN B 1 25 ? -7.043 -17.922 -14.039 1 88.38 25 GLN B N 1
ATOM 3092 C CA . GLN B 1 25 ? -5.777 -18.062 -13.328 1 88.38 25 GLN B CA 1
ATOM 3093 C C . GLN B 1 25 ? -4.98 -16.766 -13.352 1 88.38 25 GLN B C 1
ATOM 3095 O O . GLN B 1 25 ? -4.414 -16.359 -12.328 1 88.38 25 GLN B O 1
ATOM 3100 N N . LEU B 1 26 ? -5.012 -16.188 -14.492 1 91.69 26 LEU B N 1
ATOM 3101 C CA . LEU B 1 26 ? -4.309 -14.922 -14.656 1 91.69 26 LEU B CA 1
ATOM 3102 C C . LEU B 1 26 ? -4.945 -13.836 -13.797 1 91.69 26 LEU B C 1
ATOM 3104 O O . LEU B 1 26 ? -4.242 -13.102 -13.094 1 91.69 26 LEU B O 1
ATOM 3108 N N . TYR B 1 27 ? -6.195 -13.797 -13.82 1 94.5 27 TYR B N 1
ATOM 3109 C CA . TYR B 1 27 ? -6.891 -12.703 -13.156 1 94.5 27 TYR B CA 1
ATOM 3110 C C . TYR B 1 27 ? -6.832 -12.859 -11.641 1 94.5 27 TYR B C 1
ATOM 3112 O O . TYR B 1 27 ? -6.793 -11.875 -10.906 1 94.5 27 TYR B O 1
ATOM 3120 N N . TYR B 1 28 ? -6.723 -14.078 -11.141 1 94.69 28 TYR B N 1
ATOM 3121 C CA . TYR B 1 28 ? -6.559 -14.258 -9.703 1 94.69 28 TYR B CA 1
ATOM 3122 C C . TYR B 1 28 ? -5.191 -13.766 -9.25 1 94.69 28 TYR B C 1
ATOM 3124 O O . TYR B 1 28 ? -5.074 -13.117 -8.203 1 94.69 28 TYR B O 1
ATOM 3132 N N . ALA B 1 29 ? -4.211 -14.047 -10.008 1 93.88 29 ALA B N 1
ATOM 3133 C CA . ALA B 1 29 ? -2.879 -13.562 -9.672 1 93.88 29 ALA B CA 1
ATOM 3134 C C . ALA B 1 29 ? -2.848 -12.039 -9.617 1 93.88 29 ALA B C 1
ATOM 3136 O O . ALA B 1 29 ? -2.293 -11.445 -8.688 1 93.88 29 ALA B O 1
ATOM 3137 N N . ILE B 1 30 ? -3.465 -11.422 -10.586 1 96.69 30 ILE B N 1
ATOM 3138 C CA . ILE B 1 30 ? -3.537 -9.969 -10.641 1 96.69 30 ILE B CA 1
ATOM 3139 C C . ILE B 1 30 ? -4.352 -9.445 -9.461 1 96.69 30 ILE B C 1
ATOM 3141 O O . ILE B 1 30 ? -3.998 -8.43 -8.852 1 96.69 30 ILE B O 1
ATOM 3145 N N . ALA B 1 31 ? -5.395 -10.141 -9.125 1 97.44 31 ALA B N 1
ATOM 3146 C CA . ALA B 1 31 ? -6.27 -9.734 -8.031 1 97.44 31 ALA B CA 1
ATOM 3147 C C . ALA B 1 31 ? -5.52 -9.727 -6.699 1 97.44 31 ALA B C 1
ATOM 3149 O O . ALA B 1 31 ? -5.672 -8.797 -5.898 1 97.44 31 ALA B O 1
ATOM 3150 N N . PHE B 1 32 ? -4.715 -10.758 -6.488 1 97.44 32 PHE B N 1
ATOM 3151 C CA . PHE B 1 32 ? -3.939 -10.82 -5.258 1 97.44 32 PHE B CA 1
ATOM 3152 C C . PHE B 1 32 ? -2.967 -9.648 -5.168 1 97.44 32 PHE B C 1
ATOM 3154 O O . PHE B 1 32 ? -2.809 -9.047 -4.105 1 97.44 32 PHE B O 1
ATOM 3161 N N . TRP B 1 33 ? -2.373 -9.336 -6.266 1 97.81 33 TRP B N 1
ATOM 3162 C CA . TRP B 1 33 ? -1.412 -8.234 -6.32 1 97.81 33 TRP B CA 1
ATOM 3163 C C . TRP B 1 33 ? -2.107 -6.895 -6.109 1 97.81 33 TRP B C 1
ATOM 3165 O O . TRP B 1 33 ? -1.649 -6.07 -5.316 1 97.81 33 TRP B O 1
ATOM 3175 N N . VAL B 1 34 ? -3.203 -6.664 -6.773 1 97.81 34 VAL B N 1
ATOM 3176 C CA . VAL B 1 34 ? -3.939 -5.41 -6.668 1 97.81 34 VAL B CA 1
ATOM 3177 C C . VAL B 1 34 ? -4.441 -5.219 -5.242 1 97.81 34 VAL B C 1
ATOM 3179 O O . VAL B 1 34 ? -4.371 -4.117 -4.691 1 97.81 34 VAL B O 1
ATOM 3182 N N . GLU B 1 35 ? -4.922 -6.273 -4.676 1 98.38 35 GLU B N 1
ATOM 3183 C CA . GLU B 1 35 ? -5.398 -6.203 -3.295 1 98.38 35 GLU B CA 1
ATOM 3184 C C . GLU B 1 35 ? -4.273 -5.812 -2.342 1 98.38 35 GLU B C 1
ATOM 3186 O O . GLU B 1 35 ? -4.473 -5 -1.437 1 98.38 35 GLU B O 1
ATOM 3191 N N . ALA B 1 36 ? -3.143 -6.414 -2.551 1 98.5 36 ALA B N 1
ATOM 3192 C CA . ALA B 1 36 ? -1.994 -6.109 -1.701 1 98.5 36 ALA B CA 1
ATOM 3193 C C . ALA B 1 36 ? -1.615 -4.633 -1.805 1 98.5 36 ALA B C 1
ATOM 3195 O O . ALA B 1 36 ? -1.337 -3.984 -0.793 1 98.5 36 ALA B O 1
ATOM 3196 N N . VAL B 1 37 ? -1.649 -4.113 -3.006 1 98 37 VAL B N 1
ATOM 3197 C CA . VAL B 1 37 ? -1.327 -2.705 -3.225 1 98 37 VAL B CA 1
ATOM 3198 C C . VAL B 1 37 ? -2.338 -1.824 -2.494 1 98 37 VAL B C 1
ATOM 3200 O O . VAL B 1 37 ? -1.957 -0.905 -1.766 1 98 37 VAL B O 1
ATOM 3203 N N . PHE B 1 38 ? -3.582 -2.158 -2.645 1 97.88 38 PHE B N 1
ATOM 3204 C CA . PHE B 1 38 ? -4.625 -1.371 -2.002 1 97.88 38 PHE B CA 1
ATOM 3205 C C . PHE B 1 38 ? -4.531 -1.483 -0.484 1 97.88 38 PHE B C 1
ATOM 3207 O O . PHE B 1 38 ? -4.801 -0.518 0.233 1 97.88 38 PHE B O 1
ATOM 3214 N N . TYR B 1 39 ? -4.207 -2.656 -0.072 1 98.19 39 TYR B N 1
ATOM 3215 C CA . TYR B 1 39 ? -4.047 -2.848 1.365 1 98.19 39 TYR B CA 1
ATOM 3216 C C . TYR B 1 39 ? -2.92 -1.979 1.909 1 98.19 39 TYR B C 1
ATOM 3218 O O . TYR B 1 39 ? -3.051 -1.376 2.977 1 98.19 39 TYR B O 1
ATOM 3226 N N . GLY B 1 40 ? -1.805 -1.905 1.227 1 97.81 40 GLY B N 1
ATOM 3227 C CA . GLY B 1 40 ? -0.726 -1.017 1.627 1 97.81 40 GLY B CA 1
ATOM 3228 C C . GLY B 1 40 ? -1.143 0.441 1.682 1 97.81 40 GLY B C 1
ATOM 3229 O O . GLY B 1 40 ? -0.835 1.145 2.646 1 97.81 40 GLY B O 1
ATOM 3230 N N . LEU B 1 41 ? -1.843 0.815 0.647 1 96.62 41 LEU B N 1
ATOM 3231 C CA . LEU B 1 41 ? -2.383 2.17 0.608 1 96.62 41 LEU B CA 1
ATOM 3232 C C . LEU B 1 41 ? -3.266 2.438 1.821 1 96.62 41 LEU B C 1
ATOM 3234 O O . LEU B 1 41 ? -3.119 3.467 2.486 1 96.62 41 LEU B O 1
ATOM 3238 N N . TYR B 1 42 ? -4.082 1.485 2.127 1 97.12 42 TYR B N 1
ATOM 3239 C CA . TYR B 1 42 ? -5.023 1.622 3.232 1 97.12 42 TYR B CA 1
ATOM 3240 C C . TYR B 1 42 ? -4.293 1.638 4.57 1 97.12 42 TYR B C 1
ATOM 3242 O O . TYR B 1 42 ? -4.637 2.416 5.465 1 97.12 42 TYR B O 1
ATOM 3250 N N . ALA B 1 43 ? -3.305 0.803 4.684 1 96.62 43 ALA B N 1
ATOM 3251 C CA . ALA B 1 43 ? -2.561 0.746 5.941 1 96.62 43 ALA B CA 1
ATOM 3252 C C . ALA B 1 43 ? -1.947 2.102 6.277 1 96.62 43 ALA B C 1
ATOM 3254 O O . ALA B 1 43 ? -2.053 2.574 7.41 1 96.62 43 ALA B O 1
ATOM 3255 N N . SER B 1 44 ? -1.39 2.758 5.305 1 94.75 44 SER B N 1
ATOM 3256 C CA . SER B 1 44 ? -0.798 4.078 5.512 1 94.75 44 SER B CA 1
ATOM 3257 C C . SER B 1 44 ? -1.854 5.098 5.914 1 94.75 44 SER B C 1
ATOM 3259 O O . SER B 1 44 ? -1.672 5.84 6.887 1 94.75 44 SER B O 1
ATOM 3261 N N . LEU B 1 45 ? -2.898 5.055 5.246 1 93.88 45 LEU B N 1
ATOM 3262 C CA . LEU B 1 45 ? -3.963 6.016 5.504 1 93.88 45 LEU B CA 1
ATOM 3263 C C . LEU B 1 45 ? -4.637 5.734 6.844 1 93.88 45 LEU B C 1
ATOM 3265 O O . LEU B 1 45 ? -5.078 6.66 7.527 1 93.88 45 LEU B O 1
ATOM 3269 N N . PHE B 1 46 ? -4.719 4.477 7.191 1 96 46 PHE B N 1
ATOM 3270 C CA . PHE B 1 46 ? -5.336 4.09 8.453 1 96 46 PHE B CA 1
ATOM 3271 C C . PHE B 1 46 ? -4.57 4.68 9.633 1 96 46 PHE B C 1
ATOM 3273 O O . PHE B 1 46 ? -5.168 5.27 10.539 1 96 46 PHE B O 1
ATOM 3280 N N . PHE B 1 47 ? -3.289 4.594 9.555 1 91.25 47 PHE B N 1
ATOM 3281 C CA . PHE B 1 47 ? -2.49 5.109 10.664 1 91.25 47 PHE B CA 1
ATOM 3282 C C . PHE B 1 47 ? -2.555 6.633 10.711 1 91.25 47 PHE B C 1
ATOM 3284 O O . PHE B 1 47 ? -2.586 7.223 11.789 1 91.25 47 PHE B O 1
ATOM 3291 N N . ALA B 1 48 ? -2.566 7.203 9.555 1 87.5 48 ALA B N 1
ATOM 3292 C CA . ALA B 1 48 ? -2.746 8.648 9.508 1 87.5 48 ALA B CA 1
ATOM 3293 C C . ALA B 1 48 ? -4.094 9.055 10.109 1 87.5 48 ALA B C 1
ATOM 3295 O O . ALA B 1 48 ? -4.176 10.023 10.867 1 87.5 48 ALA B O 1
ATOM 3296 N N . THR B 1 49 ? -5.09 8.297 9.797 1 88.62 49 THR B N 1
ATOM 3297 C CA . THR B 1 49 ? -6.434 8.57 10.289 1 88.62 49 THR B CA 1
ATOM 3298 C C . THR B 1 49 ? -6.5 8.383 11.805 1 88.62 49 THR B C 1
ATOM 3300 O O . THR B 1 49 ? -7.102 9.195 12.508 1 88.62 49 THR B O 1
ATOM 3303 N N . CYS B 1 50 ? -5.875 7.391 12.297 1 87.94 50 CYS B N 1
ATOM 3304 C CA . CYS B 1 50 ? -5.836 7.148 13.734 1 87.94 50 CYS B CA 1
ATOM 3305 C C . CYS B 1 50 ? -5.152 8.297 14.461 1 87.94 50 CYS B C 1
ATOM 3307 O O . CYS B 1 50 ? -5.617 8.734 15.516 1 87.94 50 CYS B O 1
ATOM 3309 N N . ARG B 1 51 ? -4.125 8.812 13.898 1 82.19 51 ARG B N 1
ATOM 3310 C CA . ARG B 1 51 ? -3.408 9.93 14.508 1 82.19 51 ARG B CA 1
ATOM 3311 C C . ARG B 1 51 ? -4.293 11.172 14.586 1 82.19 51 ARG B C 1
ATOM 3313 O O . ARG B 1 51 ? -4.293 11.875 15.602 1 82.19 51 ARG B O 1
ATOM 3320 N N . ILE B 1 52 ? -4.996 11.336 13.555 1 79.38 52 ILE B N 1
ATOM 3321 C CA . ILE B 1 52 ? -5.879 12.492 13.484 1 79.38 52 ILE B CA 1
ATOM 3322 C C . ILE B 1 52 ? -7.031 12.328 14.469 1 79.38 52 ILE B C 1
ATOM 3324 O O . ILE B 1 52 ? -7.371 13.266 15.195 1 79.38 52 ILE B O 1
ATOM 3328 N N . MET B 1 53 ? -7.551 11.188 14.531 1 80.25 53 MET B N 1
ATOM 3329 C CA . MET B 1 53 ? -8.75 10.961 15.328 1 80.25 53 MET B CA 1
ATOM 3330 C C . MET B 1 53 ? -8.414 10.875 16.812 1 80.25 53 MET B C 1
ATOM 3332 O O . MET B 1 53 ? -9.25 11.188 17.656 1 80.25 53 MET B O 1
ATOM 3336 N N . LEU B 1 54 ? -7.207 10.562 17.125 1 79 54 LEU B N 1
ATOM 3337 C CA . LEU B 1 54 ? -6.812 10.383 18.516 1 79 54 LEU B CA 1
ATOM 3338 C C . LEU B 1 54 ? -6.293 11.695 19.109 1 79 54 LEU B C 1
ATOM 3340 O O . LEU B 1 54 ? -6.219 11.844 20.328 1 79 54 LEU B O 1
ATOM 3344 N N . GLN B 1 55 ? -5.766 12.672 18.297 1 68.5 55 GLN B N 1
ATOM 3345 C CA . GLN B 1 55 ? -5.297 13.961 18.781 1 68.5 55 GLN B CA 1
ATOM 3346 C C . GLN B 1 55 ? -6.461 14.812 19.297 1 68.5 55 GLN B C 1
ATOM 3348 O O . GLN B 1 55 ? -6.301 15.578 20.25 1 68.5 55 GLN B O 1
ATOM 3353 N N . LYS B 1 56 ? -7.359 15.023 18.547 1 56.94 56 LYS B N 1
ATOM 3354 C CA . LYS B 1 56 ? -8.469 15.883 18.953 1 56.94 56 LYS B CA 1
ATOM 3355 C C . LYS B 1 56 ? -9.266 15.25 20.094 1 56.94 56 LYS B C 1
ATOM 3357 O O . LYS B 1 56 ? -9.555 14.055 20.062 1 56.94 56 LYS B O 1
ATOM 3362 N N . ARG B 1 57 ? -8.836 15.539 21.266 1 50.12 57 ARG B N 1
ATOM 3363 C CA . ARG B 1 57 ? -9.391 15.094 22.531 1 50.12 57 ARG B CA 1
ATOM 3364 C C . ARG B 1 57 ? -10.758 14.445 22.344 1 50.12 57 ARG B C 1
ATOM 3366 O O . ARG B 1 57 ? -11.25 13.742 23.219 1 50.12 57 ARG B O 1
ATOM 3373 N N . ALA B 1 58 ? -11.828 15.109 21.703 1 50.47 58 ALA B N 1
ATOM 3374 C CA . ALA B 1 58 ? -13.188 14.789 22.125 1 50.47 58 ALA B CA 1
ATOM 3375 C C . ALA B 1 58 ? -13.594 13.398 21.656 1 50.47 58 ALA B C 1
ATOM 3377 O O . ALA B 1 58 ? -14.242 13.242 20.625 1 50.47 58 ALA B O 1
ATOM 3378 N N . VAL B 1 59 ? -12.547 12.375 21.562 1 55.78 59 VAL B N 1
ATOM 3379 C CA . VAL B 1 59 ? -13.078 11.031 21.75 1 55.78 59 VAL B CA 1
ATOM 3380 C C . VAL B 1 59 ? -14.367 11.086 22.562 1 55.78 59 VAL B C 1
ATOM 3382 O O . VAL B 1 59 ? -15.125 10.117 22.594 1 55.78 59 VAL B O 1
ATOM 3385 N N . ASP B 1 60 ? -14.602 12.18 22.875 1 58.97 60 ASP B N 1
ATOM 3386 C CA . ASP B 1 60 ? -15.734 12.305 23.781 1 58.97 60 ASP B CA 1
ATOM 3387 C C . ASP B 1 60 ? -17.047 12.359 23 1 58.97 60 ASP B C 1
ATOM 3389 O O . ASP B 1 60 ? -18.125 12.133 23.562 1 58.97 60 ASP B O 1
ATOM 3393 N N . ASN B 1 61 ? -16.812 12.547 21.594 1 69.69 61 ASN B N 1
ATOM 3394 C CA . ASN B 1 61 ? -18.047 12.57 20.797 1 69.69 61 ASN B CA 1
ATOM 3395 C C . ASN B 1 61 ? -18.406 11.18 20.281 1 69.69 61 ASN B C 1
ATOM 3397 O O . ASN B 1 61 ? -17.547 10.438 19.828 1 69.69 61 ASN B O 1
ATOM 3401 N N . PHE B 1 62 ? -19.656 10.75 20.484 1 75.88 62 PHE B N 1
ATOM 3402 C CA . PHE B 1 62 ? -20.156 9.43 20.125 1 75.88 62 PHE B CA 1
ATOM 3403 C C . PHE B 1 62 ? -19.938 9.148 18.641 1 75.88 62 PHE B C 1
ATOM 3405 O O . PHE B 1 62 ? -19.531 8.047 18.266 1 75.88 62 PHE B O 1
ATOM 3412 N N . ALA B 1 63 ? -20.125 10.133 17.875 1 77.62 63 ALA B N 1
ATOM 3413 C CA . ALA B 1 63 ? -19.953 9.969 16.422 1 77.62 63 ALA B CA 1
ATOM 3414 C C . ALA B 1 63 ? -18.5 9.648 16.094 1 77.62 63 ALA B C 1
ATOM 3416 O O . ALA B 1 63 ? -18.234 8.781 15.25 1 77.62 63 ALA B O 1
ATOM 3417 N N . SER B 1 64 ? -17.625 10.211 16.75 1 79.56 64 SER B N 1
ATOM 3418 C CA . SER B 1 64 ? -16.203 9.977 16.516 1 79.56 64 SER B CA 1
ATOM 3419 C C . SER B 1 64 ? -15.797 8.57 16.922 1 79.56 64 SER B C 1
ATOM 3421 O O . SER B 1 64 ? -14.992 7.926 16.25 1 79.56 64 SER B O 1
ATOM 3423 N N . LYS B 1 65 ? -16.406 8.125 17.938 1 83.31 65 LYS B N 1
ATOM 3424 C CA . LYS B 1 65 ? -16.109 6.773 18.406 1 83.31 65 LYS B CA 1
ATOM 3425 C C . LYS B 1 65 ? -16.625 5.727 17.422 1 83.31 65 LYS B C 1
ATOM 3427 O O . LYS B 1 65 ? -15.953 4.723 17.172 1 83.31 65 LYS B O 1
ATOM 3432 N N . VAL B 1 66 ? -17.812 5.969 16.938 1 85.31 66 VAL B N 1
ATOM 3433 C CA . VAL B 1 66 ? -18.406 5.047 15.977 1 85.31 66 VAL B CA 1
ATOM 3434 C C . VAL B 1 66 ? -17.5 4.934 14.75 1 85.31 66 VAL B C 1
ATOM 3436 O O . VAL B 1 66 ? -17.203 3.828 14.289 1 85.31 66 VAL B O 1
ATOM 3439 N N . PHE B 1 67 ? -17 6.004 14.328 1 86.12 67 PHE B N 1
ATOM 3440 C CA . PHE B 1 67 ? -16.156 6.012 13.133 1 86.12 67 PHE B CA 1
ATOM 3441 C C . PHE B 1 67 ? -14.812 5.363 13.422 1 86.12 67 PHE B C 1
ATOM 3443 O O . PHE B 1 67 ? -14.273 4.637 12.578 1 86.12 67 PHE B O 1
ATOM 3450 N N . LEU B 1 68 ? -14.289 5.59 14.586 1 87.06 68 LEU B N 1
ATOM 3451 C CA . LEU B 1 68 ? -13.016 4.988 14.953 1 87.06 68 LEU B CA 1
ATOM 3452 C C . LEU B 1 68 ? -13.141 3.475 15.086 1 87.06 68 LEU B C 1
ATOM 3454 O O . LEU B 1 68 ? -12.289 2.732 14.586 1 87.06 68 LEU B O 1
ATOM 3458 N N . ILE B 1 69 ? -14.188 3.074 15.719 1 91.62 69 ILE B N 1
ATOM 3459 C CA . ILE B 1 69 ? -14.406 1.646 15.93 1 91.62 69 ILE B CA 1
ATOM 3460 C C . ILE B 1 69 ? -14.625 0.958 14.586 1 91.62 69 ILE B C 1
ATOM 3462 O O . ILE B 1 69 ? -14.023 -0.08 14.305 1 91.62 69 ILE B O 1
ATOM 3466 N N . CYS B 1 70 ? -15.477 1.528 13.766 1 92.75 70 CYS B N 1
ATOM 3467 C CA . CYS B 1 70 ? -15.766 0.941 12.461 1 92.75 70 CYS B CA 1
ATOM 3468 C C . CYS B 1 70 ? -14.531 0.958 11.57 1 92.75 70 CYS B C 1
ATOM 3470 O O . CYS B 1 70 ? -14.266 -0.01 10.859 1 92.75 70 CYS B O 1
ATOM 3472 N N . GLY B 1 71 ? -13.789 2.104 11.688 1 92.56 71 GLY B N 1
ATOM 3473 C CA . GLY B 1 71 ? -12.555 2.166 10.93 1 92.56 71 GLY B CA 1
ATOM 3474 C C . GLY B 1 71 ? -11.555 1.101 11.336 1 92.56 71 GLY B C 1
ATOM 3475 O O . GLY B 1 71 ? -10.906 0.491 10.477 1 92.56 71 GLY B O 1
ATOM 3476 N N . THR B 1 72 ? -11.445 0.812 12.578 1 94.81 72 THR B N 1
ATOM 3477 C CA . THR B 1 72 ? -10.531 -0.203 13.094 1 94.81 72 THR B CA 1
ATOM 3478 C C . THR B 1 72 ? -11 -1.601 12.703 1 94.81 72 THR B C 1
ATOM 3480 O O . THR B 1 72 ? -10.195 -2.453 12.336 1 94.81 72 THR B O 1
ATOM 3483 N N . LEU B 1 73 ? -12.289 -1.749 12.758 1 97.5 73 LEU B N 1
ATOM 3484 C CA . LEU B 1 73 ? -12.844 -3.041 12.375 1 97.5 73 LEU B CA 1
ATOM 3485 C C . LEU B 1 73 ? -12.586 -3.318 10.891 1 97.5 73 LEU B C 1
ATOM 3487 O O . LEU B 1 73 ? -12.227 -4.438 10.523 1 97.5 73 LEU B O 1
ATOM 3491 N N . ILE B 1 74 ? -12.805 -2.34 10.062 1 97.88 74 ILE B N 1
ATOM 3492 C CA . ILE B 1 74 ? -12.547 -2.496 8.633 1 97.88 74 ILE B CA 1
ATOM 3493 C C . ILE B 1 74 ? -11.07 -2.822 8.406 1 97.88 74 ILE B C 1
ATOM 3495 O O . ILE B 1 74 ? -10.742 -3.672 7.574 1 97.88 74 ILE B O 1
ATOM 3499 N N . PHE B 1 75 ? -10.195 -2.219 9.148 1 98.25 75 PHE B N 1
ATOM 3500 C CA . PHE B 1 75 ? -8.766 -2.457 8.992 1 98.25 75 PHE B CA 1
ATOM 3501 C C . PHE B 1 75 ? -8.414 -3.893 9.367 1 98.25 75 PHE B C 1
ATOM 3503 O O . PHE B 1 75 ? -7.652 -4.555 8.656 1 98.25 75 PHE B O 1
ATOM 3510 N N . LEU B 1 76 ? -8.961 -4.297 10.438 1 98.19 76 LEU B N 1
ATOM 3511 C CA . LEU B 1 76 ? -8.703 -5.66 10.891 1 98.19 76 LEU B CA 1
ATOM 3512 C C . LEU B 1 76 ? -9.211 -6.676 9.875 1 98.19 76 LEU B C 1
ATOM 3514 O O . LEU B 1 76 ? -8.5 -7.625 9.531 1 98.19 76 LEU B O 1
ATOM 3518 N N . LEU B 1 77 ? -10.391 -6.465 9.422 1 98.62 77 LEU B N 1
ATOM 3519 C CA . LEU B 1 77 ? -10.992 -7.391 8.469 1 98.62 77 LEU B CA 1
ATOM 3520 C C . LEU B 1 77 ? -10.25 -7.355 7.137 1 98.62 77 LEU B C 1
ATOM 3522 O O . LEU B 1 77 ? -10.016 -8.398 6.523 1 98.62 77 LEU B O 1
ATOM 3526 N N . ALA B 1 78 ? -9.906 -6.145 6.684 1 98.38 78 ALA B N 1
ATOM 3527 C CA . ALA B 1 78 ? -9.141 -6.023 5.445 1 98.38 78 ALA B CA 1
ATOM 3528 C C . ALA B 1 78 ? -7.777 -6.691 5.582 1 98.38 78 ALA B C 1
ATOM 3530 O O . ALA B 1 78 ? -7.27 -7.273 4.621 1 98.38 78 ALA B O 1
ATOM 3531 N N . SER B 1 79 ? -7.188 -6.625 6.789 1 98.38 79 SER B N 1
ATOM 3532 C CA . SER B 1 79 ? -5.914 -7.289 7.051 1 98.38 79 SER B CA 1
ATOM 3533 C C . SER B 1 79 ? -6.059 -8.805 6.973 1 98.38 79 SER B C 1
ATOM 3535 O O . SER B 1 79 ? -5.258 -9.477 6.32 1 98.38 79 SER B O 1
ATOM 3537 N N . ILE B 1 80 ? -7.062 -9.258 7.59 1 98.25 80 ILE B N 1
ATOM 3538 C CA . ILE B 1 80 ? -7.305 -10.695 7.555 1 98.25 80 ILE B CA 1
ATOM 3539 C C . ILE B 1 80 ? -7.555 -11.141 6.117 1 98.25 80 ILE B C 1
ATOM 3541 O O . ILE B 1 80 ? -7.027 -12.164 5.68 1 98.25 80 ILE B O 1
ATOM 3545 N N . HIS B 1 81 ? -8.352 -10.398 5.406 1 98.44 81 HIS B N 1
ATOM 3546 C CA . HIS B 1 81 ? -8.648 -10.703 4.012 1 98.44 81 HIS B CA 1
ATOM 3547 C C . HIS B 1 81 ? -7.375 -10.758 3.172 1 98.44 81 HIS B C 1
ATOM 3549 O O . HIS B 1 81 ? -7.188 -11.688 2.383 1 98.44 81 HIS B O 1
ATOM 3555 N N . ASN B 1 82 ? -6.527 -9.789 3.393 1 98.25 82 ASN B N 1
ATOM 3556 C CA . ASN B 1 82 ? -5.281 -9.719 2.637 1 98.25 82 ASN B CA 1
ATOM 3557 C C . ASN B 1 82 ? -4.336 -10.859 3.002 1 98.25 82 ASN B C 1
ATOM 3559 O O . ASN B 1 82 ? -3.707 -11.453 2.125 1 98.25 82 ASN B O 1
ATOM 3563 N N . PHE B 1 83 ? -4.215 -11.195 4.234 1 97.62 83 PHE B N 1
ATOM 3564 C CA . PHE B 1 83 ? -3.34 -12.281 4.664 1 97.62 83 PHE B CA 1
ATOM 3565 C C . PHE B 1 83 ? -3.873 -13.625 4.184 1 97.62 83 PHE B C 1
ATOM 3567 O O . PHE B 1 83 ? -3.1 -14.523 3.83 1 97.62 83 PHE B O 1
ATOM 3574 N N . THR B 1 84 ? -5.184 -13.766 4.215 1 97.38 84 THR B N 1
ATOM 3575 C CA . THR B 1 84 ? -5.762 -14.992 3.68 1 97.38 84 THR B CA 1
ATOM 3576 C C . THR B 1 84 ? -5.547 -15.078 2.172 1 97.38 84 THR B C 1
ATOM 3578 O O . THR B 1 84 ? -5.363 -16.172 1.627 1 97.38 84 THR B O 1
ATOM 3581 N N . SER B 1 85 ? -5.559 -13.93 1.507 1 97.69 85 SER B N 1
ATOM 3582 C CA . SER B 1 85 ? -5.242 -13.906 0.083 1 97.69 85 SER B CA 1
ATOM 3583 C C . SER B 1 85 ? -3.818 -14.391 -0.175 1 97.69 85 SER B C 1
ATOM 3585 O O . SER B 1 85 ? -3.568 -15.117 -1.141 1 97.69 85 SER B O 1
ATOM 3587 N N . LEU B 1 86 ? -2.932 -13.992 0.697 1 96.94 86 LEU B N 1
ATOM 3588 C CA . LEU B 1 86 ? -1.566 -14.5 0.589 1 96.94 86 LEU B CA 1
ATOM 3589 C C . LEU B 1 86 ? -1.525 -16.016 0.779 1 96.94 86 LEU B C 1
ATOM 3591 O O . LEU B 1 86 ? -0.857 -16.719 0.022 1 96.94 86 LEU B O 1
ATOM 3595 N N . TYR B 1 87 ? -2.221 -16.453 1.748 1 95.69 87 TYR B N 1
ATOM 3596 C CA . TYR B 1 87 ? -2.318 -17.891 1.991 1 95.69 87 TYR B CA 1
ATOM 3597 C C . TYR B 1 87 ? -2.867 -18.609 0.768 1 95.69 87 TYR B C 1
ATOM 3599 O O . TYR B 1 87 ? -2.305 -19.625 0.331 1 95.69 87 TYR B O 1
ATOM 3607 N N . ARG B 1 88 ? -3.871 -18.078 0.213 1 94.88 88 ARG B N 1
ATOM 3608 C CA . ARG B 1 88 ? -4.516 -18.672 -0.95 1 94.88 88 ARG B CA 1
ATOM 3609 C C . ARG B 1 88 ? -3.604 -18.625 -2.17 1 94.88 88 ARG B C 1
ATOM 3611 O O . ARG B 1 88 ? -3.613 -19.531 -3 1 94.88 88 ARG B O 1
ATOM 3618 N N . LEU B 1 89 ? -2.896 -17.562 -2.303 1 93.94 89 LEU B N 1
ATOM 3619 C CA . LEU B 1 89 ? -1.92 -17.453 -3.381 1 93.94 89 LEU B CA 1
ATOM 3620 C C . LEU B 1 89 ? -0.894 -18.578 -3.303 1 93.94 89 LEU B C 1
ATOM 3622 O O . LEU B 1 89 ? -0.608 -19.234 -4.305 1 93.94 89 LEU B O 1
ATOM 3626 N N . THR B 1 90 ? -0.399 -18.891 -2.125 1 92.12 90 THR B N 1
ATOM 3627 C CA . THR B 1 90 ? 0.614 -19.922 -1.951 1 92.12 90 THR B CA 1
ATOM 3628 C C . THR B 1 90 ? 0.004 -21.312 -2.123 1 92.12 90 THR B C 1
ATOM 3630 O O . THR B 1 90 ? 0.611 -22.203 -2.738 1 92.12 90 THR B O 1
ATOM 3633 N N . ARG B 1 91 ? -1.168 -21.438 -1.681 1 90.12 91 ARG B N 1
ATOM 3634 C CA . ARG B 1 91 ? -1.823 -22.734 -1.794 1 90.12 91 ARG B CA 1
ATOM 3635 C C . ARG B 1 91 ? -2.188 -23.047 -3.242 1 90.12 91 ARG B C 1
ATOM 3637 O O . ARG B 1 91 ? -2.066 -24.188 -3.691 1 90.12 91 ARG B O 1
ATOM 3644 N N . GLY B 1 92 ? -2.639 -22.062 -3.932 1 89 92 GLY B N 1
ATOM 3645 C CA . GLY B 1 92 ? -3.113 -22.25 -5.293 1 89 92 GLY B CA 1
ATOM 3646 C C . GLY B 1 92 ? -1.989 -22.375 -6.305 1 89 92 GLY B C 1
ATOM 3647 O O . GLY B 1 92 ? -1.977 -23.281 -7.129 1 89 92 GLY B O 1
ATOM 3648 N N . TYR B 1 93 ? -1.029 -21.531 -6.164 1 87.44 93 TYR B N 1
ATOM 3649 C CA . TYR B 1 93 ? -0.039 -21.422 -7.23 1 87.44 93 TYR B CA 1
ATOM 3650 C C . TYR B 1 93 ? 1.242 -22.156 -6.859 1 87.44 93 TYR B C 1
ATOM 3652 O O . TYR B 1 93 ? 1.975 -22.625 -7.734 1 87.44 93 TYR B O 1
ATOM 3660 N N . VAL B 1 94 ? 1.541 -22.281 -5.574 1 84.94 94 VAL B N 1
ATOM 3661 C CA . VAL B 1 94 ? 2.797 -22.906 -5.168 1 84.94 94 VAL B CA 1
ATOM 3662 C C . VAL B 1 94 ? 2.559 -24.375 -4.84 1 84.94 94 VAL B C 1
ATOM 3664 O O . VAL B 1 94 ? 3.18 -25.266 -5.434 1 84.94 94 VAL B O 1
ATOM 3667 N N . ASP B 1 95 ? 1.636 -24.625 -3.938 1 81.12 95 ASP B N 1
ATOM 3668 C CA . ASP B 1 95 ? 1.395 -25.984 -3.48 1 81.12 95 ASP B CA 1
ATOM 3669 C C . ASP B 1 95 ? 0.552 -26.766 -4.488 1 81.12 95 ASP B C 1
ATOM 3671 O O . ASP B 1 95 ? 0.567 -28 -4.5 1 81.12 95 ASP B O 1
ATOM 3675 N N . VAL B 1 96 ? -0.016 -26.078 -5.441 1 68.5 96 VAL B N 1
ATOM 3676 C CA . VAL B 1 96 ? -0.887 -26.656 -6.461 1 68.5 96 VAL B CA 1
ATOM 3677 C C . VAL B 1 96 ? -1.771 -27.734 -5.832 1 68.5 96 VAL B C 1
ATOM 3679 O O . VAL B 1 96 ? -1.783 -28.891 -6.285 1 68.5 96 VAL B O 1
ATOM 3682 N N . VAL B 1 97 ? -2.361 -27.406 -4.812 1 61.16 97 VAL B N 1
ATOM 3683 C CA . VAL B 1 97 ? -3.16 -28.344 -4.031 1 61.16 97 VAL B CA 1
ATOM 3684 C C . VAL B 1 97 ? -4.273 -28.922 -4.902 1 61.16 97 VAL B C 1
ATOM 3686 O O . VAL B 1 97 ? -4.699 -28.297 -5.875 1 61.16 97 VAL B O 1
ATOM 3689 N N . THR B 1 98 ? -4.559 -30.109 -4.777 1 59.47 98 THR B N 1
ATOM 3690 C CA . THR B 1 98 ? -5.617 -30.844 -5.461 1 59.47 98 THR B CA 1
ATOM 3691 C C . THR B 1 98 ? -6.98 -30.203 -5.191 1 59.47 98 THR B C 1
ATOM 3693 O O . THR B 1 98 ? -7.285 -29.844 -4.055 1 59.47 98 THR B O 1
ATOM 3696 N N . PRO B 1 99 ? -7.902 -30.25 -6.219 1 58.25 99 PRO B N 1
ATOM 3697 C CA . PRO B 1 99 ? -7.668 -30.578 -7.625 1 58.25 99 PRO B CA 1
ATOM 3698 C C . PRO B 1 99 ? -6.66 -29.656 -8.297 1 58.25 99 PRO B C 1
ATOM 3700 O O . PRO B 1 99 ? -6.496 -28.5 -7.863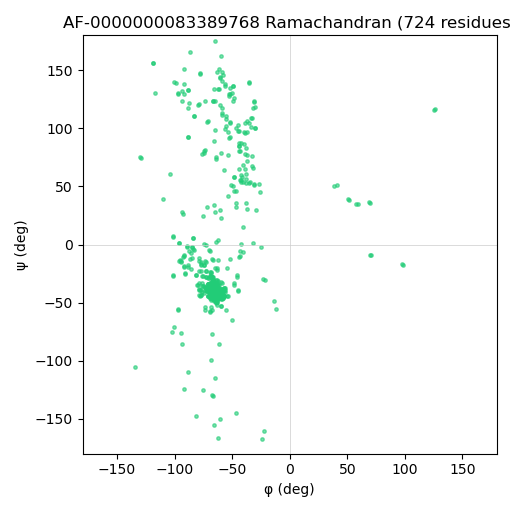 1 58.25 99 PRO B O 1
ATOM 3703 N N . PRO B 1 100 ? -6.031 -30.234 -9.156 1 63.47 100 PRO B N 1
ATOM 3704 C CA . PRO B 1 100 ? -4.938 -29.469 -9.773 1 63.47 100 PRO B CA 1
ATOM 3705 C C . PRO B 1 100 ? -5.426 -28.266 -10.562 1 63.47 100 PRO B C 1
ATOM 3707 O O . PRO B 1 100 ? -6.449 -28.344 -11.25 1 63.47 100 PRO B O 1
ATOM 3710 N N . GLY B 1 101 ? -4.996 -27.047 -10.289 1 68.81 101 GLY B N 1
ATOM 3711 C CA . GLY B 1 101 ? -5.266 -25.781 -10.953 1 68.81 101 GLY B CA 1
ATOM 3712 C C . GLY B 1 101 ? -5.777 -24.719 -10.008 1 68.81 101 GLY B C 1
ATOM 3713 O O . GLY B 1 101 ? -6.723 -24.938 -9.25 1 68.81 101 GLY B O 1
ATOM 3714 N N . PRO B 1 102 ? -5.066 -23.672 -9.828 1 80.25 102 PRO B N 1
ATOM 3715 C CA . PRO B 1 102 ? -5.406 -22.625 -8.875 1 80.25 102 PRO B CA 1
ATOM 3716 C C . PRO B 1 102 ? -6.875 -22.203 -8.945 1 80.25 102 PRO B C 1
ATOM 3718 O O . PRO B 1 102 ? -7.5 -21.953 -7.914 1 80.25 102 PRO B O 1
ATOM 3721 N N . VAL B 1 103 ? -7.469 -22.391 -10.102 1 81.44 103 VAL B N 1
ATOM 3722 C CA . VAL B 1 103 ? -8.828 -21.891 -10.25 1 81.44 103 VAL B CA 1
ATOM 3723 C C . VAL B 1 103 ? -9.812 -22.844 -9.594 1 81.44 103 VAL B C 1
ATOM 3725 O O . VAL B 1 103 ? -10.766 -22.406 -8.938 1 81.44 103 VAL B O 1
ATOM 3728 N N . TYR B 1 104 ? -9.57 -24.188 -9.734 1 82.81 104 TYR B N 1
ATOM 3729 C CA . TYR B 1 104 ? -10.445 -25.156 -9.102 1 82.81 104 TYR B CA 1
ATOM 3730 C C . TYR B 1 104 ? -10.383 -25.047 -7.582 1 82.81 104 TYR B C 1
ATOM 3732 O O . TYR B 1 104 ? -11.398 -25.188 -6.898 1 82.81 104 TYR B O 1
ATOM 3740 N N . TYR B 1 105 ? -9.258 -24.734 -7.141 1 87.88 105 TYR B N 1
ATOM 3741 C CA . TYR B 1 105 ? -9.062 -24.516 -5.715 1 87.88 105 TYR B CA 1
ATOM 3742 C C . TYR B 1 105 ? -9.836 -23.281 -5.246 1 87.88 105 TYR B C 1
ATOM 3744 O O . TYR B 1 105 ? -10.508 -23.328 -4.211 1 87.88 105 TYR B O 1
ATOM 3752 N N . TYR B 1 106 ? -9.852 -22.25 -6.016 1 89.94 106 TYR B N 1
ATOM 3753 C CA . TYR B 1 106 ? -10.445 -20.984 -5.609 1 89.94 106 TYR B CA 1
ATOM 3754 C C . TYR B 1 106 ? -11.969 -21.047 -5.688 1 89.94 106 TYR B C 1
ATOM 3756 O O . TYR B 1 106 ? -12.664 -20.266 -5.051 1 89.94 106 TYR B O 1
ATOM 3764 N N . PHE B 1 107 ? -12.453 -22.016 -6.406 1 87.19 107 PHE B N 1
ATOM 3765 C CA . PHE B 1 107 ? -13.898 -22.109 -6.578 1 87.19 107 PHE B CA 1
ATOM 3766 C C . PHE B 1 107 ? -14.5 -23.094 -5.566 1 87.19 107 PHE B C 1
ATOM 3768 O O . PHE B 1 107 ? -15.711 -23.281 -5.523 1 87.19 107 PHE B O 1
ATOM 3775 N N . GLU B 1 108 ? -13.672 -23.656 -4.723 1 88.81 108 GLU B N 1
ATOM 3776 C CA . GLU B 1 108 ? -14.172 -24.516 -3.656 1 88.81 108 GLU B CA 1
ATOM 3777 C C . GLU B 1 108 ? -14.5 -23.703 -2.404 1 88.81 108 GLU B C 1
ATOM 3779 O O . GLU B 1 108 ? -13.664 -23.578 -1.505 1 88.81 108 GLU B O 1
ATOM 3784 N N . PHE B 1 109 ? -15.711 -23.312 -2.342 1 91.12 109 PHE B N 1
ATOM 3785 C CA . PHE B 1 109 ? -16.125 -22.391 -1.288 1 91.12 109 PHE B CA 1
ATOM 3786 C C . PHE B 1 109 ? -16.469 -23.156 -0.014 1 91.12 109 PHE B C 1
ATOM 3788 O O . PHE B 1 109 ? -16.781 -22.547 1.013 1 91.12 109 PHE B O 1
ATOM 3795 N N . THR B 1 110 ? -16.406 -24.422 -0.035 1 92.25 110 THR B N 1
ATOM 3796 C CA . THR B 1 110 ? -16.594 -25.203 1.191 1 92.25 110 THR B CA 1
ATOM 3797 C C . THR B 1 110 ? -15.352 -25.094 2.074 1 92.25 110 THR B C 1
ATOM 3799 O O . THR B 1 110 ? -15.406 -25.391 3.27 1 92.25 110 THR B O 1
ATOM 3802 N N . ARG B 1 111 ? -14.281 -24.672 1.461 1 91.62 111 ARG B N 1
ATOM 3803 C CA . ARG B 1 111 ? -13.055 -24.453 2.217 1 91.62 111 ARG B CA 1
ATOM 3804 C C . ARG B 1 111 ? -13.117 -23.141 2.988 1 91.62 111 ARG B C 1
ATOM 3806 O O . ARG B 1 111 ? -13.625 -22.125 2.477 1 91.62 111 ARG B O 1
ATOM 3813 N N . TRP B 1 112 ? -12.516 -23.062 4.141 1 94.19 112 TRP B N 1
ATOM 3814 C CA . TRP B 1 112 ? -12.633 -21.922 5.035 1 94.19 112 TRP B CA 1
ATOM 3815 C C . TRP B 1 112 ? -11.945 -20.703 4.441 1 94.19 112 TRP B C 1
ATOM 3817 O O . TRP B 1 112 ? -12.414 -19.562 4.605 1 94.19 112 TRP B O 1
ATOM 3827 N N . ASP B 1 113 ? -10.82 -20.891 3.783 1 93.56 113 ASP B N 1
ATOM 3828 C CA . ASP B 1 113 ? -10.031 -19.781 3.258 1 93.56 113 ASP B CA 1
ATOM 3829 C C . ASP B 1 113 ? -10.75 -19.094 2.096 1 93.56 113 ASP B C 1
ATOM 3831 O O . ASP B 1 113 ? -10.742 -17.875 1.98 1 93.56 113 ASP B O 1
ATOM 3835 N N . ASN B 1 114 ? -11.469 -19.875 1.284 1 94.06 114 ASN B N 1
ATOM 3836 C CA . ASN B 1 114 ? -12.258 -19.297 0.201 1 94.06 114 ASN B CA 1
ATOM 3837 C C . ASN B 1 114 ? -13.555 -18.688 0.719 1 94.06 114 ASN B C 1
ATOM 3839 O O . ASN B 1 114 ? -13.945 -17.594 0.292 1 94.06 114 ASN B O 1
ATOM 3843 N N . PHE B 1 115 ? -14.141 -19.359 1.666 1 96.06 115 PHE B N 1
ATOM 3844 C CA . PHE B 1 115 ? -15.398 -18.891 2.217 1 96.06 115 PHE B CA 1
ATOM 3845 C C . PHE B 1 115 ? -15.195 -17.609 3.021 1 96.06 115 PHE B C 1
ATOM 3847 O O . PHE B 1 115 ? -16.016 -16.703 2.973 1 96.06 115 PHE B O 1
ATOM 3854 N N . SER B 1 116 ? -14.133 -17.531 3.762 1 96.44 116 SER B N 1
ATOM 3855 C CA . SER B 1 116 ? -13.844 -16.359 4.566 1 96.44 116 SER B CA 1
ATOM 3856 C C . SER B 1 116 ? -13.719 -15.109 3.697 1 96.44 116 SER B C 1
ATOM 3858 O O . SER B 1 116 ? -14.094 -14.008 4.117 1 96.44 116 SER B O 1
ATOM 3860 N N . HIS B 1 117 ? -13.242 -15.25 2.504 1 96.12 117 HIS B N 1
ATOM 3861 C CA . HIS B 1 117 ? -13.094 -14.117 1.596 1 96.12 117 HIS B CA 1
ATOM 3862 C C . HIS B 1 117 ? -14.453 -13.508 1.257 1 96.12 117 HIS B C 1
ATOM 3864 O O . HIS B 1 117 ? -14.602 -12.281 1.239 1 96.12 117 HIS B O 1
ATOM 3870 N N . LEU B 1 118 ? -15.422 -14.336 1.07 1 94.81 118 LEU B N 1
ATOM 3871 C CA . LEU B 1 118 ? -16.766 -13.883 0.761 1 94.81 118 LEU B CA 1
ATOM 3872 C C . LEU B 1 118 ? -17.406 -13.219 1.976 1 94.81 118 LEU B C 1
ATOM 3874 O O . LEU B 1 118 ? -18.062 -12.18 1.85 1 94.81 118 LEU B O 1
ATOM 3878 N N . VAL B 1 119 ? -17.141 -13.797 3.047 1 97.31 119 VAL B N 1
ATOM 3879 C CA . VAL B 1 119 ? -17.75 -13.312 4.281 1 97.31 119 VAL B CA 1
ATOM 3880 C C . VAL B 1 119 ? -17.172 -11.945 4.645 1 97.31 119 VAL B C 1
ATOM 3882 O O . VAL B 1 119 ? -17.922 -11.016 4.945 1 97.31 119 VAL B O 1
ATOM 3885 N N . ILE B 1 120 ? -15.906 -11.859 4.57 1 98.19 120 ILE B N 1
ATOM 3886 C CA . ILE B 1 120 ? -15.25 -10.609 4.945 1 98.19 120 ILE B CA 1
ATOM 3887 C C . ILE B 1 120 ? -15.633 -9.516 3.957 1 98.19 120 ILE B C 1
ATOM 3889 O O . ILE B 1 120 ? -15.898 -8.375 4.355 1 98.19 120 ILE B O 1
ATOM 3893 N N . LEU B 1 121 ? -15.648 -9.859 2.707 1 97 121 LEU B N 1
ATOM 3894 C CA . LEU B 1 121 ? -16.078 -8.898 1.694 1 97 121 LEU B CA 1
ATOM 3895 C C . LEU B 1 121 ? -17.469 -8.352 2.021 1 97 121 LEU B C 1
ATOM 3897 O O . LEU B 1 121 ? -17.688 -7.137 1.981 1 97 121 LEU B O 1
ATOM 3901 N N . ALA B 1 122 ? -18.344 -9.172 2.396 1 97 122 ALA B N 1
ATOM 3902 C CA . ALA B 1 122 ? -19.719 -8.773 2.701 1 97 122 ALA B CA 1
ATOM 3903 C C . ALA B 1 122 ? -19.781 -7.926 3.969 1 97 122 ALA B C 1
ATOM 3905 O O . ALA B 1 122 ? -20.406 -6.863 3.986 1 97 122 ALA B O 1
ATOM 3906 N N . ILE B 1 123 ? -19.078 -8.344 4.992 1 97.81 123 ILE B N 1
ATOM 3907 C CA . ILE B 1 123 ? -19.125 -7.648 6.27 1 97.81 123 ILE B CA 1
ATOM 3908 C C . ILE B 1 123 ? -18.531 -6.25 6.117 1 97.81 123 ILE B C 1
ATOM 3910 O O . ILE B 1 123 ? -19.094 -5.27 6.609 1 97.81 123 ILE B O 1
ATOM 3914 N N . VAL B 1 124 ? -17.438 -6.184 5.445 1 97.88 124 VAL B N 1
ATOM 3915 C CA . VAL B 1 124 ? -16.812 -4.887 5.238 1 97.88 124 VAL B CA 1
ATOM 3916 C C . VAL B 1 124 ? -17.734 -3.979 4.426 1 97.88 124 VAL B C 1
ATOM 3918 O O . VAL B 1 124 ? -17.844 -2.785 4.715 1 97.88 124 VAL B O 1
ATOM 3921 N N . THR B 1 125 ? -18.391 -4.523 3.459 1 95.94 125 THR B N 1
ATOM 3922 C CA . THR B 1 125 ? -19.344 -3.768 2.648 1 95.94 125 THR B CA 1
ATOM 3923 C C . THR B 1 125 ? -20.5 -3.256 3.506 1 95.94 125 THR B C 1
ATOM 3925 O O . THR B 1 125 ? -20.875 -2.092 3.4 1 95.94 125 THR B O 1
ATOM 3928 N N . TRP B 1 126 ? -20.953 -4.078 4.395 1 96.88 126 TRP B N 1
ATOM 3929 C CA . TRP B 1 126 ? -22.062 -3.703 5.262 1 96.88 126 TRP B CA 1
ATOM 3930 C C . TRP B 1 126 ? -21.641 -2.617 6.246 1 96.88 126 TRP B C 1
ATOM 3932 O O . TRP B 1 126 ? -22.406 -1.692 6.523 1 96.88 126 TRP B O 1
ATOM 3942 N N . ILE B 1 127 ? -20.469 -2.748 6.77 1 96.5 127 ILE B N 1
ATOM 3943 C CA . ILE B 1 127 ? -19.953 -1.716 7.668 1 96.5 127 ILE B CA 1
ATOM 3944 C C . ILE B 1 127 ? -19.828 -0.394 6.91 1 96.5 127 ILE B C 1
ATOM 3946 O O . ILE B 1 127 ? -20.266 0.652 7.402 1 96.5 127 ILE B O 1
ATOM 3950 N N . GLY B 1 128 ? -19.25 -0.492 5.711 1 93.75 128 GLY B N 1
ATOM 3951 C CA . GLY B 1 128 ? -19.141 0.702 4.891 1 93.75 128 GLY B CA 1
ATOM 3952 C C . GLY B 1 128 ? -20.469 1.354 4.586 1 93.75 128 GLY B C 1
ATOM 3953 O O . GLY B 1 128 ? -20.625 2.568 4.738 1 93.75 128 GLY B O 1
ATOM 3954 N N . ASP B 1 129 ? -21.422 0.581 4.211 1 93.56 129 ASP B N 1
ATOM 3955 C CA . ASP B 1 129 ? -22.766 1.075 3.926 1 93.56 129 ASP B CA 1
ATOM 3956 C C . ASP B 1 129 ? -23.406 1.665 5.18 1 93.56 129 ASP B C 1
ATOM 3958 O O . ASP B 1 129 ? -24.031 2.73 5.121 1 93.56 129 ASP B O 1
ATOM 3962 N N . GLY B 1 130 ? -23.234 0.954 6.215 1 94.12 130 GLY B N 1
ATOM 3963 C CA . GLY B 1 130 ? -23.766 1.45 7.469 1 94.12 130 GLY B CA 1
ATOM 3964 C C . GLY B 1 130 ? -23.219 2.807 7.863 1 94.12 130 GLY B C 1
ATOM 3965 O O . GLY B 1 130 ? -23.953 3.66 8.367 1 94.12 130 GLY B O 1
ATOM 3966 N N . LEU B 1 131 ? -22 3.006 7.648 1 90.5 131 LEU B N 1
ATOM 3967 C CA . LEU B 1 131 ? -21.359 4.262 8.016 1 90.5 131 LEU B CA 1
ATOM 3968 C C . LEU B 1 131 ? -21.859 5.406 7.137 1 90.5 131 LEU B C 1
ATOM 3970 O O . LEU B 1 131 ? -22.031 6.527 7.613 1 90.5 131 LEU B O 1
ATOM 3974 N N . VAL B 1 132 ? -22.016 5.102 5.883 1 90.38 132 VAL B N 1
ATOM 3975 C CA . VAL B 1 132 ? -22.531 6.125 4.98 1 90.38 132 VAL B CA 1
ATOM 3976 C C . VAL B 1 132 ? -23.969 6.484 5.367 1 90.38 132 VAL B C 1
ATOM 3978 O O . VAL B 1 132 ? -24.344 7.66 5.371 1 90.38 132 VAL B O 1
ATOM 3981 N N . ILE B 1 133 ? -24.734 5.539 5.711 1 94.06 133 ILE B N 1
ATOM 3982 C CA . ILE B 1 133 ? -26.109 5.762 6.16 1 94.06 133 ILE B CA 1
ATOM 3983 C C . ILE B 1 133 ? -26.094 6.566 7.457 1 94.06 133 ILE B C 1
ATOM 3985 O O . ILE B 1 133 ? -26.891 7.5 7.621 1 94.06 133 ILE B O 1
ATOM 3989 N N . TYR B 1 134 ? -25.234 6.211 8.312 1 90.94 134 TYR B N 1
ATOM 3990 C CA . TYR B 1 134 ? -25.109 6.906 9.594 1 90.94 134 TYR B CA 1
ATOM 3991 C C . TYR B 1 134 ? -24.75 8.367 9.391 1 90.94 134 TYR B C 1
ATOM 3993 O O . TYR B 1 134 ? -25.297 9.258 10.039 1 90.94 134 TYR B O 1
ATOM 4001 N N . ARG B 1 135 ? -23.828 8.602 8.531 1 83.94 135 ARG B N 1
ATOM 4002 C CA . ARG B 1 135 ? -23.469 9.977 8.211 1 83.94 135 ARG B CA 1
ATOM 4003 C C . ARG B 1 135 ? -24.656 10.75 7.664 1 83.94 135 ARG B C 1
ATOM 4005 O O . ARG B 1 135 ? -24.859 11.922 8.008 1 83.94 135 ARG B O 1
ATOM 4012 N N . CYS B 1 136 ? -25.312 10.117 6.82 1 87.75 136 CYS B N 1
ATOM 4013 C CA . CYS B 1 136 ? -26.516 10.727 6.273 1 87.75 136 CYS B CA 1
ATOM 4014 C C . CYS B 1 136 ? -27.516 11.047 7.379 1 87.75 136 CYS B C 1
ATOM 4016 O O . CYS B 1 136 ? -28.094 12.133 7.406 1 87.75 136 CYS B O 1
ATOM 4018 N N . PHE B 1 137 ? -27.703 10.148 8.273 1 91 137 PHE B N 1
ATOM 4019 C CA . PHE B 1 137 ? -28.578 10.305 9.414 1 91 137 PHE B CA 1
ATOM 4020 C C . PHE B 1 137 ? -28.188 11.516 10.25 1 91 137 PHE B C 1
ATOM 4022 O O . PHE B 1 137 ? -29.031 12.297 10.672 1 91 137 PHE B O 1
ATOM 4029 N N . LEU B 1 138 ? -26.891 11.734 10.367 1 83.56 138 LEU B N 1
ATOM 4030 C CA . LEU B 1 138 ? -26.375 12.836 11.164 1 83.56 138 LEU B CA 1
ATOM 4031 C C . LEU B 1 138 ? -26.547 14.164 10.43 1 83.56 138 LEU B C 1
ATOM 4033 O O . LEU B 1 138 ? -26.953 15.164 11.039 1 83.56 138 LEU B O 1
ATOM 4037 N N . ILE B 1 139 ? -26.312 14.141 9.203 1 82.31 139 ILE B N 1
ATOM 4038 C CA . ILE B 1 139 ? -26.391 15.359 8.398 1 82.31 139 ILE B CA 1
ATOM 4039 C C . ILE B 1 139 ? -27.828 15.836 8.328 1 82.31 139 ILE B C 1
ATOM 4041 O O . ILE B 1 139 ? -28.094 17.047 8.336 1 82.31 139 ILE B O 1
ATOM 4045 N N . TRP B 1 140 ? -28.734 14.883 8.352 1 88.12 140 TRP B N 1
ATOM 4046 C CA . TRP B 1 140 ? -30.156 15.219 8.297 1 88.12 140 TRP B CA 1
ATOM 4047 C C . TRP B 1 140 ? -30.75 15.344 9.695 1 88.12 140 TRP B C 1
ATOM 4049 O O . TRP B 1 140 ? -31.906 15.016 9.922 1 88.12 140 TRP B O 1
ATOM 4059 N N . LYS B 1 141 ? -29.875 15.688 10.648 1 87.19 141 LYS B N 1
ATOM 4060 C CA . LYS B 1 141 ? -30.281 15.992 12.016 1 87.19 141 LYS B CA 1
ATOM 4061 C C . LYS B 1 141 ? -31 14.812 12.656 1 87.19 141 LYS B C 1
ATOM 4063 O O . LYS B 1 141 ? -32.062 14.984 13.258 1 87.19 141 LYS B O 1
ATOM 4068 N N . LYS B 1 142 ? -30.578 13.547 12.312 1 89.5 142 LYS B N 1
ATOM 4069 C CA . LYS B 1 142 ? -31.047 12.305 12.93 1 89.5 142 LYS B CA 1
ATOM 4070 C C . LYS B 1 142 ? -32.5 12.016 12.555 1 89.5 142 LYS B C 1
ATOM 4072 O O . LYS B 1 142 ? -33.281 11.586 13.406 1 89.5 142 LYS B O 1
ATOM 4077 N N . ASN B 1 143 ? -32.875 12.328 11.391 1 91.5 143 ASN B N 1
ATOM 4078 C CA . ASN B 1 143 ? -34.219 12.008 10.867 1 91.5 143 ASN B CA 1
ATOM 4079 C C . ASN B 1 143 ? -34.281 10.586 10.328 1 91.5 143 ASN B C 1
ATOM 4081 O O . ASN B 1 143 ? -33.719 10.297 9.258 1 91.5 143 ASN B O 1
ATOM 4085 N N . TYR B 1 144 ? -34.969 9.734 10.969 1 93.5 144 TYR B N 1
ATOM 4086 C CA . TYR B 1 144 ? -35.062 8.312 10.617 1 93.5 144 TYR B CA 1
ATOM 4087 C C . TYR B 1 144 ? -35.812 8.117 9.305 1 93.5 144 TYR B C 1
ATOM 4089 O O . TYR B 1 144 ? -35.562 7.145 8.586 1 93.5 144 TYR B O 1
ATOM 4097 N N . TRP B 1 145 ? -36.688 9.008 8.984 1 94.44 145 TRP B N 1
ATOM 4098 C CA . TRP B 1 145 ? -37.5 8.852 7.789 1 94.44 145 TRP B CA 1
ATOM 4099 C C . TRP B 1 145 ? -36.656 8.992 6.523 1 94.44 145 TRP B C 1
ATOM 4101 O O . TRP B 1 145 ? -37 8.398 5.492 1 94.44 145 TRP B O 1
ATOM 4111 N N . ILE B 1 146 ? -35.688 9.648 6.609 1 94.5 146 ILE B N 1
ATOM 4112 C CA . ILE B 1 146 ? -34.844 9.906 5.445 1 94.5 146 ILE B CA 1
ATOM 4113 C C . ILE B 1 146 ? -34 8.672 5.133 1 94.5 146 ILE B C 1
ATOM 4115 O O . ILE B 1 146 ? -33.75 8.359 3.969 1 94.5 146 ILE B O 1
ATOM 4119 N N . VAL B 1 147 ? -33.562 7.859 6.191 1 96.38 147 VAL B N 1
ATOM 4120 C CA . VAL B 1 147 ? -32.594 6.797 5.973 1 96.38 147 VAL B CA 1
ATOM 4121 C C . VAL B 1 147 ? -33.312 5.449 5.906 1 96.38 147 VAL B C 1
ATOM 4123 O O . VAL B 1 147 ? -32.688 4.406 5.754 1 96.38 147 VAL B O 1
ATOM 4126 N N . ILE B 1 148 ? -34.594 5.383 5.895 1 97.19 148 ILE B N 1
ATOM 4127 C CA . ILE B 1 148 ? -35.344 4.137 5.922 1 97.19 148 ILE B CA 1
ATOM 4128 C C . ILE B 1 148 ? -35.094 3.346 4.645 1 97.19 148 ILE B C 1
ATOM 4130 O O . ILE B 1 148 ? -34.875 2.131 4.691 1 97.19 148 ILE B O 1
ATOM 4134 N N . ILE B 1 149 ? -35.156 4.012 3.52 1 97.12 149 ILE B N 1
ATOM 4135 C CA . ILE B 1 149 ? -35 3.326 2.242 1 97.12 149 ILE B CA 1
ATOM 4136 C C . ILE B 1 149 ? -33.594 2.773 2.131 1 97.12 149 ILE B C 1
ATOM 4138 O O . ILE B 1 149 ? -33.406 1.592 1.837 1 97.12 149 ILE B O 1
ATOM 4142 N N . PRO B 1 150 ? -32.594 3.586 2.412 1 96.94 150 PRO B N 1
ATOM 4143 C CA . PRO B 1 150 ? -31.234 3.047 2.396 1 96.94 150 PRO B CA 1
ATOM 4144 C C . PRO B 1 150 ? -31.062 1.863 3.344 1 96.94 150 PRO B C 1
ATOM 4146 O O . PRO B 1 150 ? -30.375 0.897 3.01 1 96.94 150 PRO B O 1
ATOM 4149 N N . VAL B 1 151 ? -31.641 1.925 4.465 1 97.69 151 VAL B N 1
ATOM 4150 C CA . VAL B 1 151 ? -31.547 0.842 5.438 1 97.69 151 VAL B CA 1
ATOM 4151 C C . VAL B 1 151 ? -32.219 -0.416 4.887 1 97.69 151 VAL B C 1
ATOM 4153 O O . VAL B 1 151 ? -31.672 -1.519 5.012 1 97.69 151 VAL B O 1
ATOM 4156 N N . LEU B 1 152 ? -33.312 -0.25 4.262 1 97.75 152 LEU B N 1
ATOM 4157 C CA . LEU B 1 152 ? -34.031 -1.385 3.682 1 97.75 152 LEU B CA 1
ATOM 4158 C C . LEU B 1 152 ? -33.219 -2.021 2.561 1 97.75 152 LEU B C 1
ATOM 4160 O O . LEU B 1 152 ? -33.156 -3.248 2.441 1 97.75 152 LEU B O 1
ATOM 4164 N N . LEU B 1 153 ? -32.625 -1.231 1.752 1 97.69 153 LEU B N 1
ATOM 4165 C CA . LEU B 1 153 ? -31.781 -1.743 0.681 1 97.69 153 LEU B CA 1
ATOM 4166 C C . LEU B 1 153 ? -30.609 -2.531 1.248 1 97.69 153 LEU B C 1
ATOM 4168 O O . LEU B 1 153 ? -30.266 -3.596 0.731 1 97.69 153 LEU B O 1
ATOM 4172 N N . MET B 1 154 ? -30.016 -2.043 2.314 1 97.12 154 MET B N 1
ATOM 4173 C CA . MET B 1 154 ? -28.891 -2.738 2.953 1 97.12 154 MET B CA 1
ATOM 4174 C C . MET B 1 154 ? -29.344 -4.074 3.533 1 97.12 154 MET B C 1
ATOM 4176 O O . MET B 1 154 ? -28.672 -5.086 3.373 1 97.12 154 MET B O 1
ATOM 4180 N N . LEU B 1 155 ? -30.516 -4.062 4.145 1 97.25 155 LEU B N 1
ATOM 4181 C CA . LEU B 1 155 ? -31.031 -5.285 4.742 1 97.25 155 LEU B CA 1
ATOM 4182 C C . LEU B 1 155 ? -31.359 -6.316 3.664 1 97.25 155 LEU B C 1
ATOM 4184 O O . LEU B 1 155 ? -31.141 -7.512 3.859 1 97.25 155 LEU B O 1
ATOM 4188 N N . THR B 1 156 ? -31.906 -5.863 2.596 1 96.88 156 THR B N 1
ATOM 4189 C CA . THR B 1 156 ? -32.188 -6.766 1.485 1 96.88 156 THR B CA 1
ATOM 4190 C C . THR B 1 156 ? -30.891 -7.34 0.915 1 96.88 156 THR B C 1
ATOM 4192 O O . THR B 1 156 ? -30.828 -8.523 0.569 1 96.88 156 THR B O 1
ATOM 4195 N N . SER B 1 157 ? -29.906 -6.504 0.794 1 95.88 157 SER B N 1
ATOM 4196 C CA . SER B 1 157 ? -28.594 -6.973 0.349 1 95.88 157 SER B CA 1
ATOM 4197 C C . SER B 1 157 ? -28.031 -8.031 1.298 1 95.88 157 SER B C 1
ATOM 4199 O O . SER B 1 157 ? -27.453 -9.023 0.856 1 95.88 157 SER B O 1
ATOM 4201 N N . MET B 1 158 ? -28.219 -7.883 2.564 1 96.88 158 MET B N 1
ATOM 4202 C CA . MET B 1 158 ? -27.766 -8.859 3.553 1 96.88 158 MET B CA 1
ATOM 4203 C C . MET B 1 158 ? -28.516 -10.18 3.387 1 96.88 158 MET B C 1
ATOM 4205 O O . MET B 1 158 ? -27.891 -11.25 3.391 1 96.88 158 MET B O 1
ATOM 4209 N N . ALA B 1 159 ? -29.766 -10.062 3.182 1 95.94 159 ALA B N 1
ATOM 4210 C CA . ALA B 1 159 ? -30.594 -11.266 3.02 1 95.94 159 ALA B CA 1
ATOM 4211 C C . ALA B 1 159 ? -30.172 -12.062 1.792 1 95.94 159 ALA B C 1
ATOM 4213 O O . ALA B 1 159 ? -30.016 -13.281 1.86 1 95.94 159 ALA B O 1
ATOM 4214 N N . THR B 1 160 ? -30 -11.367 0.734 1 94.62 160 THR B N 1
ATOM 4215 C CA . THR B 1 160 ? -29.562 -12.031 -0.491 1 94.62 160 THR B CA 1
ATOM 4216 C C . THR B 1 160 ? -28.188 -12.648 -0.317 1 94.62 160 THR B C 1
ATOM 4218 O O . THR B 1 160 ? -27.922 -13.734 -0.835 1 94.62 160 THR B O 1
ATOM 4221 N N . THR B 1 161 ? -27.297 -12 0.429 1 95.75 161 THR B N 1
ATOM 4222 C CA . THR B 1 161 ? -25.953 -12.508 0.683 1 95.75 161 THR B CA 1
ATOM 4223 C C . THR B 1 161 ? -26 -13.773 1.536 1 95.75 161 THR B C 1
ATOM 4225 O O . THR B 1 161 ? -25.234 -14.711 1.316 1 95.75 161 THR B O 1
ATOM 4228 N N . PHE B 1 162 ? -26.953 -13.836 2.426 1 95.19 162 PHE B N 1
ATOM 4229 C CA . PHE B 1 162 ? -27.094 -15.023 3.254 1 95.19 162 PHE B CA 1
ATOM 4230 C C . PHE B 1 162 ? -27.547 -16.219 2.414 1 95.19 162 PHE B C 1
ATOM 4232 O O . PHE B 1 162 ? -27.094 -17.344 2.643 1 95.19 162 PHE B O 1
ATOM 4239 N N . VAL B 1 163 ? -28.328 -15.992 1.49 1 93.06 163 VAL B N 1
ATOM 4240 C CA . VAL B 1 163 ? -28.734 -17.062 0.583 1 93.06 163 VAL B CA 1
ATOM 4241 C C . VAL B 1 163 ? -27.547 -17.547 -0.224 1 93.06 163 VAL B C 1
ATOM 4243 O O . VAL B 1 163 ? -27.344 -18.75 -0.392 1 93.06 163 VAL B O 1
ATOM 4246 N N . ASN B 1 164 ? -26.734 -16.594 -0.65 1 92.19 164 ASN B N 1
ATOM 4247 C CA . ASN B 1 164 ? -25.531 -16.938 -1.379 1 92.19 164 ASN B CA 1
ATOM 4248 C C . ASN B 1 164 ? -24.578 -17.781 -0.524 1 92.19 164 ASN B C 1
ATOM 4250 O O . ASN B 1 164 ? -24.016 -18.766 -1 1 92.19 164 ASN B O 1
ATOM 4254 N N . TRP B 1 165 ? -24.438 -17.375 0.747 1 94.69 165 TRP B N 1
ATOM 425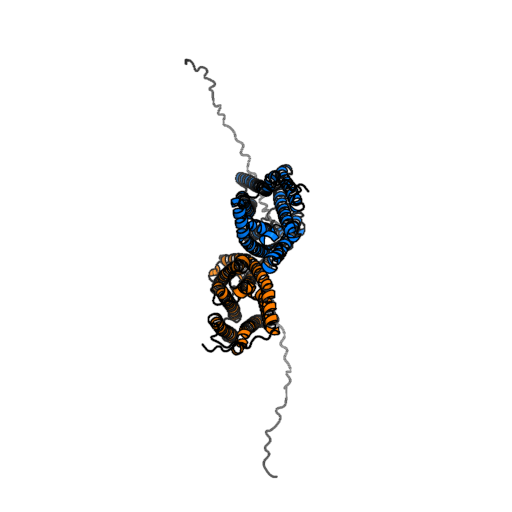5 C CA . TRP B 1 165 ? -23.562 -18.125 1.654 1 94.69 165 TRP B CA 1
ATOM 4256 C C . TRP B 1 165 ? -24.062 -19.547 1.822 1 94.69 165 TRP B C 1
ATOM 4258 O O . TRP B 1 165 ? -23.266 -20.5 1.78 1 94.69 165 TRP B O 1
ATOM 4268 N N . ASP B 1 166 ? -25.328 -19.672 1.929 1 93.56 166 ASP B N 1
ATOM 4269 C CA . ASP B 1 166 ? -25.906 -21 2.098 1 93.56 166 ASP B CA 1
ATOM 4270 C C . ASP B 1 166 ? -25.672 -21.859 0.855 1 93.56 166 ASP B C 1
ATOM 4272 O O . ASP B 1 166 ? -25.359 -23.047 0.963 1 93.56 166 A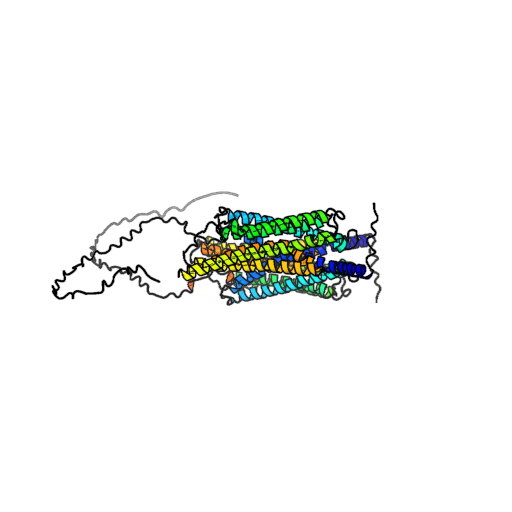SP B O 1
ATOM 4276 N N . TYR B 1 167 ? -25.766 -21.297 -0.257 1 91.25 167 TYR B N 1
ATOM 4277 C CA . TYR B 1 167 ? -25.531 -22 -1.511 1 91.25 167 TYR B CA 1
ATOM 4278 C C . TYR B 1 167 ? -24.078 -22.469 -1.607 1 91.25 167 TYR B C 1
ATOM 4280 O O . TYR B 1 167 ? -23.812 -23.625 -1.961 1 91.25 167 TYR B O 1
ATOM 4288 N N . PHE B 1 168 ? -23.141 -21.625 -1.282 1 90.88 168 PHE B N 1
ATOM 4289 C CA . PHE B 1 168 ? -21.734 -21.938 -1.434 1 90.88 168 PHE B CA 1
ATOM 4290 C C . PHE B 1 168 ? -21.297 -22.984 -0.416 1 90.88 168 PHE B C 1
ATOM 4292 O O . PHE B 1 168 ? -20.422 -23.797 -0.699 1 90.88 168 PHE B O 1
ATOM 4299 N N . GLN B 1 169 ? -21.953 -23.016 0.718 1 93.69 169 GLN B N 1
ATOM 4300 C CA . GLN B 1 169 ? -2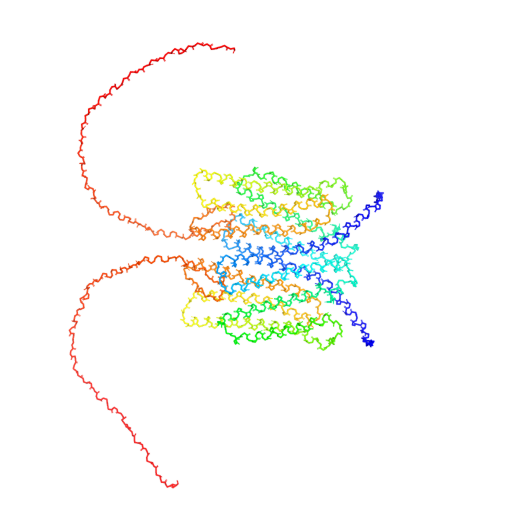1.562 -23.969 1.76 1 93.69 169 GLN B CA 1
ATOM 4301 C C . GLN B 1 169 ? -22.281 -25.297 1.58 1 93.69 169 GLN B C 1
ATOM 4303 O O . GLN B 1 169 ? -21.891 -26.312 2.162 1 93.69 169 GLN B O 1
ATOM 4308 N N . ASN B 1 170 ? -23.359 -25.266 0.802 1 92 170 ASN B N 1
ATOM 4309 C CA . ASN B 1 170 ? -24.125 -26.484 0.541 1 92 170 ASN B CA 1
ATOM 4310 C C . ASN B 1 170 ? -24.375 -26.672 -0.952 1 92 170 ASN B C 1
ATOM 4312 O O . ASN B 1 170 ? -25.516 -26.578 -1.412 1 92 170 ASN B O 1
ATOM 4316 N N . PRO B 1 171 ? -23.266 -27.094 -1.571 1 86.19 171 PRO B N 1
ATOM 4317 C CA . PRO B 1 171 ? -23.422 -27.266 -3.018 1 86.19 171 PRO B CA 1
ATOM 4318 C C . PRO B 1 171 ? -24.469 -28.328 -3.369 1 86.19 171 PRO B C 1
ATOM 4320 O O . PRO B 1 171 ? -24.531 -29.375 -2.725 1 86.19 171 PRO B O 1
ATOM 4323 N N . GLY B 1 172 ? -25.406 -28.062 -4.332 1 84.56 172 GLY B N 1
ATOM 4324 C CA . GLY B 1 172 ? -26.391 -29.016 -4.781 1 84.56 172 GLY B CA 1
ATOM 4325 C C . GLY B 1 172 ? -27.75 -28.844 -4.113 1 84.56 172 GLY B C 1
ATOM 4326 O O . GLY B 1 172 ? -28.75 -29.406 -4.559 1 84.56 172 GLY B O 1
ATOM 4327 N N . LYS B 1 173 ? -27.734 -28.125 -3.035 1 87.31 173 LYS B N 1
ATOM 4328 C CA . LYS B 1 173 ? -28.969 -27.906 -2.297 1 87.31 173 LYS B CA 1
ATOM 4329 C C . LYS B 1 173 ? -30 -27.156 -3.139 1 87.31 173 LYS B C 1
ATOM 4331 O O . LYS B 1 173 ? -31.203 -27.391 -3.039 1 87.31 173 LYS B O 1
ATOM 4336 N N . TYR B 1 174 ? -29.453 -26.156 -3.908 1 85.38 174 TYR B N 1
ATOM 4337 C CA . TYR B 1 174 ? -30.359 -25.297 -4.672 1 85.38 174 TYR B CA 1
ATOM 4338 C C . TYR B 1 174 ? -30.078 -25.422 -6.168 1 85.38 174 TYR B C 1
ATOM 4340 O O . TYR B 1 174 ? -28.969 -25.766 -6.578 1 85.38 174 TYR B O 1
ATOM 4348 N N . ASP B 1 175 ? -31.156 -25.094 -6.961 1 86.31 175 ASP B N 1
ATOM 4349 C CA . ASP B 1 175 ? -31.031 -24.984 -8.414 1 86.31 175 ASP B CA 1
ATOM 4350 C C . ASP B 1 175 ? -30.391 -23.656 -8.805 1 86.31 175 ASP B C 1
ATOM 4352 O O . ASP B 1 175 ? -30.953 -22.594 -8.531 1 86.31 175 ASP B O 1
ATOM 4356 N N . MET B 1 176 ? -29.297 -23.734 -9.469 1 81.5 176 MET B N 1
ATOM 4357 C CA . MET B 1 176 ? -28.547 -22.531 -9.836 1 81.5 176 MET B CA 1
ATOM 4358 C C . MET B 1 176 ? -29.344 -21.641 -10.773 1 81.5 176 MET B C 1
ATOM 4360 O O . MET B 1 176 ? -29.266 -20.422 -10.695 1 81.5 176 MET B O 1
ATOM 4364 N N . VAL B 1 177 ? -30.109 -22.188 -11.609 1 80.62 177 VAL B N 1
ATOM 4365 C CA . VAL B 1 177 ? -30.875 -21.422 -12.578 1 80.62 177 VAL B CA 1
ATOM 4366 C C . VAL B 1 177 ? -31.891 -20.531 -11.844 1 80.62 177 VAL B C 1
ATOM 4368 O O . VAL B 1 177 ? -32.094 -19.391 -12.219 1 80.62 177 VAL B O 1
ATOM 4371 N N . LYS B 1 178 ? -32.406 -21.031 -10.75 1 83.44 178 LYS B N 1
ATOM 4372 C CA . LYS B 1 178 ? -33.406 -20.297 -9.984 1 83.44 178 LYS B CA 1
ATOM 4373 C C . LYS B 1 178 ? -32.719 -19.266 -9.086 1 83.44 178 LYS B C 1
ATOM 4375 O O . LYS B 1 178 ? -33.312 -18.219 -8.805 1 83.44 178 LYS B O 1
ATOM 4380 N N . LEU B 1 179 ? -31.531 -19.5 -8.727 1 87 179 LEU B N 1
ATOM 4381 C CA . LEU B 1 179 ? -30.875 -18.656 -7.727 1 87 179 LEU B CA 1
ATOM 4382 C C . LEU B 1 179 ? -30.031 -17.578 -8.398 1 87 179 LEU B C 1
ATOM 4384 O O . LEU B 1 179 ? -29.641 -16.594 -7.758 1 87 179 LEU B O 1
ATOM 4388 N N . GLN B 1 180 ? -29.766 -17.688 -9.648 1 84.25 180 GLN B N 1
ATOM 4389 C CA . GLN B 1 180 ? -28.875 -16.797 -10.367 1 84.25 180 GLN B CA 1
ATOM 4390 C C . GLN B 1 180 ? -29.328 -15.344 -10.242 1 84.25 180 GLN B C 1
ATOM 4392 O O . GLN B 1 180 ? -28.516 -14.453 -10 1 84.25 180 GLN B O 1
ATOM 4397 N N . PRO B 1 181 ? -30.609 -15.094 -10.383 1 83.81 181 PRO B N 1
ATOM 4398 C CA . PRO B 1 181 ? -31.031 -13.703 -10.227 1 83.81 181 PRO B CA 1
ATOM 4399 C C . PRO B 1 181 ? -30.766 -13.164 -8.82 1 83.81 181 PRO B C 1
ATOM 4401 O O . PRO B 1 181 ? -30.453 -11.984 -8.648 1 83.81 181 PRO B O 1
ATOM 4404 N N . VAL B 1 182 ? -30.891 -13.961 -7.855 1 85.88 182 VAL B N 1
ATOM 4405 C CA . VAL B 1 182 ? -30.641 -13.57 -6.473 1 85.88 182 VAL B CA 1
ATOM 4406 C C . VAL B 1 182 ? -29.156 -13.219 -6.293 1 85.88 182 VAL B C 1
ATOM 4408 O O . VAL B 1 182 ? -28.828 -12.203 -5.688 1 85.88 182 VAL B O 1
ATOM 4411 N N . PHE B 1 183 ? -28.297 -13.953 -6.941 1 83.38 183 PHE B N 1
ATOM 4412 C CA . PHE B 1 183 ? -26.859 -13.719 -6.891 1 83.38 183 PHE B CA 1
ATOM 4413 C C . PHE B 1 183 ? -26.5 -12.391 -7.547 1 83.38 183 PHE B C 1
ATOM 4415 O O . PHE B 1 183 ? -25.688 -11.633 -7.016 1 83.38 183 PHE B O 1
ATOM 4422 N N . ASN B 1 184 ? -27.219 -12.102 -8.5 1 85.62 184 ASN B N 1
ATOM 4423 C CA . ASN B 1 184 ? -26.875 -10.945 -9.32 1 85.62 184 ASN B CA 1
ATOM 4424 C C . ASN B 1 184 ? -27.406 -9.648 -8.703 1 85.62 184 ASN B C 1
ATOM 4426 O O . ASN B 1 184 ? -27.031 -8.555 -9.133 1 85.62 184 ASN B O 1
ATOM 4430 N N . MET B 1 185 ? -28.109 -9.75 -7.645 1 90.38 185 MET B N 1
ATOM 4431 C CA . MET B 1 185 ? -28.766 -8.57 -7.082 1 90.38 185 MET B CA 1
ATOM 4432 C C . MET B 1 185 ? -27.891 -7.934 -5.996 1 90.38 185 MET B C 1
ATOM 4434 O O . MET B 1 185 ? -28.109 -6.777 -5.625 1 90.38 185 MET B O 1
ATOM 4438 N N . VAL B 1 186 ? -26.938 -8.617 -5.543 1 90.12 186 VAL B N 1
ATOM 4439 C CA . VAL B 1 186 ? -26.219 -8.164 -4.355 1 90.12 186 VAL B CA 1
ATOM 4440 C C . VAL B 1 186 ? -25.531 -6.836 -4.637 1 90.12 186 VAL B C 1
ATOM 4442 O O . VAL B 1 186 ? -25.781 -5.84 -3.949 1 90.12 186 VAL B O 1
ATOM 4445 N N . PHE B 1 187 ? -24.766 -6.742 -5.699 1 92.81 187 PHE B N 1
ATOM 4446 C CA . PHE B 1 187 ? -23.969 -5.551 -5.973 1 92.81 187 PHE B CA 1
ATOM 4447 C C . PHE B 1 187 ? -24.859 -4.418 -6.48 1 92.81 187 PHE B C 1
ATOM 4449 O O . PHE B 1 187 ? -24.672 -3.258 -6.109 1 92.81 187 PHE B O 1
ATOM 4456 N N . PRO B 1 188 ? -25.891 -4.676 -7.242 1 93.69 188 PRO B N 1
ATOM 4457 C CA . PRO B 1 188 ? -26.812 -3.613 -7.617 1 93.69 188 PRO B CA 1
ATOM 4458 C C . PRO B 1 188 ? -27.531 -3.002 -6.414 1 93.69 188 PRO B C 1
ATOM 4460 O O . PRO B 1 188 ? -27.766 -1.79 -6.379 1 93.69 188 PRO B O 1
ATOM 4463 N N . LEU B 1 189 ? -27.891 -3.791 -5.48 1 95.5 189 LEU B N 1
ATOM 4464 C CA . LEU B 1 189 ? -28.516 -3.277 -4.266 1 95.5 189 LEU B CA 1
ATOM 4465 C C . LEU B 1 189 ? -27.547 -2.371 -3.502 1 95.5 189 LEU B C 1
ATOM 4467 O O . LEU B 1 189 ? -27.938 -1.306 -3.021 1 95.5 189 LEU B O 1
ATOM 4471 N N . ASN B 1 190 ? -26.312 -2.783 -3.387 1 95 190 ASN B N 1
ATOM 4472 C CA . ASN B 1 190 ? -25.297 -1.953 -2.744 1 95 190 ASN B CA 1
ATOM 4473 C C . ASN B 1 190 ? -25.094 -0.637 -3.49 1 95 190 ASN B C 1
ATOM 4475 O O . ASN B 1 190 ? -24.953 0.418 -2.869 1 95 190 ASN B O 1
ATOM 4479 N N . LEU B 1 191 ? -25.109 -0.778 -4.797 1 95.25 191 LEU B N 1
ATOM 4480 C CA . LEU B 1 191 ? -24.953 0.409 -5.633 1 95.25 191 LEU B CA 1
ATOM 4481 C C . LEU B 1 191 ? -26.109 1.373 -5.426 1 95.25 191 LEU B C 1
ATOM 4483 O O . LEU B 1 191 ? -25.906 2.57 -5.219 1 95.25 191 LEU B O 1
ATOM 4487 N N . ALA B 1 192 ? -27.281 0.838 -5.492 1 96 192 ALA B N 1
ATOM 4488 C CA . ALA B 1 192 ? -28.484 1.658 -5.309 1 96 192 ALA B CA 1
ATOM 4489 C C . ALA B 1 192 ? -28.469 2.346 -3.947 1 96 192 ALA B C 1
ATOM 4491 O O . ALA B 1 192 ? -28.781 3.535 -3.842 1 96 192 ALA B O 1
ATOM 4492 N N . GLN B 1 193 ? -28.156 1.591 -2.951 1 95.62 193 GLN B N 1
ATOM 4493 C CA . GLN B 1 193 ? -28.078 2.125 -1.595 1 95.62 193 GLN B CA 1
ATOM 4494 C C . GLN B 1 193 ? -27.062 3.258 -1.501 1 95.62 193 GLN B C 1
ATOM 4496 O O . GLN B 1 193 ? -27.359 4.32 -0.948 1 95.62 193 GLN B O 1
ATOM 4501 N N . ASN B 1 194 ? -25.906 3.119 -2.025 1 93.69 194 ASN B N 1
ATOM 4502 C CA . ASN B 1 194 ? -24.828 4.098 -1.95 1 93.69 194 ASN B CA 1
ATOM 4503 C C . ASN B 1 194 ? -25.156 5.363 -2.738 1 93.69 194 ASN B C 1
ATOM 4505 O O . ASN B 1 194 ? -24.969 6.477 -2.244 1 93.69 194 ASN B O 1
ATOM 4509 N N . VAL B 1 195 ? -25.672 5.152 -3.885 1 93.69 195 VAL B N 1
ATOM 4510 C CA . VAL B 1 195 ? -26.031 6.285 -4.73 1 93.69 195 VAL B CA 1
ATOM 4511 C C . VAL B 1 195 ? -27.141 7.09 -4.078 1 93.69 195 VAL B C 1
ATOM 4513 O O . VAL B 1 195 ? -27.094 8.32 -4.047 1 93.69 195 VAL B O 1
ATOM 4516 N N . LEU B 1 196 ? -28.062 6.406 -3.576 1 95.5 196 LEU B N 1
ATOM 4517 C CA . LEU B 1 196 ? -29.188 7.066 -2.906 1 95.5 196 LEU B CA 1
ATOM 4518 C C . LEU B 1 196 ? -28.703 7.84 -1.683 1 95.5 196 LEU B C 1
ATOM 4520 O O . LEU B 1 196 ? -29.031 9.016 -1.519 1 95.5 196 LEU B O 1
ATOM 4524 N N . THR B 1 197 ? -27.953 7.215 -0.866 1 94.31 197 THR B N 1
ATOM 4525 C CA . THR B 1 197 ? -27.5 7.832 0.374 1 94.31 197 THR B CA 1
ATOM 4526 C C . THR B 1 197 ? -26.578 9.016 0.083 1 94.31 197 THR B C 1
ATOM 4528 O O . THR B 1 197 ? -26.719 10.086 0.681 1 94.31 197 THR B O 1
ATOM 4531 N N . THR B 1 198 ? -25.656 8.82 -0.82 1 91.19 198 THR B N 1
ATOM 4532 C CA . THR B 1 198 ? -24.766 9.906 -1.21 1 91.19 198 THR B CA 1
ATOM 4533 C C . THR B 1 198 ? -25.547 11.039 -1.858 1 91.19 198 THR B C 1
ATOM 4535 O O . THR B 1 198 ? -25.25 12.219 -1.63 1 91.19 198 THR B O 1
ATOM 4538 N N . GLY B 1 199 ? -26.531 10.695 -2.623 1 91.25 199 GLY B N 1
ATOM 4539 C CA . GLY B 1 199 ? -27.406 11.703 -3.205 1 91.25 199 GLY B CA 1
ATOM 4540 C C . GLY B 1 199 ? -28.172 12.508 -2.166 1 91.25 199 GLY B C 1
ATOM 4541 O O . GLY B 1 199 ? -28.312 13.719 -2.301 1 91.25 199 GLY B O 1
ATOM 4542 N N . LEU B 1 200 ? -28.656 11.891 -1.129 1 92.88 200 LEU B N 1
ATOM 4543 C CA . LEU B 1 200 ? -29.359 12.562 -0.042 1 92.88 200 LEU B CA 1
ATOM 4544 C C . LEU B 1 200 ? -28.438 13.531 0.687 1 92.88 200 LEU B C 1
ATOM 4546 O O . LEU B 1 200 ? -28.844 14.641 1.038 1 92.88 200 LEU B O 1
ATOM 4550 N N . ILE B 1 201 ? -27.203 13.102 0.92 1 87.38 201 ILE B N 1
ATOM 4551 C CA . ILE B 1 201 ? -26.219 13.953 1.573 1 87.38 201 ILE B CA 1
ATOM 4552 C C . ILE B 1 201 ? -25.953 15.188 0.707 1 87.38 201 ILE B C 1
ATOM 4554 O O . ILE B 1 201 ? -26 16.312 1.192 1 87.38 201 ILE B O 1
ATOM 4558 N N . ALA B 1 202 ? -25.75 14.969 -0.558 1 85.06 202 ALA B N 1
ATOM 4559 C CA . ALA B 1 202 ? -25.469 16.062 -1.492 1 85.06 202 ALA B CA 1
ATOM 4560 C C . ALA B 1 202 ? -26.656 17 -1.589 1 85.06 202 ALA B C 1
ATOM 4562 O O . ALA B 1 202 ? -26.484 18.219 -1.64 1 85.06 202 ALA B O 1
ATOM 4563 N N . TYR B 1 203 ? -27.812 16.469 -1.593 1 88.44 203 TYR B N 1
ATOM 4564 C CA . TYR B 1 203 ? -29.047 17.266 -1.697 1 88.44 203 TYR B CA 1
ATOM 4565 C C . TYR B 1 203 ? -29.219 18.156 -0.477 1 88.44 203 TYR B C 1
ATOM 4567 O O . TYR B 1 203 ? -29.562 19.328 -0.606 1 88.44 203 TYR B O 1
ATOM 4575 N N . LYS B 1 204 ? -28.984 17.672 0.665 1 85.81 204 LYS B N 1
ATOM 4576 C CA . LYS B 1 204 ? -29.109 18.453 1.896 1 85.81 204 LYS B CA 1
ATOM 4577 C C . LYS B 1 204 ? -28.141 19.625 1.903 1 85.81 204 LYS B C 1
ATOM 4579 O O . LYS B 1 204 ? -28.531 20.75 2.26 1 85.81 204 LYS B O 1
ATOM 4584 N N . ILE B 1 205 ? -27.016 19.375 1.55 1 78.19 205 ILE B N 1
ATOM 4585 C CA . ILE B 1 205 ? -26 20.422 1.533 1 78.19 205 ILE B CA 1
ATOM 4586 C C . ILE B 1 205 ? -26.359 21.484 0.489 1 78.19 205 ILE B C 1
ATOM 4588 O O . ILE B 1 205 ? -26.219 22.672 0.734 1 78.19 205 ILE B O 1
ATOM 4592 N N . PHE B 1 206 ? -26.828 20.984 -0.635 1 81.25 206 PHE B N 1
ATOM 4593 C CA . PHE B 1 206 ? -27.266 21.891 -1.692 1 81.25 206 PHE B CA 1
ATOM 4594 C C . PHE B 1 206 ? -28.391 22.797 -1.205 1 81.25 206 PHE B C 1
ATOM 4596 O O . PHE B 1 206 ? -28.375 24 -1.462 1 81.25 206 PHE B O 1
ATOM 4603 N N . MET B 1 207 ? -29.266 22.281 -0.516 1 83.81 207 MET B N 1
ATOM 4604 C CA . MET B 1 207 ? -30.391 23.047 0.017 1 83.81 207 MET B CA 1
ATOM 4605 C C . MET B 1 207 ? -29.922 24.047 1.063 1 83.81 207 MET B C 1
ATOM 4607 O O . MET B 1 207 ? -30.406 25.188 1.096 1 83.81 207 MET B O 1
ATOM 4611 N N . GLN B 1 208 ? -29 23.672 1.85 1 77.75 208 GLN B N 1
ATOM 4612 C CA . GLN B 1 208 ? -28.469 24.562 2.877 1 77.75 208 GLN B CA 1
ATOM 4613 C C . GLN B 1 208 ? -27.672 25.703 2.256 1 77.75 208 GLN B C 1
ATOM 4615 O O . GLN B 1 208 ? -27.734 26.844 2.729 1 77.75 208 GLN B O 1
ATOM 4620 N N . HIS B 1 209 ? -26.906 25.375 1.268 1 75.5 209 HIS B N 1
ATOM 4621 C CA . HIS B 1 209 ? -26.141 26.406 0.564 1 75.5 209 HIS B CA 1
ATOM 4622 C C . HIS B 1 209 ? -27.047 27.406 -0.12 1 75.5 209 HIS B C 1
ATOM 4624 O O . HIS B 1 209 ? -26.781 28.609 -0.103 1 75.5 209 HIS B O 1
ATOM 4630 N N . ARG B 1 210 ? -28.016 26.938 -0.631 1 77.94 210 ARG B N 1
ATOM 4631 C CA . ARG B 1 210 ? -28.969 27.812 -1.306 1 77.94 210 ARG B CA 1
ATOM 4632 C C . ARG B 1 210 ? -29.672 28.734 -0.311 1 77.94 210 ARG B C 1
ATOM 4634 O O . ARG B 1 210 ? -29.875 29.906 -0.589 1 77.94 210 ARG B O 1
ATOM 4641 N N . GLN B 1 211 ? -30 28.219 0.796 1 77.5 211 GLN B N 1
ATOM 4642 C CA . GLN B 1 211 ? -30.672 29.016 1.829 1 77.5 211 GLN B CA 1
ATOM 4643 C C . GLN B 1 211 ? -29.734 30.078 2.396 1 77.5 211 GLN B C 1
ATOM 4645 O O . GLN B 1 211 ? -30.156 31.203 2.652 1 77.5 211 GLN B O 1
ATOM 4650 N N . THR B 1 212 ? -28.5 29.672 2.625 1 73.12 212 THR B N 1
ATOM 4651 C CA . THR B 1 212 ? -27.531 30.625 3.156 1 73.12 212 THR B CA 1
ATOM 4652 C C . THR B 1 212 ? -27.25 31.734 2.15 1 73.12 212 THR B C 1
ATOM 4654 O O . THR B 1 212 ? -27.109 32.906 2.527 1 73.12 212 THR B O 1
ATOM 4657 N N . ARG B 1 213 ? -27.078 31.406 0.979 1 70.44 213 ARG B N 1
ATOM 4658 C CA . ARG B 1 213 ? -26.875 32.406 -0.07 1 70.44 213 ARG B CA 1
ATOM 4659 C C . ARG B 1 213 ? -28.078 33.344 -0.187 1 70.44 213 ARG B C 1
ATOM 4661 O O . ARG B 1 213 ? -27.922 34.531 -0.396 1 70.44 213 ARG B O 1
ATOM 4668 N N . ALA B 1 214 ? -29.094 32.781 -0.057 1 71.56 214 ALA B N 1
ATOM 4669 C CA . ALA B 1 214 ? -30.328 33.562 -0.154 1 71.56 214 ALA B CA 1
ATOM 4670 C C . ALA B 1 214 ? -30.469 34.5 1.037 1 71.56 214 ALA B C 1
ATOM 4672 O O . ALA B 1 214 ? -31.062 35.562 0.918 1 71.56 214 ALA B O 1
ATOM 4673 N N . SER B 1 215 ? -30 34 2.129 1 66.88 215 SER B N 1
ATOM 4674 C CA . SER B 1 215 ? -30.125 34.844 3.332 1 66.88 215 SER B CA 1
ATOM 4675 C C . SER B 1 215 ? -28.984 35.844 3.42 1 66.88 215 SER B C 1
ATOM 4677 O O . SER B 1 215 ? -28.969 36.719 4.297 1 66.88 215 SER B O 1
ATOM 4679 N N . GLY B 1 216 ? -28.047 36 2.412 1 58.88 216 GLY B N 1
ATOM 4680 C CA . GLY B 1 216 ? -26.953 36.938 2.389 1 58.88 216 GLY B CA 1
ATOM 4681 C C . GLY B 1 216 ? -25.844 36.625 3.373 1 58.88 216 GLY B C 1
ATOM 4682 O O . GLY B 1 216 ? -24.891 37.406 3.527 1 58.88 216 GLY B O 1
ATOM 4683 N N . LEU B 1 217 ? -25.953 35.719 4.266 1 50.47 217 LEU B N 1
ATOM 4684 C CA . LEU B 1 217 ? -24.984 35.406 5.312 1 50.47 217 LEU B CA 1
ATOM 4685 C C . LEU B 1 217 ? -23.812 34.625 4.75 1 50.47 217 LEU B C 1
ATOM 4687 O O . LEU B 1 217 ? -24.016 33.562 4.137 1 50.47 217 LEU B O 1
ATOM 4691 N N . GLN B 1 218 ? -22.906 35.25 4.094 1 49.75 218 GLN B N 1
ATOM 4692 C CA . GLN B 1 218 ? -21.688 34.594 3.598 1 49.75 218 GLN B CA 1
ATOM 4693 C C . GLN B 1 218 ? -21.016 33.781 4.699 1 49.75 218 GLN B C 1
ATOM 4695 O O . GLN B 1 218 ? -20.188 34.312 5.441 1 49.75 218 GLN B O 1
ATOM 4700 N N . LEU B 1 219 ? -21.656 32.906 5.453 1 48.38 219 LEU B N 1
ATOM 4701 C CA . LEU B 1 219 ? -21.016 32.344 6.641 1 48.38 219 LEU B CA 1
ATOM 4702 C C . LEU B 1 219 ? -19.891 31.375 6.254 1 48.38 219 LEU B C 1
ATOM 4704 O O . LEU B 1 219 ? -20.094 30.484 5.422 1 48.38 219 LEU B O 1
ATOM 4708 N N . SER B 1 220 ? -18.625 31.781 6.426 1 51.69 220 SER B N 1
ATOM 4709 C CA . SER B 1 220 ? -17.422 30.969 6.395 1 51.69 220 SER B CA 1
ATOM 4710 C C . SER B 1 220 ? -17.734 29.5 6.699 1 51.69 220 SER B C 1
ATOM 4712 O O . SER B 1 220 ? -17.172 28.609 6.074 1 51.69 220 SER B O 1
ATOM 4714 N N . ALA B 1 221 ? -18.781 29.375 7.492 1 53.59 221 ALA B N 1
ATOM 4715 C CA . ALA B 1 221 ? -19.188 28.031 7.891 1 53.59 221 ALA B CA 1
ATOM 4716 C C . ALA B 1 221 ? -19.766 27.266 6.711 1 53.59 221 ALA B C 1
ATOM 4718 O O . ALA B 1 221 ? -19.531 26.062 6.562 1 53.59 221 ALA B O 1
ATOM 4719 N N . ALA B 1 222 ? -20.391 28 5.875 1 52.34 222 ALA B N 1
ATOM 4720 C CA . ALA B 1 222 ? -21.031 27.359 4.727 1 52.34 222 ALA B CA 1
ATOM 4721 C C . ALA B 1 222 ? -20 26.891 3.709 1 52.34 222 ALA B C 1
ATOM 4723 O O . ALA B 1 222 ? -20.125 25.797 3.146 1 52.34 222 ALA B O 1
ATOM 4724 N N . VAL B 1 223 ? -18.906 27.625 3.463 1 54.75 223 VAL B N 1
ATOM 4725 C CA . VAL B 1 223 ? -17.828 27.281 2.531 1 54.75 223 VAL B CA 1
ATOM 4726 C C . VAL B 1 223 ? -17.109 26.031 3.029 1 54.75 223 VAL B C 1
ATOM 4728 O O . VAL B 1 223 ? -16.781 25.141 2.244 1 54.75 223 VAL B O 1
ATOM 4731 N N . ASN B 1 224 ? -17.047 25.891 4.305 1 65.19 224 ASN B N 1
ATOM 4732 C CA . ASN B 1 224 ? -16.375 24.75 4.906 1 65.19 224 ASN B CA 1
ATOM 4733 C C . ASN B 1 224 ? -17.219 23.484 4.777 1 65.19 224 ASN B C 1
ATOM 4735 O O . ASN B 1 224 ? -16.672 22.406 4.488 1 65.19 224 ASN B O 1
ATOM 4739 N N . LEU B 1 225 ? -18.562 23.766 4.703 1 66.69 225 LEU B N 1
ATOM 4740 C CA . LEU B 1 225 ? -19.422 22.578 4.598 1 66.69 225 LEU B CA 1
ATOM 4741 C C . LEU B 1 225 ? -19.453 22.062 3.168 1 66.69 225 LEU B C 1
ATOM 4743 O O . LEU B 1 225 ? -19.469 20.844 2.949 1 66.69 225 LEU B O 1
ATOM 4747 N N . VAL B 1 226 ? -19.391 22.953 2.234 1 72.56 226 VAL B N 1
ATOM 4748 C CA . VAL B 1 226 ? -19.391 22.562 0.829 1 72.56 226 VAL B CA 1
ATOM 4749 C C . VAL B 1 226 ? -18.125 21.781 0.502 1 72.56 226 VAL B C 1
ATOM 4751 O O . VAL B 1 226 ? -18.172 20.797 -0.241 1 72.56 226 VAL B O 1
ATOM 4754 N N . MET B 1 227 ? -17.125 22.172 1.056 1 77.56 227 MET B N 1
ATOM 4755 C CA . MET B 1 227 ? -15.852 21.484 0.833 1 77.56 227 MET B CA 1
ATOM 4756 C C . MET B 1 227 ? -15.875 20.078 1.427 1 77.56 227 MET B C 1
ATOM 4758 O O . MET B 1 227 ? -15.43 19.125 0.793 1 77.56 227 MET B O 1
ATOM 4762 N N . VAL B 1 228 ? -16.438 20.031 2.516 1 74.5 228 VAL B N 1
ATOM 4763 C CA . VAL B 1 228 ? -16.531 18.734 3.184 1 74.5 228 VAL B CA 1
ATOM 4764 C C . VAL B 1 228 ? -17.422 17.797 2.373 1 74.5 228 VAL B C 1
ATOM 4766 O O . VAL B 1 228 ? -17.078 16.625 2.172 1 74.5 228 VAL B O 1
ATOM 4769 N N . VAL B 1 229 ? -18.422 18.312 1.847 1 76 229 VAL B N 1
ATOM 4770 C CA . VAL B 1 229 ? -19.344 17.484 1.074 1 76 229 VAL B CA 1
ATOM 4771 C C . VAL B 1 229 ? -18.688 17.078 -0.246 1 76 229 VAL B C 1
ATOM 4773 O O . VAL B 1 229 ? -18.875 15.953 -0.71 1 76 229 VAL B O 1
ATOM 4776 N N . ARG B 1 230 ? -18.031 17.938 -0.792 1 80.69 230 ARG B N 1
ATOM 4777 C CA . ARG B 1 230 ? -17.297 17.594 -2.01 1 80.69 230 ARG B CA 1
ATOM 4778 C C . ARG B 1 230 ? -16.344 16.422 -1.767 1 80.69 230 ARG B C 1
ATOM 4780 O O . ARG B 1 230 ? -16.25 15.508 -2.586 1 80.69 230 ARG B O 1
ATOM 4787 N N . ILE B 1 231 ? -15.719 16.422 -0.675 1 81.62 231 ILE B N 1
ATOM 4788 C CA . ILE B 1 231 ? -14.789 15.367 -0.295 1 81.62 231 ILE B CA 1
ATOM 4789 C C . ILE B 1 231 ? -15.539 14.047 -0.158 1 81.62 231 ILE B C 1
ATOM 4791 O O . ILE B 1 231 ? -15.094 13.016 -0.661 1 81.62 231 ILE B O 1
ATOM 4795 N N . ILE B 1 232 ? -16.688 14.133 0.387 1 79.88 232 ILE B N 1
ATOM 4796 C CA . ILE B 1 232 ? -17.469 12.938 0.635 1 79.88 232 ILE B CA 1
ATOM 4797 C C . ILE B 1 232 ? -17.969 12.367 -0.69 1 79.88 232 ILE B C 1
ATOM 4799 O O . ILE B 1 232 ? -17.844 11.164 -0.947 1 79.88 232 ILE B O 1
ATOM 4803 N N . VAL B 1 233 ? -18.453 13.203 -1.546 1 81.5 233 VAL B N 1
ATOM 4804 C CA . VAL B 1 233 ? -19.016 12.781 -2.824 1 81.5 233 VAL B CA 1
ATOM 4805 C C . VAL B 1 233 ? -17.922 12.227 -3.723 1 81.5 233 VAL B C 1
ATOM 4807 O O . VAL B 1 233 ? -18.094 11.18 -4.355 1 81.5 233 VAL B O 1
ATOM 4810 N N . GLU B 1 234 ? -16.812 12.828 -3.715 1 82.56 234 GLU B N 1
ATOM 4811 C CA . GLU B 1 234 ? -15.695 12.375 -4.527 1 82.56 234 GLU B CA 1
ATOM 4812 C C . GLU B 1 234 ? -15.172 11.023 -4.047 1 82.56 234 GLU B C 1
ATOM 4814 O O . GLU B 1 234 ? -14.852 10.148 -4.855 1 82.56 234 GLU B O 1
ATOM 4819 N N . SER B 1 235 ? -15.109 10.875 -2.756 1 83.31 235 SER B N 1
ATOM 4820 C CA . SER B 1 235 ? -14.648 9.609 -2.191 1 83.31 235 SER B CA 1
ATOM 4821 C C . SER B 1 235 ? -15.656 8.492 -2.457 1 83.31 235 SER B C 1
ATOM 4823 O O . SER B 1 235 ? -15.266 7.367 -2.783 1 83.31 235 SER B O 1
ATOM 4825 N N . ALA B 1 236 ? -16.953 8.844 -2.359 1 83.81 236 ALA B N 1
ATOM 4826 C CA . ALA B 1 236 ? -18 7.863 -2.615 1 83.81 236 ALA B CA 1
ATOM 4827 C C . ALA B 1 236 ? -18.016 7.445 -4.082 1 83.81 236 ALA B C 1
ATOM 4829 O O . ALA B 1 236 ? -18.453 6.34 -4.414 1 83.81 236 ALA B O 1
ATOM 4830 N N . ALA B 1 237 ? -17.578 8.328 -4.93 1 86.5 237 ALA B N 1
ATOM 4831 C CA . ALA B 1 237 ? -17.547 8.031 -6.359 1 86.5 237 ALA B CA 1
ATOM 4832 C C . ALA B 1 237 ? -16.594 6.867 -6.652 1 86.5 237 ALA B C 1
ATOM 4834 O O . ALA B 1 237 ? -16.859 6.055 -7.543 1 86.5 237 ALA B O 1
ATOM 4835 N N . ILE B 1 238 ? -15.578 6.727 -5.875 1 85.75 238 ILE B N 1
ATOM 4836 C CA . ILE B 1 238 ? -14.633 5.629 -6.055 1 85.75 238 ILE B CA 1
ATOM 4837 C C . ILE B 1 238 ? -15.328 4.301 -5.777 1 85.75 238 ILE B C 1
ATOM 4839 O O . ILE B 1 238 ? -15.195 3.35 -6.555 1 85.75 238 ILE B O 1
ATOM 4843 N N . TYR B 1 239 ? -16.062 4.25 -4.789 1 88.94 239 TYR B N 1
ATOM 4844 C CA . TYR B 1 239 ? -16.828 3.055 -4.445 1 88.94 239 TYR B CA 1
ATOM 4845 C C . TYR B 1 239 ? -17.859 2.74 -5.516 1 88.94 239 TYR B C 1
ATOM 4847 O O . TYR B 1 239 ? -17.984 1.593 -5.949 1 88.94 239 TYR B O 1
ATOM 4855 N N . THR B 1 240 ? -18.516 3.76 -5.918 1 90 240 THR B N 1
ATOM 4856 C CA . THR B 1 240 ? -19.547 3.605 -6.934 1 90 240 THR B CA 1
ATOM 4857 C C . THR B 1 240 ? -18.953 3.072 -8.234 1 90 240 THR B C 1
ATOM 4859 O O . THR B 1 240 ? -19.5 2.131 -8.828 1 90 240 THR B O 1
ATOM 4862 N N . PHE B 1 241 ? -17.891 3.609 -8.609 1 90.81 241 PHE B N 1
ATOM 4863 C CA . PHE B 1 241 ? -17.25 3.168 -9.836 1 90.81 241 PHE B CA 1
ATOM 4864 C C . PHE B 1 241 ? -16.797 1.716 -9.719 1 90.81 241 PHE B C 1
ATOM 4866 O O . PHE B 1 241 ? -16.938 0.938 -10.672 1 90.81 241 PHE B O 1
ATOM 4873 N N . THR B 1 242 ? -16.281 1.403 -8.617 1 93.19 242 THR B N 1
ATOM 4874 C CA . THR B 1 242 ? -15.836 0.031 -8.398 1 93.19 242 THR B CA 1
ATOM 4875 C C . THR B 1 242 ? -17.016 -0.937 -8.492 1 93.19 242 THR B C 1
ATOM 4877 O O . THR B 1 242 ? -16.922 -1.982 -9.133 1 93.19 242 THR B O 1
ATOM 4880 N N . LEU B 1 243 ? -18.141 -0.55 -7.961 1 94.19 243 LEU B N 1
ATOM 4881 C CA . LEU B 1 243 ? -19.312 -1.41 -7.992 1 94.19 243 LEU B CA 1
ATOM 4882 C C . LEU B 1 243 ? -19.859 -1.546 -9.414 1 94.19 243 LEU B C 1
ATOM 4884 O O . LEU B 1 243 ? -20.25 -2.635 -9.828 1 94.19 243 LEU B O 1
ATOM 4888 N N . VAL B 1 244 ? -19.812 -0.477 -10.141 1 95.19 244 VAL B N 1
ATOM 4889 C CA . VAL B 1 244 ? -20.297 -0.512 -11.523 1 95.19 244 VAL B CA 1
ATOM 4890 C C . VAL B 1 244 ? -19.422 -1.467 -12.344 1 95.19 244 VAL B C 1
ATOM 4892 O O . VAL B 1 244 ? -19.953 -2.27 -13.125 1 95.19 244 VAL B O 1
ATOM 4895 N N . ILE B 1 245 ? -18.156 -1.426 -12.102 1 95.75 245 ILE B N 1
ATOM 4896 C CA . ILE B 1 245 ? -17.234 -2.311 -12.805 1 95.75 245 ILE B CA 1
ATOM 4897 C C . ILE B 1 245 ? -17.547 -3.764 -12.445 1 95.75 245 ILE B C 1
ATOM 4899 O O . ILE B 1 245 ? -17.609 -4.625 -13.328 1 95.75 245 ILE B O 1
ATOM 4903 N N . ILE B 1 246 ? -17.781 -4 -11.211 1 94.75 246 ILE B N 1
ATOM 4904 C CA . ILE B 1 246 ? -18.078 -5.355 -10.758 1 94.75 246 ILE B CA 1
ATOM 4905 C C . ILE B 1 246 ? -19.375 -5.84 -11.414 1 94.75 246 ILE B C 1
ATOM 4907 O O . ILE B 1 246 ? -19.422 -6.957 -11.938 1 94.75 246 ILE B O 1
ATOM 4911 N N . ILE B 1 247 ? -20.359 -5.012 -11.453 1 94.19 247 ILE B N 1
ATOM 4912 C CA . ILE B 1 247 ? -21.672 -5.375 -12 1 94.19 247 ILE B CA 1
ATOM 4913 C C . ILE B 1 247 ? -21.547 -5.676 -13.484 1 94.19 247 ILE B C 1
ATOM 4915 O O . ILE B 1 247 ? -22.031 -6.703 -13.961 1 94.19 247 ILE B O 1
ATOM 4919 N N . ILE B 1 248 ? -20.797 -4.836 -14.18 1 94.62 248 ILE B N 1
ATOM 4920 C CA . ILE B 1 248 ? -20.609 -5.02 -15.617 1 94.62 248 ILE B CA 1
ATOM 4921 C C . ILE B 1 248 ? -19.875 -6.324 -15.883 1 94.62 248 ILE B C 1
ATOM 4923 O O . ILE B 1 248 ? -20.281 -7.125 -16.719 1 94.62 248 ILE B O 1
ATOM 4927 N N . LEU B 1 249 ? -18.859 -6.605 -15.164 1 93.25 249 LEU B N 1
ATOM 4928 C CA . LEU B 1 249 ? -18.047 -7.797 -15.367 1 93.25 249 LEU B CA 1
ATOM 4929 C C . LEU B 1 249 ? -18.828 -9.055 -14.992 1 93.25 249 LEU B C 1
ATOM 4931 O O . LEU B 1 249 ? -18.672 -10.102 -15.625 1 93.25 249 LEU B O 1
ATOM 4935 N N . PHE B 1 250 ? -19.656 -8.953 -14.016 1 88.88 250 PHE B N 1
ATOM 4936 C CA . PHE B 1 250 ? -20.484 -10.086 -13.617 1 88.88 250 PHE B CA 1
ATOM 4937 C C . PHE B 1 250 ? -21.516 -10.414 -14.695 1 88.88 250 PHE B C 1
ATOM 4939 O O . PHE B 1 250 ? -21.719 -11.578 -15.031 1 88.88 250 PHE B O 1
ATOM 4946 N N . PHE B 1 251 ? -22.078 -9.438 -15.242 1 88.25 251 PHE B N 1
ATOM 4947 C CA . PHE B 1 251 ? -23.078 -9.641 -16.281 1 88.25 251 PHE B CA 1
ATOM 4948 C C . PHE B 1 251 ? -22.438 -10.188 -17.547 1 88.25 251 PHE B C 1
ATOM 4950 O O . PHE B 1 251 ? -23.062 -10.969 -18.266 1 88.25 251 PHE B O 1
ATOM 4957 N N . LEU B 1 252 ? -21.172 -9.898 -17.766 1 90.44 252 LEU B N 1
ATOM 4958 C CA . LEU B 1 252 ? -20.453 -10.398 -18.922 1 90.44 252 LEU B CA 1
ATOM 4959 C C . LEU B 1 252 ? -19.797 -11.75 -18.625 1 90.44 252 LEU B C 1
ATOM 4961 O O . LEU B 1 252 ? -19.188 -12.352 -19.5 1 90.44 252 LEU B O 1
ATOM 4965 N N . ASN B 1 253 ? -19.984 -12.18 -17.391 1 88.06 253 ASN B N 1
ATOM 4966 C CA . ASN B 1 253 ? -19.312 -13.406 -16.938 1 88.06 253 ASN B CA 1
ATOM 4967 C C . ASN B 1 253 ? -17.828 -13.375 -17.234 1 88.06 253 ASN B C 1
ATOM 4969 O O . ASN B 1 253 ? -17.266 -14.344 -17.75 1 88.06 253 ASN B O 1
ATOM 4973 N N . HIS B 1 254 ? -17.281 -12.25 -17.062 1 93.06 254 HIS B N 1
ATOM 4974 C CA . HIS B 1 254 ? -15.852 -12.086 -17.312 1 93.06 254 HIS B CA 1
ATOM 4975 C C . HIS B 1 254 ? -15.039 -12.406 -16.062 1 93.06 254 HIS B C 1
ATOM 4977 O O . HIS B 1 254 ? -15.352 -11.922 -14.969 1 93.06 254 HIS B O 1
ATOM 4983 N N . PRO B 1 255 ? -13.992 -13.188 -16.188 1 93.38 255 PRO B N 1
ATOM 4984 C CA . PRO B 1 255 ? -13.227 -13.617 -15.023 1 93.38 255 PRO B CA 1
ATOM 4985 C C . PRO B 1 255 ? -12.5 -12.461 -14.344 1 93.38 255 PRO B C 1
ATOM 4987 O O . PRO B 1 255 ? -12.07 -12.586 -13.188 1 93.38 255 PRO B O 1
ATOM 4990 N N . ALA B 1 256 ? -12.391 -11.312 -14.953 1 95.19 256 ALA B N 1
ATOM 4991 C CA . ALA B 1 256 ? -11.703 -10.148 -14.383 1 95.19 256 ALA B CA 1
ATOM 4992 C C . ALA B 1 256 ? -12.484 -9.57 -13.211 1 95.19 256 ALA B C 1
ATOM 4994 O O . ALA B 1 256 ? -11.992 -8.703 -12.492 1 95.19 256 ALA B O 1
ATOM 4995 N N . ALA B 1 257 ? -13.672 -10.109 -12.938 1 93.75 257 ALA B N 1
ATOM 4996 C CA . ALA B 1 257 ? -14.516 -9.617 -11.852 1 93.75 257 ALA B CA 1
ATOM 4997 C C . ALA B 1 257 ? -13.852 -9.836 -10.5 1 93.75 257 ALA B C 1
ATOM 4999 O O . ALA B 1 257 ? -14.141 -9.125 -9.531 1 93.75 257 ALA B O 1
ATOM 5000 N N . VAL B 1 258 ? -12.906 -10.734 -10.461 1 94.81 258 VAL B N 1
ATOM 5001 C CA . VAL B 1 258 ? -12.258 -11.086 -9.203 1 94.81 258 VAL B CA 1
ATOM 5002 C C . VAL B 1 258 ? -11.328 -9.953 -8.766 1 94.81 258 VAL B C 1
ATOM 5004 O O . VAL B 1 258 ? -11.055 -9.797 -7.57 1 94.81 258 VAL B O 1
ATOM 5007 N N . ILE B 1 259 ? -10.867 -9.102 -9.648 1 96.62 259 ILE B N 1
ATOM 5008 C CA . ILE B 1 259 ? -9.906 -8.055 -9.336 1 96.62 259 ILE B CA 1
ATOM 5009 C C . ILE B 1 259 ? -10.562 -6.992 -8.453 1 96.62 259 ILE B C 1
ATOM 5011 O O . ILE B 1 259 ? -10.125 -6.75 -7.328 1 96.62 259 ILE B O 1
ATOM 5015 N N . PRO B 1 260 ? -11.641 -6.406 -8.945 1 96.44 260 PRO B N 1
ATOM 5016 C CA . PRO B 1 260 ? -12.273 -5.426 -8.055 1 96.44 260 PRO B CA 1
ATOM 5017 C C . PRO B 1 260 ? -12.914 -6.07 -6.824 1 96.44 260 PRO B C 1
ATOM 5019 O O . PRO B 1 260 ? -12.984 -5.441 -5.766 1 96.44 260 PRO B O 1
ATOM 5022 N N . GLN B 1 261 ? -13.273 -7.293 -6.863 1 95 261 GLN B N 1
ATOM 5023 C CA . GLN B 1 261 ? -13.852 -7.977 -5.707 1 95 261 GLN B CA 1
ATOM 5024 C C . GLN B 1 261 ? -12.812 -8.133 -4.594 1 95 261 GLN B C 1
ATOM 5026 O O . GLN B 1 261 ? -13.117 -7.887 -3.426 1 95 261 GLN B O 1
ATOM 5031 N N . HIS B 1 262 ? -11.648 -8.484 -4.953 1 97 262 HIS B N 1
ATOM 5032 C CA . HIS B 1 262 ? -10.578 -8.656 -3.975 1 97 262 HIS B CA 1
ATOM 5033 C C . HIS B 1 262 ? -10.141 -7.316 -3.398 1 97 262 HIS B C 1
ATOM 5035 O O . HIS B 1 262 ? -9.734 -7.234 -2.236 1 97 262 HIS B O 1
ATOM 5041 N N . SER B 1 263 ? -10.164 -6.336 -4.195 1 96.38 263 SER B N 1
ATOM 5042 C CA . SER B 1 263 ? -9.625 -5.051 -3.768 1 96.38 263 SER B CA 1
ATOM 5043 C C . SER B 1 263 ? -10.664 -4.23 -3.018 1 96.38 263 SER B C 1
ATOM 5045 O O . SER B 1 263 ? -10.344 -3.217 -2.398 1 96.38 263 SER B O 1
ATOM 5047 N N . LEU B 1 264 ? -11.891 -4.703 -2.986 1 96.25 264 LEU B N 1
ATOM 5048 C CA . LEU B 1 264 ? -12.992 -3.902 -2.457 1 96.25 264 LEU B CA 1
ATOM 5049 C C . LEU B 1 264 ? -12.82 -3.666 -0.961 1 96.25 264 LEU B C 1
ATOM 5051 O O . LEU B 1 264 ? -12.977 -2.541 -0.483 1 96.25 264 LEU B O 1
ATOM 5055 N N . PRO B 1 265 ? -12.461 -4.648 -0.16 1 96.81 265 PRO B N 1
ATOM 5056 C CA . PRO B 1 265 ? -12.344 -4.406 1.279 1 96.81 265 PRO B CA 1
ATOM 5057 C C . PRO B 1 265 ? -11.312 -3.324 1.61 1 96.81 265 PRO B C 1
ATOM 5059 O O . PRO B 1 265 ? -11.641 -2.342 2.281 1 96.81 265 PRO B O 1
ATOM 5062 N N . PRO B 1 266 ? -10.109 -3.475 1.104 1 96.88 266 PRO B N 1
ATOM 5063 C CA . PRO B 1 266 ? -9.188 -2.373 1.396 1 96.88 266 PRO B CA 1
ATOM 5064 C C . PRO B 1 266 ? -9.586 -1.069 0.709 1 96.88 266 PRO B C 1
ATOM 5066 O O . PRO B 1 266 ? -9.312 0.015 1.23 1 96.88 266 PRO B O 1
ATOM 5069 N N . ALA B 1 267 ? -10.258 -1.105 -0.412 1 95.69 267 ALA B N 1
ATOM 5070 C CA . ALA B 1 267 ? -10.711 0.106 -1.091 1 95.69 267 ALA B CA 1
ATOM 5071 C C . ALA B 1 267 ? -11.727 0.866 -0.241 1 95.69 267 ALA B C 1
ATOM 5073 O O . ALA B 1 267 ? -11.688 2.096 -0.165 1 95.69 267 ALA B O 1
ATOM 5074 N N . ILE B 1 268 ? -12.602 0.148 0.372 1 95.88 268 ILE B N 1
ATOM 5075 C CA . ILE B 1 268 ? -13.57 0.764 1.27 1 95.88 268 ILE B CA 1
ATOM 5076 C C . ILE B 1 268 ? -12.844 1.455 2.42 1 95.88 268 ILE B C 1
ATOM 5078 O O . ILE B 1 268 ? -13.195 2.576 2.799 1 95.88 268 ILE B O 1
ATOM 5082 N N . GLY B 1 269 ? -11.836 0.781 2.924 1 95.5 269 GLY B N 1
ATOM 5083 C CA . GLY B 1 269 ? -11.008 1.393 3.955 1 95.5 269 GLY B CA 1
ATOM 5084 C C . GLY B 1 269 ? -10.328 2.668 3.496 1 95.5 269 GLY B C 1
ATOM 5085 O O . GLY B 1 269 ? -10.305 3.662 4.227 1 95.5 269 GLY B O 1
ATOM 5086 N N . VAL B 1 270 ? -9.812 2.631 2.32 1 94.75 270 VAL B N 1
ATOM 5087 C CA . VAL B 1 270 ? -9.141 3.793 1.744 1 94.75 270 VAL B CA 1
ATOM 5088 C C . VAL B 1 270 ? -10.117 4.961 1.651 1 94.75 270 VAL B C 1
ATOM 5090 O O . VAL B 1 270 ? -9.789 6.086 2.025 1 94.75 270 VAL B O 1
ATOM 5093 N N . ILE B 1 271 ? -11.289 4.711 1.234 1 91.31 271 ILE B N 1
ATOM 5094 C CA . ILE B 1 271 ? -12.305 5.742 1.049 1 91.31 271 ILE B CA 1
ATOM 5095 C C . ILE B 1 271 ? -12.641 6.383 2.395 1 91.31 271 ILE B C 1
ATOM 5097 O O . ILE B 1 271 ? -12.664 7.609 2.518 1 91.31 271 ILE B O 1
ATOM 5101 N N . PHE B 1 272 ? -12.812 5.59 3.322 1 89.25 272 PHE B N 1
ATOM 5102 C CA . PHE B 1 272 ? -13.102 6.082 4.664 1 89.25 272 PHE B CA 1
ATOM 5103 C C . PHE B 1 272 ? -11.953 6.926 5.191 1 89.25 272 PHE B C 1
ATOM 5105 O O . PHE B 1 272 ? -12.164 8.023 5.715 1 89.25 272 PHE B O 1
ATOM 5112 N N . ALA B 1 273 ? -10.844 6.441 5 1 91.31 273 ALA B N 1
ATOM 5113 C CA . ALA B 1 273 ? -9.664 7.125 5.516 1 91.31 273 ALA B CA 1
ATOM 5114 C C . ALA B 1 273 ? -9.422 8.438 4.773 1 91.31 273 ALA B C 1
ATOM 5116 O O . ALA B 1 273 ? -9.039 9.438 5.383 1 91.31 273 ALA B O 1
ATOM 5117 N N . LEU B 1 274 ? -9.656 8.406 3.512 1 88.44 274 LEU B N 1
ATOM 51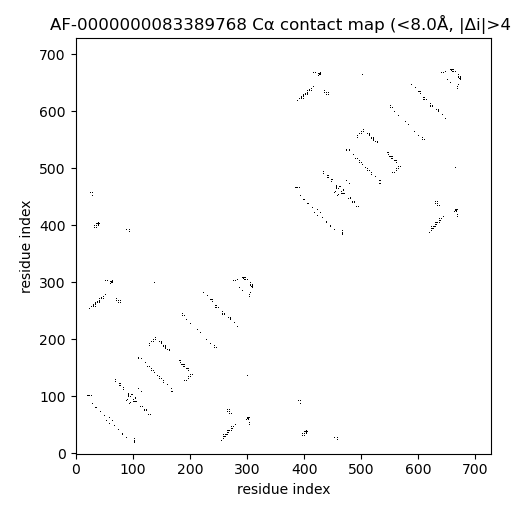18 C CA . LEU B 1 274 ? -9.453 9.602 2.705 1 88.44 274 LEU B CA 1
ATOM 5119 C C . LEU B 1 274 ? -10.406 10.711 3.139 1 88.44 274 LEU B C 1
ATOM 5121 O O . LEU B 1 274 ? -10.023 11.883 3.178 1 88.44 274 LEU B O 1
ATOM 5125 N N . ILE B 1 275 ? -11.594 10.336 3.418 1 84.81 275 ILE B N 1
ATOM 5126 C CA . ILE B 1 275 ? -12.555 11.328 3.885 1 84.81 275 ILE B CA 1
ATOM 5127 C C . ILE B 1 275 ? -12.055 11.969 5.176 1 84.81 275 ILE B C 1
ATOM 5129 O O . ILE B 1 275 ? -12.078 13.195 5.312 1 84.81 275 ILE B O 1
ATOM 5133 N N . ALA B 1 276 ? -11.562 11.18 6.031 1 83.88 276 ALA B N 1
ATOM 5134 C CA . ALA B 1 276 ? -11.07 11.672 7.316 1 83.88 276 ALA B CA 1
ATOM 5135 C C . ALA B 1 276 ? -9.844 12.562 7.129 1 83.88 276 ALA B C 1
ATOM 5137 O O . ALA B 1 276 ? -9.781 13.664 7.68 1 83.88 276 ALA B O 1
ATOM 5138 N N . VAL B 1 277 ? -8.945 12.172 6.332 1 84.25 277 VAL B N 1
ATOM 5139 C CA . VAL B 1 277 ? -7.688 12.883 6.145 1 84.25 277 VAL B CA 1
ATOM 5140 C C . VAL B 1 277 ? -7.941 14.188 5.391 1 84.25 277 VAL B C 1
ATOM 5142 O O . VAL B 1 277 ? -7.461 15.25 5.797 1 84.25 277 VAL B O 1
ATOM 5145 N N . ARG B 1 278 ? -8.711 14.117 4.391 1 81.69 278 ARG B N 1
ATOM 5146 C CA . ARG B 1 278 ? -8.945 15.289 3.555 1 81.69 278 ARG B CA 1
ATOM 5147 C C . ARG B 1 278 ? -9.766 16.344 4.301 1 81.69 278 ARG B C 1
ATOM 5149 O O . ARG B 1 278 ? -9.539 17.531 4.145 1 81.69 278 ARG B O 1
ATOM 5156 N N . THR B 1 279 ? -10.672 15.898 5.043 1 80.75 279 THR B N 1
ATOM 5157 C CA . THR B 1 279 ? -11.461 16.828 5.84 1 80.75 279 THR B CA 1
ATOM 5158 C C . THR B 1 279 ? -10.594 17.516 6.891 1 80.75 279 THR B C 1
ATOM 5160 O O . THR B 1 279 ? -10.727 18.719 7.133 1 80.75 279 THR B O 1
ATOM 5163 N N . HIS B 1 280 ? -9.703 16.734 7.426 1 77.31 280 HIS B N 1
ATOM 5164 C CA . HIS B 1 280 ? -8.797 17.297 8.422 1 77.31 280 HIS B CA 1
ATOM 5165 C C . HIS B 1 280 ? -7.871 18.344 7.805 1 77.31 280 HIS B C 1
ATOM 5167 O O . HIS B 1 280 ? -7.66 19.406 8.375 1 77.31 280 HIS B O 1
ATOM 5173 N N . VAL B 1 281 ? -7.379 18.094 6.691 1 73.94 281 VAL B N 1
ATOM 5174 C CA . VAL B 1 281 ? -6.461 18.984 5.996 1 73.94 281 VAL B CA 1
ATOM 5175 C C . VAL B 1 281 ? -7.199 20.266 5.59 1 73.94 281 VAL B C 1
ATOM 5177 O O . VAL B 1 281 ? -6.676 21.375 5.75 1 73.94 281 VAL B O 1
ATOM 5180 N N . SER B 1 282 ? -8.359 20.156 5.098 1 71.44 282 SER B N 1
ATOM 5181 C CA . SER B 1 282 ? -9.156 21.297 4.664 1 71.44 282 SER B CA 1
ATOM 5182 C C . SER B 1 282 ? -9.477 22.219 5.832 1 71.44 282 SER B C 1
ATOM 5184 O O . SER B 1 282 ? -9.477 23.453 5.68 1 71.44 282 SER B O 1
ATOM 5186 N N . ARG B 1 283 ? -9.609 21.719 6.914 1 69.06 283 ARG B N 1
ATOM 5187 C CA . ARG B 1 283 ? -9.922 22.5 8.109 1 69.06 283 ARG B CA 1
ATOM 5188 C C . ARG B 1 283 ? -8.688 23.234 8.617 1 69.06 283 ARG B C 1
ATOM 5190 O O . ARG B 1 283 ? -8.789 24.391 9.047 1 69.06 283 ARG B O 1
ATOM 5197 N N . THR B 1 284 ? -7.688 22.562 8.617 1 65.44 284 THR B N 1
ATOM 5198 C CA . THR B 1 284 ? -6.457 23.188 9.094 1 65.44 284 THR B CA 1
ATOM 5199 C C . THR B 1 284 ? -6.027 24.312 8.164 1 65.44 284 THR B C 1
ATOM 5201 O O . THR B 1 284 ? -5.535 25.344 8.625 1 65.44 284 THR B O 1
ATOM 5204 N N . GLU B 1 285 ? -6.273 24.188 6.957 1 62.88 285 GLU B N 1
ATOM 5205 C CA . GLU B 1 285 ? -5.941 25.219 5.984 1 62.88 285 GLU B CA 1
ATOM 5206 C C . GLU B 1 285 ? -6.871 26.422 6.121 1 62.88 285 GLU B C 1
ATOM 5208 O O . GLU B 1 285 ? -6.445 27.562 5.961 1 62.88 285 GLU B O 1
ATOM 5213 N N . SER B 1 286 ? -8.117 26.188 6.41 1 57.88 286 SER B N 1
ATOM 5214 C CA . SER B 1 286 ? -9.086 27.266 6.594 1 57.88 286 SER B CA 1
ATOM 5215 C C . SER B 1 286 ? -8.844 28 7.902 1 57.88 286 SER B C 1
ATOM 5217 O O . SER B 1 286 ? -9.07 29.219 7.98 1 57.88 286 SER B O 1
ATOM 5219 N N . SER B 1 287 ? -8.492 27.25 8.906 1 54.91 287 SER B N 1
ATOM 5220 C CA . SER B 1 287 ? -8.195 27.891 10.188 1 54.91 287 SER B CA 1
ATOM 5221 C C . SER B 1 287 ? -6.98 28.797 10.078 1 54.91 287 SER B C 1
ATOM 5223 O O . SER B 1 287 ? -6.895 29.812 10.773 1 54.91 287 SER B O 1
ATOM 5225 N N . ASN B 1 288 ? -5.969 28.359 9.297 1 48.12 288 ASN B N 1
ATOM 5226 C CA . ASN B 1 288 ? -4.801 29.219 9.117 1 48.12 288 ASN B CA 1
ATOM 5227 C C . ASN B 1 288 ? -5.16 30.5 8.367 1 48.12 288 ASN B C 1
ATOM 5229 O O . ASN B 1 288 ? -4.512 31.531 8.555 1 48.12 288 ASN B O 1
ATOM 5233 N N . VAL B 1 289 ? -5.957 30.375 7.395 1 42.88 289 VAL B N 1
ATOM 5234 C CA . VAL B 1 289 ? -6.359 31.594 6.703 1 42.88 289 VAL B CA 1
ATOM 5235 C C . VAL B 1 289 ? -7.336 32.375 7.57 1 42.88 289 VAL B C 1
ATOM 5237 O O . VAL B 1 289 ? -7.301 33.625 7.59 1 42.88 289 VAL B O 1
ATOM 5240 N N . ARG B 1 290 ? -8.43 31.766 8.031 1 47.88 290 ARG B N 1
ATOM 5241 C CA . ARG B 1 290 ? -9.461 32.531 8.734 1 47.88 290 ARG B CA 1
ATOM 5242 C C . ARG B 1 290 ? -9.172 32.594 10.227 1 47.88 290 ARG B C 1
ATOM 5244 O O . ARG B 1 290 ? -8.641 31.656 10.812 1 47.88 290 ARG B O 1
ATOM 5251 N N . GLY B 1 291 ? -8.945 33.75 10.805 1 35 291 GLY B N 1
ATOM 5252 C CA . GLY B 1 291 ? -9.039 34.062 12.227 1 35 291 GLY B CA 1
ATOM 5253 C C . GLY B 1 291 ? -9.938 33.094 12.977 1 35 291 GLY B C 1
ATOM 5254 O O . GLY B 1 291 ? -10.562 32.219 12.375 1 35 291 GLY B O 1
ATOM 5255 N N . THR B 1 292 ? -10.453 33.531 14.258 1 33.75 292 THR B N 1
ATOM 5256 C CA . THR B 1 292 ? -11.172 33.031 15.43 1 33.75 292 THR B CA 1
ATOM 5257 C C . THR B 1 292 ? -12.484 32.375 15.023 1 33.75 292 THR B C 1
ATOM 5259 O O . THR B 1 292 ? -13.312 32.062 15.875 1 33.75 292 THR B O 1
ATOM 5262 N N . GLY B 1 293 ? -13.031 32.625 13.891 1 32.72 293 GLY B N 1
ATOM 5263 C CA . GLY B 1 293 ? -14.438 32.25 13.945 1 32.72 293 GLY B CA 1
ATOM 5264 C C . GLY B 1 293 ? -14.656 30.75 13.914 1 32.72 293 GLY B C 1
ATOM 5265 O O . GLY B 1 293 ? -14.312 30.078 12.938 1 32.72 293 GLY B O 1
ATOM 5266 N N . GLY B 1 294 ? -14.523 30.109 15.016 1 35.19 294 GLY B N 1
ATOM 5267 C CA . GLY B 1 294 ? -14.766 28.719 15.383 1 35.19 294 GLY B CA 1
ATOM 5268 C C . GLY B 1 294 ? -15.953 28.109 14.68 1 35.19 294 GLY B C 1
ATOM 5269 O O . GLY B 1 294 ? -16.953 28.781 14.43 1 35.19 294 GLY B O 1
ATOM 5270 N N . LEU B 1 295 ? -15.867 27.328 13.766 1 38.28 295 LEU B N 1
ATOM 5271 C CA . LEU B 1 295 ? -17 26.516 13.352 1 38.28 295 LEU B CA 1
ATOM 5272 C C . LEU B 1 295 ? -17.891 26.172 14.539 1 38.28 295 LEU B C 1
ATOM 5274 O O . LEU B 1 295 ? -17.406 25.922 15.633 1 38.28 295 LEU B O 1
ATOM 5278 N N . PRO B 1 296 ? -19.094 26.609 14.523 1 32.62 296 PRO B N 1
ATOM 5279 C CA . PRO B 1 296 ? -19.859 26.047 15.648 1 32.62 296 PRO B CA 1
ATOM 5280 C C . PRO B 1 296 ? -19.625 24.547 15.828 1 32.62 296 PRO B C 1
ATOM 5282 O O . PRO B 1 296 ? -19.547 23.812 14.836 1 32.62 296 PRO B O 1
ATOM 5285 N N . SER B 1 297 ? -18.734 24.141 16.75 1 37.94 297 SER B N 1
ATOM 5286 C CA . SER B 1 297 ? -18.609 22.766 17.203 1 37.94 297 SER B CA 1
ATOM 5287 C C . SER B 1 297 ? -19.938 22.016 17.047 1 37.94 297 SER B C 1
ATOM 5289 O O . SER B 1 297 ? -20.797 22.062 17.922 1 37.94 297 SER B O 1
ATOM 5291 N N . ASN B 1 298 ? -20.453 22.094 15.844 1 36.53 298 ASN B N 1
ATOM 5292 C CA . ASN B 1 298 ? -21.641 21.25 15.867 1 36.53 298 ASN B CA 1
ATOM 5293 C C . ASN B 1 298 ? -21.297 19.797 16.234 1 36.53 298 ASN B C 1
ATOM 5295 O O . ASN B 1 298 ? -20.453 19.188 15.594 1 36.53 298 ASN B O 1
ATOM 5299 N N . SER B 1 299 ? -21.703 19.312 17.406 1 43.81 299 SER B N 1
ATOM 5300 C CA . SER B 1 299 ? -21.594 18.047 18.141 1 43.81 299 SER B CA 1
ATOM 5301 C C . SER B 1 299 ? -21.859 16.859 17.219 1 43.81 299 SER B C 1
ATOM 5303 O O . SER B 1 299 ? -21.641 15.711 17.609 1 43.81 299 SER B O 1
ATOM 5305 N N . PHE B 1 300 ? -22.359 17.172 15.969 1 45.34 300 PHE B N 1
ATOM 5306 C CA . PHE B 1 300 ? -22.844 16.016 15.219 1 45.34 300 PHE B CA 1
ATOM 5307 C C . PHE B 1 300 ? -21.734 15.438 14.344 1 45.34 300 PHE B C 1
ATOM 5309 O O . PHE B 1 300 ? -21.781 14.266 13.977 1 45.34 300 PHE B O 1
ATOM 5316 N N . TYR B 1 301 ? -20.781 16.219 14.148 1 52.19 301 TYR B N 1
ATOM 5317 C CA . TYR B 1 301 ? -19.703 15.727 13.305 1 52.19 301 TYR B CA 1
ATOM 5318 C C . TYR B 1 301 ? -18.516 15.25 14.156 1 52.19 301 TYR B C 1
ATOM 5320 O O . TYR B 1 301 ? -18.281 15.789 15.242 1 52.19 301 TYR B O 1
ATOM 5328 N N . PRO B 1 302 ? -18.047 14.219 13.688 1 51.78 302 PRO B N 1
ATOM 5329 C CA . PRO B 1 302 ? -16.828 13.867 14.398 1 51.78 302 PRO B CA 1
ATOM 5330 C C . PRO B 1 302 ? -15.859 15.047 14.531 1 51.78 302 PRO B C 1
ATOM 5332 O O . PRO B 1 302 ? -15.828 15.922 13.672 1 51.78 302 PRO B O 1
ATOM 5335 N N . SER B 1 303 ? -15.328 15.156 15.711 1 55.03 303 SER B N 1
ATOM 5336 C CA . SER B 1 303 ? -14.516 16.297 16.125 1 55.03 303 SER B CA 1
ATOM 5337 C C . SER B 1 303 ? -13.453 16.625 15.086 1 55.03 303 SER B C 1
ATOM 5339 O O . SER B 1 303 ? -13.094 17.781 14.898 1 55.03 303 SER B O 1
ATOM 5341 N N . TRP B 1 304 ? -13.023 15.609 14.531 1 50.91 304 TRP B N 1
ATOM 5342 C CA . TRP B 1 304 ? -11.938 15.867 13.594 1 50.91 304 TRP B CA 1
ATOM 5343 C C . TRP B 1 304 ? -12.453 16.547 12.336 1 50.91 304 TRP B C 1
ATOM 5345 O O . TRP B 1 304 ? -11.672 17.031 11.516 1 50.91 304 TRP B O 1
ATOM 5355 N N . MET B 1 305 ? -13.664 16.453 12.266 1 53.78 305 MET B N 1
ATOM 5356 C CA . MET B 1 305 ? -14.297 17.188 11.172 1 53.78 305 MET B CA 1
ATOM 5357 C C . MET B 1 305 ? -14.711 18.578 11.617 1 53.78 305 MET B C 1
ATOM 5359 O O . MET B 1 305 ? -15 19.438 10.781 1 53.78 305 MET B O 1
ATOM 5363 N N . ALA B 1 306 ? -14.578 18.719 13.062 1 49.44 306 ALA B N 1
ATOM 5364 C CA . ALA B 1 306 ? -15.023 19.984 13.641 1 49.44 306 ALA B CA 1
ATOM 5365 C C . ALA B 1 306 ? -13.844 20.938 13.852 1 49.44 306 ALA B C 1
ATOM 5367 O O . ALA B 1 306 ? -12.703 20.484 14.008 1 49.44 306 ALA B O 1
ATOM 5368 N N . GLY B 1 307 ? -13.734 22.141 13.508 1 43.66 307 GLY B N 1
ATOM 5369 C CA . GLY B 1 307 ? -12.695 23.141 13.703 1 43.66 307 GLY B CA 1
ATOM 5370 C C . GLY B 1 307 ? -12.289 23.297 15.156 1 43.66 307 GLY B C 1
ATOM 5371 O O . GLY B 1 307 ? -13.047 22.953 16.062 1 43.66 307 GLY B O 1
ATOM 5372 N N . HIS B 1 308 ? -10.938 23.25 15.562 1 40.12 308 HIS B N 1
ATOM 5373 C CA . HIS B 1 308 ? -10.406 23.453 16.906 1 40.12 308 HIS B CA 1
ATOM 5374 C C . HIS B 1 308 ? -10.914 24.766 17.5 1 40.12 308 HIS B C 1
ATOM 5376 O O . HIS B 1 308 ? -10.648 25.844 16.953 1 40.12 308 HIS B O 1
ATOM 5382 N N . ASP B 1 309 ? -11.93 24.891 18.188 1 36.25 309 ASP B N 1
ATOM 5383 C CA . ASP B 1 309 ? -12.195 26.047 19.031 1 36.25 309 ASP B CA 1
ATOM 5384 C C . ASP B 1 309 ? -11.164 26.156 20.156 1 36.25 309 ASP B C 1
ATOM 5386 O O . ASP B 1 309 ? -11.094 25.297 21.031 1 36.25 309 ASP B O 1
ATOM 5390 N N . GLU B 1 310 ? -9.945 26.578 19.922 1 34.94 310 GLU B N 1
ATOM 5391 C CA . GLU B 1 310 ? -9.094 27 21.031 1 34.94 310 GLU B CA 1
ATOM 5392 C C . GLU B 1 310 ? -9.875 27.859 22.031 1 34.94 310 GLU B C 1
ATOM 5394 O O . GLU B 1 310 ? -9.297 28.422 22.953 1 34.94 310 GLU B O 1
ATOM 5399 N N . SER B 1 311 ? -11.094 28.219 21.797 1 33.97 311 SER B N 1
ATOM 5400 C CA . SER B 1 311 ? -11.664 29.141 22.766 1 33.97 311 SER B CA 1
ATOM 5401 C C . SER B 1 311 ? -11.727 28.5 24.156 1 33.97 311 SER B C 1
ATOM 5403 O O . SER B 1 311 ? -12.328 29.047 25.078 1 33.97 311 SER B O 1
ATOM 5405 N N . GLY B 1 312 ? -11.258 27.344 24.422 1 33.69 312 GLY B N 1
ATOM 5406 C CA . GLY B 1 312 ? -11.273 27.109 25.859 1 33.69 312 GLY B CA 1
ATOM 5407 C C . GLY B 1 312 ? -10.219 27.922 26.594 1 33.69 312 GLY B C 1
ATOM 5408 O O . GLY B 1 312 ? -9.805 27.531 27.688 1 33.69 312 GLY B O 1
ATOM 5409 N N . ARG B 1 313 ? -9.359 28.75 26.016 1 34.31 313 ARG B N 1
ATOM 5410 C CA . ARG B 1 313 ? -8.828 29.703 26.984 1 34.31 313 ARG B CA 1
ATOM 5411 C C . ARG B 1 313 ? -9.961 30.406 27.734 1 34.31 313 ARG B C 1
ATOM 5413 O O . ARG B 1 313 ? -10.992 30.719 27.141 1 34.31 313 ARG B O 1
ATOM 5420 N N . ARG B 1 314 ? -9.906 30.391 29.156 1 32.47 314 ARG B N 1
ATOM 5421 C CA . ARG B 1 314 ? -10.617 31.203 30.141 1 32.47 314 ARG B CA 1
ATOM 5422 C C . ARG B 1 314 ? -10.773 32.625 29.641 1 32.47 314 ARG B C 1
ATOM 5424 O O . ARG B 1 314 ? -9.781 33.312 29.344 1 32.47 314 ARG B O 1
ATOM 5431 N N . GLN B 1 315 ? -11.695 32.969 29.141 1 28.11 315 GLN B N 1
ATOM 5432 C CA . GLN B 1 315 ? -12.156 34.344 29.312 1 28.11 315 GLN B CA 1
ATOM 5433 C C . GLN B 1 315 ? -11.977 34.812 30.766 1 28.11 315 GLN B C 1
ATOM 5435 O O . GLN B 1 315 ? -12.633 34.281 31.672 1 28.11 315 GLN B O 1
ATOM 5440 N N . LEU B 1 316 ? -10.734 35 31.281 1 24.25 316 LEU B N 1
ATOM 5441 C CA . LEU B 1 316 ? -10.703 36.031 32.312 1 24.25 316 LEU B CA 1
ATOM 5442 C C . LEU B 1 316 ? -11.57 37.219 31.875 1 24.25 316 LEU B C 1
ATOM 5444 O O . LEU B 1 316 ? -11.312 37.844 30.828 1 24.25 316 LEU B O 1
ATOM 5448 N N . ASN B 1 317 ? -12.836 37.094 32.219 1 24.72 317 ASN B N 1
ATOM 5449 C CA . ASN B 1 317 ? -13.773 38.219 32.312 1 24.72 317 ASN B CA 1
ATOM 5450 C C . ASN B 1 317 ? -13.094 39.469 32.875 1 24.72 317 ASN B C 1
ATOM 5452 O O . ASN B 1 317 ? -13.062 39.656 34.094 1 24.72 317 ASN B O 1
ATOM 5456 N N . VAL B 1 318 ? -11.852 39.719 32.562 1 23.34 318 VAL B N 1
ATOM 5457 C CA . VAL B 1 318 ? -11.617 41.094 32.969 1 23.34 318 VAL B CA 1
ATOM 5458 C C . VAL B 1 318 ? -12.641 42.031 32.281 1 23.34 318 VAL B C 1
ATOM 5460 O O . VAL B 1 318 ? -12.82 41.969 31.062 1 23.34 318 VAL B O 1
ATOM 5463 N N . PRO B 1 319 ? -13.695 42.375 33.062 1 24.08 319 PRO B N 1
ATOM 5464 C CA . PRO B 1 319 ? -14.672 43.344 32.562 1 24.08 319 PRO B CA 1
ATOM 5465 C C . PRO B 1 319 ? -14.023 44.469 31.75 1 24.08 319 PRO B C 1
ATOM 5467 O O . PRO B 1 319 ? -13.195 45.219 32.281 1 24.08 319 PRO B O 1
ATOM 5470 N N . ILE B 1 320 ? -13.32 44.094 30.766 1 21.78 320 ILE B N 1
ATOM 5471 C CA . ILE B 1 320 ? -12.969 45.312 30.062 1 21.78 320 ILE B CA 1
ATOM 5472 C C . ILE B 1 320 ? -14.195 46.219 29.953 1 21.78 320 ILE B C 1
ATOM 5474 O O . ILE B 1 320 ? -15.156 45.875 29.266 1 21.78 320 ILE B O 1
ATOM 5478 N N . THR B 1 321 ? -14.633 46.656 31.172 1 22.66 321 THR B N 1
ATOM 5479 C CA . THR B 1 321 ? -15.523 47.812 31.25 1 22.66 321 THR B CA 1
ATOM 5480 C C . THR B 1 321 ? -15.102 48.875 30.266 1 22.66 321 THR B C 1
ATOM 5482 O O . THR B 1 321 ? -14.031 49.469 30.422 1 22.66 321 THR B O 1
ATOM 5485 N N . VAL B 1 322 ? -15 48.406 29 1 22.09 322 VAL B N 1
ATOM 5486 C CA . VAL B 1 322 ? -14.938 49.531 28.094 1 22.09 322 VAL B CA 1
ATOM 5487 C C . VAL B 1 322 ? -15.898 50.625 28.578 1 22.09 322 VAL B C 1
ATOM 5489 O O . VAL B 1 322 ? -17.109 50.438 28.547 1 22.09 322 VAL B O 1
ATOM 5492 N N . THR B 1 323 ? -15.523 51.094 29.719 1 21.8 323 THR B N 1
ATOM 5493 C CA . THR B 1 323 ? -16.172 52.344 30.156 1 21.8 323 THR B CA 1
ATOM 5494 C C . THR B 1 323 ? -16.156 53.375 29.047 1 21.8 323 THR B C 1
ATOM 5496 O O . THR B 1 323 ? -15.086 53.875 28.641 1 21.8 323 THR B O 1
ATOM 5499 N N . THR B 1 324 ? -16.812 52.906 27.844 1 22.02 324 THR B N 1
ATOM 5500 C CA . THR B 1 324 ? -17.109 54.031 26.969 1 22.02 324 THR B CA 1
ATOM 5501 C C . THR B 1 324 ? -17.422 55.281 27.766 1 22.02 324 THR B C 1
ATOM 5503 O O . THR B 1 324 ? -18.422 55.344 28.5 1 22.02 324 THR B O 1
ATOM 5506 N N . VAL B 1 325 ? -16.391 55.719 28.391 1 22.69 325 VAL B N 1
ATOM 5507 C CA . VAL B 1 325 ? -16.594 57.062 28.953 1 22.69 325 VAL B CA 1
ATOM 5508 C C . VAL B 1 325 ? -17.188 57.969 27.875 1 22.69 325 VAL B C 1
ATOM 5510 O O . VAL B 1 325 ? -16.516 58.312 26.906 1 22.69 325 VAL B O 1
ATOM 5513 N N . THR B 1 326 ? -18.422 57.5 27.328 1 22.88 326 THR B N 1
ATOM 5514 C CA . THR B 1 326 ? -19.188 58.531 26.609 1 22.88 326 THR B CA 1
ATOM 5515 C C . THR B 1 326 ? -19.078 59.875 27.297 1 22.88 326 THR B C 1
ATOM 5517 O O . THR B 1 326 ? -19.469 60.031 28.469 1 22.88 326 THR B O 1
ATOM 5520 N N . ASP B 1 327 ? -17.938 60.469 27.062 1 22.44 327 ASP B N 1
ATOM 5521 C CA . ASP B 1 327 ? -17.969 61.875 27.422 1 22.44 327 ASP B CA 1
ATOM 5522 C C . ASP B 1 327 ? -19.312 62.5 27.062 1 22.44 327 ASP B C 1
ATOM 5524 O O . ASP B 1 327 ? -19.734 62.469 25.906 1 22.44 327 ASP B O 1
ATOM 5528 N N . GLN B 1 328 ? -20.297 62.219 27.922 1 24.02 328 GLN B N 1
ATOM 5529 C CA . GLN B 1 328 ? -21.516 63.031 27.875 1 24.02 328 GLN B CA 1
ATOM 5530 C C . GLN B 1 328 ? -21.219 64.5 27.516 1 24.02 328 GLN B C 1
ATOM 5532 O O . GLN B 1 328 ? -20.688 65.25 28.344 1 24.02 328 GLN B O 1
ATOM 5537 N N . HIS B 1 329 ? -20.484 64.688 26.344 1 22.81 329 HIS B N 1
ATOM 5538 C CA . HIS B 1 329 ? -20.625 66.062 26.016 1 22.81 329 HIS B CA 1
ATOM 5539 C C . HIS B 1 329 ? -22.078 66.562 26.109 1 22.81 329 HIS B C 1
ATOM 5541 O O . HIS B 1 329 ? -22.969 65.875 25.625 1 22.81 329 HIS B O 1
ATOM 5547 N N . ASP B 1 330 ? -22.438 67.188 27.109 1 22.86 330 ASP B N 1
ATOM 5548 C CA . ASP B 1 330 ? -23.641 67.938 27.391 1 22.86 330 ASP B CA 1
ATOM 5549 C C . ASP B 1 330 ? -24.047 68.75 26.156 1 22.86 330 ASP B C 1
ATOM 5551 O O . ASP B 1 330 ? -24.828 69.75 26.266 1 22.86 330 ASP B O 1
ATOM 5555 N N . ASP B 1 331 ? -23.484 68.438 24.938 1 21.86 331 ASP B N 1
ATOM 5556 C CA . ASP B 1 331 ? -23.859 69.562 24.047 1 21.86 331 ASP B CA 1
ATOM 5557 C C . ASP B 1 331 ? -25.375 69.625 23.891 1 21.86 331 ASP B C 1
ATOM 5559 O O . ASP B 1 331 ? -25.891 70.312 23.031 1 21.86 331 ASP B O 1
ATOM 5563 N N . ALA B 1 332 ? -26.188 68.5 24.141 1 22.92 332 ALA B N 1
ATOM 5564 C CA . ALA B 1 332 ? -27.5 68.75 23.547 1 22.92 332 ALA B CA 1
ATOM 5565 C C . ALA B 1 332 ? -28.078 70.062 23.938 1 22.92 332 ALA B C 1
ATOM 5567 O O . ALA B 1 332 ? -28.641 70.25 25.031 1 22.92 332 ALA B O 1
ATOM 5568 N N . MET B 1 333 ? -27.297 71.125 23.766 1 21.83 333 MET B N 1
ATOM 5569 C CA . MET B 1 333 ? -28.016 72.375 23.688 1 21.83 333 MET B CA 1
ATOM 5570 C C . MET B 1 333 ? -29.109 72.312 22.609 1 21.83 333 MET B C 1
ATOM 5572 O O . MET B 1 333 ? -28.828 72.438 21.422 1 21.83 333 MET B O 1
ATOM 5576 N N . ALA B 1 334 ? -29.859 71.125 22.547 1 20.64 334 ALA B N 1
ATOM 5577 C CA . ALA B 1 334 ? -31.125 71.062 21.812 1 20.64 334 ALA B CA 1
ATOM 5578 C C . ALA B 1 334 ? -31.906 72.375 21.984 1 20.64 334 ALA B C 1
ATOM 5580 O O . ALA B 1 334 ? -32.344 72.688 23.094 1 20.64 334 ALA B O 1
ATOM 5581 N N . LEU B 1 335 ? -31.625 73.375 21.234 1 20.08 335 LEU B N 1
ATOM 5582 C CA . LEU B 1 335 ? -32.25 74.625 20.734 1 20.08 335 LEU B CA 1
ATOM 5583 C C . LEU B 1 335 ? -33.719 74.375 20.406 1 20.08 335 LEU B C 1
ATOM 5585 O O . LEU B 1 335 ? -34.062 73.438 19.672 1 20.08 335 LEU B O 1
ATOM 5589 N N . THR B 1 336 ? -34.594 74.812 21.203 1 21.64 336 THR B N 1
ATOM 5590 C CA . THR B 1 336 ? -36.062 74.812 21.219 1 21.64 336 THR B CA 1
ATOM 5591 C C . THR B 1 336 ? -36.594 75.5 19.938 1 21.64 336 THR B C 1
ATOM 5593 O O . THR B 1 336 ? -36.469 76.688 19.75 1 21.64 336 THR B O 1
ATOM 5596 N N . PRO B 1 337 ? -36.312 74.875 18.719 1 19.81 337 PRO B N 1
ATOM 5597 C CA . PRO B 1 337 ? -36.812 75.812 17.672 1 19.81 337 PRO B CA 1
ATOM 5598 C C . PRO B 1 337 ? -38.281 76.125 17.859 1 19.81 337 PRO B C 1
ATOM 5600 O O . PRO B 1 337 ? -39.062 75.312 18.375 1 19.81 337 PRO B O 1
ATOM 5603 N N . VAL B 1 338 ? -38.781 77.312 17.75 1 21.17 338 VAL B N 1
ATOM 5604 C CA . VAL B 1 338 ? -39.938 78.125 17.953 1 21.17 338 VAL B CA 1
ATOM 5605 C C . VAL B 1 338 ? -40.969 77.875 16.844 1 21.17 338 VAL B C 1
ATOM 5607 O O . VAL B 1 338 ? -42.125 78.25 16.969 1 21.17 338 VAL B O 1
ATOM 5610 N N . LYS B 1 339 ? -40.719 77.25 15.688 1 21.22 339 LYS B N 1
ATOM 5611 C CA . LYS B 1 339 ? -41.5 77.812 14.625 1 21.22 339 LYS B CA 1
ATOM 5612 C C . LYS B 1 339 ? -43 77.625 14.906 1 21.22 339 LYS B C 1
ATOM 5614 O O . LYS B 1 339 ? -43.406 76.75 15.664 1 21.22 339 LYS B O 1
ATOM 5619 N N . LEU B 1 340 ? -43.969 77.875 13.711 1 20.7 340 LEU B N 1
ATOM 5620 C CA . LEU B 1 340 ? -44.969 78.75 13.062 1 20.7 340 LEU B CA 1
ATOM 5621 C C . LEU B 1 340 ? -46.312 78 12.992 1 20.7 340 LEU B C 1
ATOM 5623 O O . LEU B 1 340 ? -46.344 76.812 12.664 1 20.7 340 LEU B O 1
ATOM 5627 N N . ARG B 1 341 ? -47.406 78.5 13.367 1 21.42 341 ARG B N 1
ATOM 5628 C CA . ARG B 1 341 ? -48.844 78.312 13.555 1 21.42 341 ARG B CA 1
ATOM 5629 C C . ARG B 1 341 ? -49.562 78.125 12.219 1 21.42 341 ARG B C 1
ATOM 5631 O O . ARG B 1 341 ? -50.75 78.312 12.102 1 21.42 341 ARG B O 1
ATOM 5638 N N . SER B 1 342 ? -49.031 77.5 11.125 1 20.42 342 SER B N 1
ATOM 5639 C CA . SER B 1 342 ? -49.906 77.812 9.984 1 20.42 342 SER B CA 1
ATOM 5640 C C . SER B 1 342 ? -51.281 77.188 10.164 1 20.42 342 SER B C 1
ATOM 5642 O O . SER B 1 342 ? -51.406 76.062 10.656 1 20.42 342 SER B O 1
ATOM 5644 N N . ASN B 1 343 ? -52.531 77.75 9.984 1 20.58 343 ASN B N 1
ATOM 5645 C CA . ASN B 1 343 ? -53.969 77.812 10.055 1 20.58 343 ASN B CA 1
ATOM 5646 C C . ASN B 1 343 ? -54.625 76.812 9.156 1 20.58 343 ASN B C 1
ATOM 5648 O O . ASN B 1 343 ? -55.562 76.125 9.578 1 20.58 343 ASN B O 1
ATOM 5652 N N . SER B 1 344 ? -54.719 77 7.758 1 19.92 344 SER B N 1
ATOM 5653 C CA . SER B 1 344 ? -56 77 7.047 1 19.92 344 SER B CA 1
ATOM 5654 C C . SER B 1 344 ? -56.531 75.562 6.91 1 19.92 344 SER B C 1
ATOM 5656 O O . SER B 1 344 ? -55.875 74.625 7.297 1 19.92 344 SER B O 1
ATOM 5658 N N . ILE B 1 345 ? -56.812 75.188 5.594 1 21.08 345 ILE B N 1
ATOM 5659 C CA . ILE B 1 345 ? -58.062 75.062 4.809 1 21.08 345 ILE B CA 1
ATOM 5660 C C . ILE B 1 345 ? -58.375 73.625 4.523 1 21.08 345 ILE B C 1
ATOM 5662 O O . ILE B 1 345 ? -57.719 73 3.688 1 21.08 345 ILE B O 1
ATOM 5666 N N . SER B 1 346 ? -58.188 72.75 5.355 1 18 346 SER B N 1
ATOM 5667 C CA . SER B 1 346 ? -58.375 71.312 5.004 1 18 346 SER B CA 1
ATOM 5668 C C . SER B 1 346 ? -59.781 71.125 4.465 1 18 346 SER B C 1
ATOM 5670 O O . SER B 1 346 ? -60.781 71.375 5.141 1 18 346 SER B O 1
ATOM 5672 N N . SER B 1 347 ? -60 71 3.078 1 20.95 347 SER B N 1
ATOM 5673 C CA . SER B 1 347 ? -61 70.75 2.061 1 20.95 347 SER B CA 1
ATOM 5674 C C . SER B 1 347 ? -61.656 69.375 2.293 1 20.95 347 SER B C 1
ATOM 5676 O O . SER B 1 347 ? -60.969 68.375 2.564 1 20.95 347 SER B O 1
ATOM 5678 N N . GLN B 1 348 ? -62.969 69.312 2.559 1 21.53 348 GLN B N 1
ATOM 5679 C CA . GLN B 1 348 ? -64.062 68.375 2.848 1 21.53 348 GLN B CA 1
ATOM 5680 C C . GLN B 1 348 ? -64.125 67.312 1.752 1 21.53 348 GLN B C 1
ATOM 5682 O O . GLN B 1 348 ? -64.438 67.625 0.598 1 21.53 348 GLN B O 1
ATOM 5687 N N . ARG B 1 349 ? -63.312 66.375 1.729 1 18.53 349 ARG B N 1
ATOM 5688 C CA . ARG B 1 349 ? -63.469 65.312 0.703 1 18.53 349 ARG B CA 1
ATOM 5689 C C . ARG B 1 349 ? -64.875 64.688 0.785 1 18.53 349 ARG B C 1
ATOM 5691 O O . ARG B 1 349 ? -65.25 64.25 1.848 1 18.53 349 ARG B O 1
ATOM 5698 N N . MET B 1 350 ? -65.812 64.875 -0.186 1 18.45 350 MET B N 1
ATOM 5699 C CA . MET B 1 350 ? -67.188 64.5 -0.553 1 18.45 350 MET B CA 1
ATOM 5700 C C . MET B 1 350 ? -67.25 63 -0.741 1 18.45 350 MET B C 1
ATOM 5702 O O . MET B 1 350 ? -68.375 62.406 -0.731 1 18.45 350 MET B O 1
ATOM 5706 N N . ASP B 1 351 ? -66.188 62.125 -0.846 1 18.56 351 ASP B N 1
ATOM 5707 C CA . ASP B 1 351 ? -66.688 61.219 -1.897 1 18.56 351 ASP B CA 1
ATOM 5708 C C . ASP B 1 351 ? -67.938 60.531 -1.498 1 18.56 351 ASP B C 1
ATOM 5710 O O . ASP B 1 351 ? -68.312 60.469 -0.317 1 18.56 351 ASP B O 1
ATOM 5714 N N . PRO B 1 352 ? -68.125 59.188 -2.102 1 18.7 352 PRO B N 1
ATOM 5715 C CA . PRO B 1 352 ? -69.125 58.5 -2.922 1 18.7 352 PRO B CA 1
ATOM 5716 C C . PRO B 1 352 ? -70 57.5 -2.131 1 18.7 352 PRO B C 1
ATOM 5718 O O . PRO B 1 352 ? -69.438 56.469 -1.688 1 18.7 352 PRO B O 1
ATOM 5721 N N . ARG B 1 353 ? -70.75 57.688 -1.185 1 19.7 353 ARG B N 1
ATOM 5722 C CA . ARG B 1 353 ? -71.5 56.594 -0.568 1 19.7 353 ARG B CA 1
ATOM 5723 C C . ARG B 1 353 ? -72.438 55.938 -1.561 1 19.7 353 ARG B C 1
ATOM 5725 O O . ARG B 1 353 ? -73.312 55.125 -1.176 1 19.7 353 ARG B O 1
ATOM 5732 N N . SER B 1 354 ? -72.188 55.875 -2.908 1 17.92 354 SER B N 1
ATOM 5733 C CA . SER B 1 354 ? -73.438 55.5 -3.557 1 17.92 354 SER B CA 1
ATOM 5734 C C . SER B 1 354 ? -74.125 54.312 -2.855 1 17.92 354 SER B C 1
ATOM 5736 O O . SER B 1 354 ? -73.438 53.625 -2.045 1 17.92 354 SER B O 1
ATOM 5738 N N . ASP B 1 355 ? -74.75 53.531 -3.756 1 17.97 355 ASP B N 1
ATOM 5739 C CA . ASP B 1 355 ? -76.125 53.031 -3.98 1 17.97 355 ASP B CA 1
ATOM 5740 C C . ASP B 1 355 ? -76.375 51.75 -3.195 1 17.97 355 ASP B C 1
ATOM 5742 O O . ASP B 1 355 ? -75.375 51.062 -2.799 1 17.97 355 ASP B O 1
ATOM 5746 N N . ARG B 1 356 ? -77.688 51.469 -3.145 1 19.52 356 ARG B N 1
ATOM 5747 C CA . ARG B 1 356 ? -78.875 50.781 -2.74 1 19.52 356 ARG B CA 1
ATOM 5748 C C . ARG B 1 356 ? -78.875 49.344 -3.252 1 19.52 356 ARG B C 1
ATOM 5750 O O . ARG B 1 356 ? -78.375 49.062 -4.344 1 19.52 356 ARG B O 1
ATOM 5757 N N . SER B 1 357 ? -79 48.375 -2.305 1 21.33 357 SER B N 1
ATOM 5758 C CA . SER B 1 357 ? -79.438 46.969 -2.344 1 21.33 357 SER B CA 1
ATOM 5759 C C . SER B 1 357 ? -80.688 46.844 -3.18 1 21.33 357 SER B C 1
ATOM 5761 O O . SER B 1 357 ? -81.688 47.562 -2.986 1 21.33 357 SER B O 1
ATOM 5763 N N . PHE B 1 358 ? -80.625 46.344 -4.508 1 20.59 358 PHE B N 1
ATOM 5764 C CA . PHE B 1 358 ? -81.688 45.938 -5.469 1 20.59 358 PHE B CA 1
ATOM 5765 C C . PHE B 1 358 ? -82.688 45 -4.828 1 20.59 358 PHE B C 1
ATOM 5767 O O . PHE B 1 358 ? -82.312 44.031 -4.141 1 20.59 358 PHE B O 1
ATOM 5774 N N . PRO B 1 359 ? -84.062 45.281 -4.789 1 22.16 359 PRO B N 1
ATOM 5775 C CA . PRO B 1 359 ? -85.375 44.688 -4.504 1 22.16 359 PRO B CA 1
ATOM 5776 C C . PRO B 1 359 ? -85.625 43.438 -5.324 1 22.16 359 PRO B C 1
ATOM 5778 O O . PRO B 1 359 ? -86.312 42.5 -4.836 1 22.16 359 PRO B O 1
ATOM 5781 N N . PRO B 1 360 ? -85.562 43.406 -6.785 1 21.17 360 PRO B N 1
ATOM 5782 C CA . PRO B 1 360 ? -86.688 43.031 -7.633 1 21.17 360 PRO B CA 1
ATOM 5783 C C . PRO B 1 360 ? -87.25 41.656 -7.305 1 21.17 360 PRO B C 1
ATOM 5785 O O . PRO B 1 360 ? -86.5 40.781 -6.852 1 21.17 360 PRO B O 1
ATOM 5788 N N . GLU B 1 361 ? -88.688 41.375 -7.266 1 22.09 361 GLU B N 1
ATOM 5789 C CA . GLU B 1 361 ? -90.062 40.844 -7.086 1 22.09 361 GLU B CA 1
ATOM 5790 C C . GLU B 1 361 ? -90.188 39.562 -7.891 1 22.09 361 GLU B C 1
ATOM 5792 O O . GLU B 1 361 ? -90.562 38.5 -7.336 1 22.09 361 GLU B O 1
ATOM 5797 N N . MET B 1 362 ? -91.188 39.75 -9.008 1 20.06 362 MET B N 1
ATOM 5798 C CA . MET B 1 362 ? -92.438 39.312 -9.648 1 20.06 362 MET B CA 1
ATOM 5799 C C . MET B 1 362 ? -92.188 38.281 -10.719 1 20.06 362 MET B C 1
ATOM 5801 O O . MET B 1 362 ? -91.062 38.094 -11.156 1 20.06 362 MET B O 1
ATOM 5805 N N . LYS B 1 363 ? -92.812 38.719 -12.172 1 20.89 363 LYS B N 1
ATOM 5806 C CA . LYS B 1 363 ? -93.688 38.312 -13.234 1 20.89 363 LYS B CA 1
ATOM 5807 C C . LYS B 1 363 ? -92.938 37.625 -14.375 1 20.89 363 LYS B C 1
ATOM 5809 O O . LYS B 1 363 ? -93.5 36.781 -15.062 1 20.89 363 LYS B O 1
ATOM 5814 N N . VAL B 1 364 ? -92.188 37.344 -15.453 1 22.66 364 VAL B N 1
ATOM 5815 C CA . VAL B 1 364 ? -92.375 36.031 -16.094 1 22.66 364 VAL B CA 1
ATOM 5816 C C . VAL B 1 364 ? -91.625 34.969 -15.32 1 22.66 364 VAL B C 1
ATOM 5818 O O . VAL B 1 364 ? -90.562 35.219 -14.805 1 22.66 364 VAL B O 1
#

pLDDT: mean 73.26, std 26.96, range [16.94, 98.62]

Radius of gyration: 39.3 Å; Cα contacts (8 Å, |Δi|>4): 715; chains: 2; bounding box: 160×120×87 Å

Nearest PDB structures (foldseek):
  8xqo-assembly1_R  TM=5.311E-01  e=8.031E-01  Clostridium perfringens
  8xof-assembly1_R  TM=5.452E-01  e=2.049E+00  Homo sapiens
  8u54-assembly1_A  TM=4.889E-01  e=5.457E+00  Homo sapiens
  2xra-assembly1_A  TM=4.627E-01  e=8.006E+00  synthetic construct
  8xqo-assembly1_R  TM=5.349E-01  e=7.118E-01  Clostridium perfringens

Secondary structure (DSSP, 8-state):
----------HHHHHHHHHHHHHHHHHHHHHHHHHHHHHHHHHHHHHHHHHHHHHSSGGGSHHHHHHHHHHHHHHHHHHHHHHHHHHHHIIIIIS-PSSSSHHHHHT-TTSHHHHHHHHHHHHHHHHHHHHHHHHHHHHTTT-HHHHHHHHHHHHHHHHHHHHHHHHHHSTTSS-HHHHHHHHHTHHHHHHHHHHHHHHHHHHHHHHHHHHHHHHT---HHHHHHHHHHHHHHHHHHHHHHHHHHHHHHHHTT-GGGHHHHHHHHHHHHHHHHHHHHHHHHHHHHHHHHS-S------TTS-GGGS---GGGS---------------------------------------------------/----------HHHHHHHHHHHHHHHHHHHHHHHHHHHHHHHHHHHHHHHHHHHHHSSGGGSHHHHHHHHHHHHHHHHHHHHHHHHHHHHIIIIIS-PSSSSHHHHHT-TTSHHHHHHHHHHHHHHHHHHHHHHHHHHHHTTT-HHHHHHHHHHHHHHHHHHHHHHHHHHSTTSS-HHHHHHHHHTHHHHHHHHHHHHHHHHHHHHHHHHHHHHHHT---HHHHHHHHHHHHHHHHHHHHHHHHHHHHHHHHTT-GGGHHHHHHHHHHHHHHHHHHHHHHHHHHHHHHHHS-S------TTS-GGGS---GGGS---------------------------------------------------

Solvent-accessible surface area (backbone atoms only — not comparable to full-atom values): 40347 Å² total; per-residue (Å²): 131,85,77,74,70,68,72,77,68,50,70,67,54,47,50,50,49,49,51,48,44,58,54,27,41,52,29,49,56,50,14,51,42,50,21,27,21,37,37,16,30,20,52,49,38,45,53,53,33,50,54,52,53,65,64,46,76,47,64,73,33,68,53,30,44,52,51,50,51,52,51,50,48,38,49,54,47,31,48,50,47,50,52,47,44,52,51,48,48,43,40,25,58,60,64,42,44,80,54,76,42,41,46,58,46,63,67,39,37,71,38,64,72,46,35,47,48,56,50,47,45,50,50,40,50,49,52,52,52,48,51,52,47,48,48,37,26,44,74,56,72,64,40,64,80,75,44,44,63,42,49,50,34,50,50,50,30,50,54,42,47,50,52,49,52,51,43,48,64,37,74,78,76,61,62,63,82,74,43,46,65,53,63,62,41,37,61,54,32,52,45,51,27,49,53,51,44,53,47,52,47,52,48,52,52,51,53,50,50,52,50,36,59,70,67,65,52,81,47,72,58,56,61,54,48,52,52,46,48,50,45,47,53,58,41,49,46,54,57,49,51,50,45,51,52,38,52,53,25,56,75,67,70,38,58,62,33,48,30,58,58,54,25,39,42,24,45,54,45,34,35,55,26,47,43,52,46,51,40,37,52,54,45,55,54,45,53,71,69,40,74,85,77,42,41,76,69,51,79,65,44,32,46,57,70,31,48,81,60,70,69,75,61,76,75,71,73,62,72,71,64,69,62,68,70,62,70,69,66,71,68,64,72,69,74,72,81,77,78,85,74,91,83,81,94,74,87,74,83,87,81,91,82,78,97,85,70,91,88,86,75,90,78,136,128,84,75,74,71,68,71,76,67,50,70,67,54,48,50,52,50,49,50,47,43,59,54,27,41,52,30,49,56,50,12,52,42,51,22,27,21,35,37,15,29,20,52,49,38,44,54,53,34,49,53,51,55,65,61,51,70,54,65,74,34,67,54,34,43,52,50,50,52,52,50,50,50,39,50,52,47,31,48,51,48,51,53,47,45,51,52,47,50,42,41,25,58,61,62,43,46,81,57,77,42,43,45,58,47,62,67,40,35,70,40,67,74,45,35,46,48,56,50,46,44,49,50,42,50,49,52,52,50,47,50,52,48,49,49,36,27,46,75,55,73,64,39,64,78,75,44,45,62,42,48,49,34,50,52,51,30,50,52,43,49,50,53,50,51,50,43,47,64,35,76,79,78,63,62,61,82,75,43,46,65,54,64,64,40,38,60,55,32,52,44,51,27,50,53,51,42,53,48,52,47,52,49,52,52,51,52,49,51,51,51,35,59,69,66,66,53,81,47,71,60,55,60,54,50,52,52,47,45,49,46,47,52,57,40,48,45,55,55,48,52,49,45,52,51,38,52,53,25,53,76,66,69,39,58,61,34,48,29,56,59,53,25,40,41,22,44,55,43,34,36,56,26,46,43,53,47,51,40,36,52,54,44,54,55,47,52,72,69,40,74,84,76,47,44,77,68,53,81,68,46,32,50,58,73,32,53,81,58,69,68,76,60,75,73,74,76,62,74,72,65,71,65,71,70,65,73,73,66,72,63,78,70,76,71,77,80,75,86,83,78,90,76,84,80,83,80,81,81,73,80,80,75,76,87,79,89,87,79,94,90,87,75,138

Organism: Coprinellus micaceus (NCBI:txid71717)

Foldseek 3Di:
DPPPPPPPQDPVRVVVVVVQQVVLLVLLVLQLVLQVVLLVLLVVLLVVLCVLLVPQPCVVFPLSVLLNVLLVVLNVLSVVLSVLSVVLCCVCPPVCDPPGHSSVVLLQCLDPSNVSLLVSLLVLLLSLLVNLLLLLCLLVVNDPVLSVVLVVLSVLLVVLSVVVSVCSNDPPPDDCVVSVVSVLCNLVSSLVSLCSSLVSSVVSLVVVLVVCVVVVPPPPLNVLVVQLSVLLSVLSVQLNVLSVVLSVCVVVVHSSSSNSSSNVSSSSSSSSSSSLVSLLVSQVVSPVVDDQPWNPVPSSDSCSNGHPNPVPPDPPCPVVCCVCVPVCPVVVPVPVPDDPDDDDDDDPDDDDDDDDDDDDDDDD/DPCPPPPPQDPVRVVVVVVQQVVLLVLLVLQLVLQVVLLVLLVVLLVVLCVLLVPLPCCVFPLSVLLNVLLVVLNVLSVVLNVLSVVLCCVAPPVCDPPGHSSVVLLLCLDPSNVSLLVSLLVLLLSLLVNLLLVLCLLVVNDPVLSVVLVVLSVLLVVLSVVVSVCSNDPPPDDCVVSVVSVLCNLVSSLVSLVSSLVSNVVSLVVVVVVCVVVVPPDPLNVLVVQLSVLLSVLSVQLNVLSVVLSVCVVVVHSSSSNSSSNVSSSSSSSSSSSLVSLLVSQVVSPVVDDQPFNPPPSSDSCSNGHPNPVPPDPPPPVPCPVVVPVPPVPCPVDPDDDDDDDDDPDDPDDDPDDDDDDDDDDD

Sequence (728 aa):
MSDIATPPMDEAAMAALQKYFDDSQLYYAIAFWVEAVFYGLYASLFFATCRIMLQKRAVDNFASKVFLICGTLIFLLASIHNFTSLYRLTRGYVDVVTPPGPVYYYFEFTRWDNFSHLVILAIVTWIGDGLVIYRCFLIWKKNYWIVIIPVLLMLTSMATTFVNWDYFQNPGKYDMVKLQPVFNMVFPLNLAQNVLTTGLIAYKIFMQHRQTRASGLQLSAAVNLVMVVRIIVESAAIYTFTLVIIIILFFLNHPAAVIPQHSLPPAIGVIFALIAVRTHVSRTESSNVRGTGGLPSNSFYPSWMAGHDESGRRQLNVPITVTTVTDQHDDAMALTPVKLRSNSISSQRMDPRSDRSFPPEMKVMSDIATPPMDEAAMAALQKYFDDSQLYYAIAFWVEAVFYGLYASLFFATCRIMLQKRAVDNFASKVFLICGTLIFLLASIHNFTSLYRLTRGYVDVVTPPGPVYYYFEFTRWDNFSHLVILAIVTWIGDGLVIYRCFLIWKKNYWIVIIPVLLMLTSMATTFVNWDYFQNPGKYDMVKLQPVFNMVFPLNLAQNVLTTGLIAYKIFMQHRQTRASGLQLSAAVNLVMVVRIIVESAAIYTFTLVIIIILFFLNHPAAVIPQHSLPPAIGVIFALIAVRTHVSRTESSNVRGTGGLPSNSFYPSWMAGHDESGRRQLNVPITVTTVTDQHDDAMALTPVKLRSNSISSQRMDPRSDRSFPPEMKV